Protein AF-0000000077001540 (afdb_homodimer)

InterPro domains:
  IPR000415 Nitroreductase-like [G3DSA:3.40.109.10] (1-225)
  IPR000415 Nitroreductase-like [SSF55469] (7-224)
  IPR029479 Nitroreductase [PF00881] (12-201)

Foldseek 3Di:
DPQPQDDLVNLVVVADAFQAFDLDDDDPVLVVVLLVQLCPFDAVVSPSFKDKDKDADPLLVVQLVVQLVCLLVPNWFDFPDDPDDPDDDPPRNVLVVVLVVQLCVLVVHDPPNVNVVSNSLSSVRSLSVFRMKMWMKGFPPDDPRVVVRVVRSVVSSQSVLVSVQKHKHKFQPVSRVQVVVCVSVVPDPRMHTGTMMGMHHHDPPRSSRPTDRDDDDCVVPDDDD/DPQPQDDLVNLVVLADAFQAFDLDDDDPVLVVVLLVQLLPFDAVVSPSFKDKDKDADPLLVVQLVVQLVCLLVPNWFDFPDDPDDPDDDPPRNVLVVVLVVQLCVLVVHDPPNVNVVSNSLSSVRSQSVFRMKMWMKGFPPDDPRVVVRVVRSVVSSQSVLVSVQKHKHKFQPVSRVQVVVCVSVVPDPRMHTGTMMGMHHHDPPRSSRPTDRDDDDCVVPDDDD

Nearest PDB structures (foldseek):
  3gr3-assembly1_B  TM=9.990E-01  e=1.974E-40  Bartonella henselae str. Houston-1
  7dp0-assembly1_B  TM=9.674E-01  e=1.343E-24  Sphingopyxis sp.
  7dp2-assembly1_A  TM=9.571E-01  e=5.962E-24  Sphingopyxis sp.
  7dp1-assembly1_A  TM=9.576E-01  e=1.513E-23  Sphingopyxis sp.
  7dp2-assembly1_B  TM=9.488E-01  e=3.393E-23  Sphingopyxis sp.

Radius of gyration: 21.7 Å; Cα contacts (8 Å, |Δi|>4): 842; chains: 2; bounding box: 42×62×53 Å

Structure (mmCIF, N/CA/C/O backbone):
data_AF-0000000077001540-model_v1
#
loop_
_entity.id
_entity.type
_entity.pdbx_description
1 polymer Nitroreductase
#
loop_
_atom_site.group_PDB
_atom_site.id
_atom_site.type_symbol
_atom_site.label_atom_id
_atom_site.label_alt_id
_atom_site.label_comp_id
_atom_site.label_asym_id
_atom_site.label_entity_id
_atom_site.label_seq_id
_atom_site.pdbx_PDB_ins_code
_atom_site.Cartn_x
_atom_site.Cartn_y
_atom_site.Cartn_z
_atom_site.occupancy
_atom_site.B_iso_or_equiv
_atom_site.auth_seq_id
_atom_site.auth_comp_id
_atom_site.auth_asym_id
_atom_site.auth_atom_id
_atom_site.pdbx_PDB_model_num
ATOM 1 N N . MET A 1 1 ? 8.125 0.641 28.094 1 27.8 1 MET A N 1
ATOM 2 C CA . MET A 1 1 ? 7.562 0.571 26.75 1 27.8 1 MET A CA 1
ATOM 3 C C . MET A 1 1 ? 6.133 0.044 26.781 1 27.8 1 MET A C 1
ATOM 5 O O . MET A 1 1 ? 5.879 -1.034 27.328 1 27.8 1 MET A O 1
ATOM 9 N N . ALA A 1 2 ? 5.18 0.712 27.016 1 34.38 2 ALA A N 1
ATOM 10 C CA . ALA A 1 2 ? 3.812 0.271 27.297 1 34.38 2 ALA A CA 1
ATOM 11 C C . ALA A 1 2 ? 3.459 -0.958 26.453 1 34.38 2 ALA A C 1
ATOM 13 O O . ALA A 1 2 ? 3.518 -0.92 25.234 1 34.38 2 ALA A O 1
ATOM 14 N N . ASN A 1 3 ? 3.613 -2.193 26.719 1 41.38 3 ASN A N 1
ATOM 15 C CA . ASN A 1 3 ? 3.785 -3.559 26.234 1 41.38 3 ASN A CA 1
ATOM 16 C C . ASN A 1 3 ? 2.596 -4.008 25.391 1 41.38 3 ASN A C 1
ATOM 18 O O . ASN A 1 3 ? 2.273 -5.195 25.344 1 41.38 3 ASN A O 1
ATOM 22 N N . SER A 1 4 ? 1.389 -3.346 25.484 1 49.06 4 SER A N 1
ATOM 23 C CA . SER A 1 4 ? 0.193 -3.973 24.922 1 49.06 4 SER A CA 1
ATOM 24 C C . SER A 1 4 ? 0.307 -4.133 23.422 1 49.06 4 SER A C 1
ATOM 26 O O . SER A 1 4 ? 0.374 -3.145 22.688 1 49.06 4 SER A O 1
ATOM 28 N N . THR A 1 5 ? 1.162 -5.105 22.969 1 58.88 5 THR A N 1
ATOM 29 C CA . THR A 1 5 ? 1.409 -5.426 21.562 1 58.88 5 THR A CA 1
ATOM 30 C C . THR A 1 5 ? 0.097 -5.531 20.797 1 58.88 5 THR A C 1
ATOM 32 O O . THR A 1 5 ? -0.762 -6.352 21.125 1 58.88 5 THR A O 1
ATOM 35 N N . PHE A 1 6 ? -0.334 -4.395 20.156 1 72.06 6 PHE A N 1
ATOM 36 C CA . PHE A 1 6 ? -1.51 -4.449 19.281 1 72.06 6 PHE A CA 1
ATOM 37 C C . PHE A 1 6 ? -1.454 -5.668 18.375 1 72.06 6 PHE A C 1
ATOM 39 O O . PHE A 1 6 ? -0.43 -5.926 17.734 1 72.06 6 PHE A O 1
ATOM 46 N N . ASP A 1 7 ? -2.502 -6.391 18.594 1 86 7 ASP A N 1
ATOM 47 C CA . ASP A 1 7 ? -2.574 -7.395 17.547 1 86 7 ASP A CA 1
ATOM 48 C C . ASP A 1 7 ? -2.881 -6.75 16.188 1 86 7 ASP A C 1
ATOM 50 O O . ASP A 1 7 ? -3.131 -5.547 16.109 1 86 7 ASP A O 1
ATOM 54 N N . ILE A 1 8 ? -2.684 -7.391 15.141 1 91.81 8 ILE A N 1
ATOM 55 C CA . ILE A 1 8 ? -2.809 -6.871 13.781 1 91.81 8 ILE A CA 1
ATOM 56 C C . ILE A 1 8 ? -4.207 -6.297 13.578 1 91.81 8 ILE A C 1
ATOM 58 O O . ILE A 1 8 ? -4.371 -5.262 12.93 1 91.81 8 ILE A O 1
ATOM 62 N N . PHE A 1 9 ? -5.234 -6.828 14.164 1 92.75 9 PHE A N 1
ATOM 63 C CA . PHE A 1 9 ? -6.605 -6.371 13.977 1 92.75 9 PHE A CA 1
ATOM 64 C C . PHE A 1 9 ? -6.828 -5.035 14.68 1 92.75 9 PHE A C 1
ATOM 66 O O . PHE A 1 9 ? -7.449 -4.129 14.117 1 92.75 9 PHE A O 1
ATOM 73 N N . GLN A 1 10 ? -6.266 -4.949 15.836 1 92.81 10 GLN A N 1
ATOM 74 C CA . GLN A 1 10 ? -6.363 -3.689 16.562 1 92.81 10 GLN A CA 1
ATOM 75 C C . GLN A 1 10 ? -5.625 -2.57 15.828 1 92.81 10 GLN A C 1
ATOM 77 O O . GLN A 1 10 ? -6.094 -1.432 15.789 1 92.81 10 GLN A O 1
ATOM 82 N N . SER A 1 11 ? -4.441 -2.926 15.32 1 94.25 11 SER A N 1
ATOM 83 C CA . SER A 1 11 ? -3.684 -1.936 14.562 1 94.25 11 SER A CA 1
ATOM 84 C C . SER A 1 11 ? -4.48 -1.427 13.367 1 94.25 11 SER A C 1
ATOM 86 O O . SER A 1 11 ? -4.535 -0.221 13.117 1 94.25 11 SER A O 1
ATOM 88 N N . ILE A 1 12 ? -5.168 -2.338 12.711 1 95.69 12 ILE A N 1
ATOM 89 C CA . ILE A 1 12 ? -5.934 -1.993 11.516 1 95.69 12 ILE A CA 1
ATOM 90 C C . ILE A 1 12 ? -7.168 -1.189 11.906 1 95.69 12 ILE A C 1
ATOM 92 O O . ILE A 1 12 ? -7.449 -0.142 11.32 1 95.69 12 ILE A O 1
ATOM 96 N N . LEU A 1 13 ? -7.859 -1.582 12.938 1 95.25 13 LEU A N 1
ATOM 97 C CA . LEU A 1 13 ? -9.117 -0.958 13.328 1 95.25 13 LEU A CA 1
ATOM 98 C C . LEU A 1 13 ? -8.875 0.406 13.961 1 95.25 13 LEU A C 1
ATOM 100 O O . LEU A 1 13 ? -9.734 1.29 13.898 1 95.25 13 LEU A O 1
ATOM 104 N N . SER A 1 14 ? -7.676 0.565 14.523 1 95.25 14 SER A N 1
ATOM 105 C CA . SER A 1 14 ? -7.395 1.816 15.219 1 95.25 14 SER A CA 1
ATOM 106 C C . SER A 1 14 ? -6.668 2.801 14.312 1 95.25 14 SER A C 1
ATOM 108 O O . SER A 1 14 ? -6.516 3.975 14.656 1 95.25 14 SER A O 1
ATOM 110 N N . ARG A 1 15 ? -6.211 2.328 13.18 1 97.19 15 ARG A N 1
ATOM 111 C CA . ARG A 1 15 ? -5.527 3.223 12.25 1 97.19 15 ARG A CA 1
ATOM 112 C C . ARG A 1 15 ? -6.52 4.141 11.547 1 97.19 15 ARG A C 1
ATOM 114 O O . ARG A 1 15 ? -7.449 3.672 10.891 1 97.19 15 ARG A O 1
ATOM 121 N N . LYS A 1 16 ? -6.363 5.375 11.641 1 97.12 16 LYS A N 1
ATOM 122 C CA . LYS A 1 16 ? -7.09 6.414 10.922 1 97.12 16 LYS A CA 1
ATOM 123 C C . LYS A 1 16 ? -6.195 7.613 10.633 1 97.12 16 LYS A C 1
ATOM 125 O O . LYS A 1 16 ? -5.109 7.738 11.211 1 97.12 16 LYS A O 1
ATOM 130 N N . SER A 1 17 ? -6.625 8.43 9.734 1 98.5 17 SER A N 1
ATOM 131 C CA . SER A 1 17 ? -5.871 9.648 9.477 1 98.5 17 SER A CA 1
ATOM 132 C C . SER A 1 17 ? -6 10.641 10.625 1 98.5 17 SER A C 1
ATOM 134 O O . SER A 1 17 ? -7.078 11.188 10.867 1 98.5 17 SER A O 1
ATOM 136 N N . ILE A 1 18 ? -4.887 10.844 11.305 1 98.81 18 ILE A N 1
ATOM 137 C CA . ILE A 1 18 ? -4.867 11.727 12.469 1 98.81 18 ILE A CA 1
ATOM 138 C C . ILE A 1 18 ? -4.406 13.117 12.047 1 98.81 18 ILE A C 1
ATOM 140 O O . ILE A 1 18 ? -3.352 13.266 11.43 1 98.81 18 ILE A O 1
ATOM 144 N N . ARG A 1 19 ? -5.121 14.109 12.445 1 98.81 19 ARG A N 1
ATOM 145 C CA . ARG A 1 19 ? -4.852 15.445 11.922 1 98.81 19 ARG A CA 1
ATOM 146 C C . ARG A 1 19 ? -4.641 16.453 13.047 1 98.81 19 ARG A C 1
ATOM 148 O O . ARG A 1 19 ? -4.895 17.641 12.883 1 98.81 19 ARG A O 1
ATOM 155 N N . ALA A 1 20 ? -4.32 16.016 14.172 1 98.88 20 ALA A N 1
ATOM 156 C CA . ALA A 1 20 ? -3.863 16.766 15.328 1 98.88 20 ALA A CA 1
ATOM 157 C C . ALA A 1 20 ? -2.994 15.914 16.25 1 98.88 20 ALA A C 1
ATOM 159 O O . ALA A 1 20 ? -3.426 14.859 16.703 1 98.88 20 ALA A O 1
ATOM 160 N N . PHE A 1 21 ? -1.818 16.406 16.516 1 98.88 21 PHE A N 1
ATOM 161 C CA . PHE A 1 21 ? -0.855 15.641 17.297 1 98.88 21 PHE A CA 1
ATOM 162 C C . PHE A 1 21 ? -0.445 16.422 18.547 1 98.88 21 PHE A C 1
ATOM 164 O O . PHE A 1 21 ? -0.548 17.641 18.578 1 98.88 21 PHE A O 1
ATOM 171 N N . THR A 1 22 ? -0.018 15.672 19.578 1 98.62 22 THR A N 1
ATOM 172 C CA . THR A 1 22 ? 0.625 16.297 20.734 1 98.62 22 THR A CA 1
ATOM 173 C C . THR A 1 22 ? 2.064 16.688 20.406 1 98.62 22 THR A C 1
ATOM 175 O O . THR A 1 22 ? 2.594 16.297 19.359 1 98.62 22 THR A O 1
ATOM 178 N N . ASN A 1 23 ? 2.686 17.391 21.297 1 96.44 23 ASN A N 1
ATOM 179 C CA . ASN A 1 23 ? 4.074 17.797 21.094 1 96.44 23 ASN A CA 1
ATOM 180 C C . ASN A 1 23 ? 5.043 16.75 21.656 1 96.44 23 ASN A C 1
ATOM 182 O O . ASN A 1 23 ? 6.25 16.984 21.688 1 96.44 23 ASN A O 1
ATOM 186 N N . GLN A 1 24 ? 4.531 15.586 22.094 1 98.19 24 GLN A N 1
ATOM 187 C CA . GLN A 1 24 ? 5.398 14.539 22.609 1 98.19 24 GLN A CA 1
ATOM 188 C C . GLN A 1 24 ? 6.402 14.078 21.562 1 98.19 24 GLN A C 1
ATOM 190 O O . GLN A 1 24 ? 6.016 13.719 20.438 1 98.19 24 GLN A O 1
ATOM 195 N N . PRO A 1 25 ? 7.68 14.18 21.906 1 98.25 25 PRO A N 1
ATOM 196 C CA . PRO A 1 25 ? 8.68 13.781 20.906 1 98.25 25 PRO A CA 1
ATOM 197 C C . PRO A 1 25 ? 8.656 12.281 20.609 1 98.25 25 PRO A C 1
ATOM 199 O O . PRO A 1 25 ? 8.164 11.5 21.422 1 98.25 25 PRO A O 1
ATOM 202 N N . VAL A 1 26 ? 9.125 11.945 19.484 1 98.69 26 VAL A N 1
ATOM 203 C CA . VAL A 1 26 ? 9.352 10.555 19.094 1 98.69 26 VAL A CA 1
ATOM 204 C C . VAL A 1 26 ? 10.844 10.281 19 1 98.69 26 VAL A C 1
ATOM 206 O O . VAL A 1 26 ? 11.562 10.984 18.281 1 98.69 26 VAL A O 1
ATOM 209 N N . GLU A 1 27 ? 11.289 9.305 19.625 1 98.31 27 GLU A N 1
ATOM 210 C CA . GLU A 1 27 ? 12.711 8.953 19.594 1 98.31 27 GLU A CA 1
ATOM 211 C C . GLU A 1 27 ? 13.148 8.516 18.203 1 98.31 27 GLU A C 1
ATOM 213 O O . GLU A 1 27 ? 12.422 7.797 17.516 1 98.31 27 GLU A O 1
ATOM 218 N N . GLN A 1 28 ? 14.336 8.992 17.875 1 98.31 28 GLN A N 1
ATOM 219 C CA . GLN A 1 28 ? 14.867 8.625 16.562 1 98.31 28 GLN A CA 1
ATOM 220 C C . GLN A 1 28 ? 14.953 7.113 16.406 1 98.31 28 GLN A C 1
ATOM 222 O O . GLN A 1 28 ? 14.695 6.578 15.328 1 98.31 28 GLN A O 1
ATOM 227 N N . GLU A 1 29 ? 15.32 6.449 17.484 1 98.56 29 GLU A N 1
ATOM 228 C CA . GLU A 1 29 ? 15.438 4.992 17.438 1 98.56 29 GLU A CA 1
ATOM 229 C C . GLU A 1 29 ? 14.102 4.336 17.125 1 98.56 29 GLU A C 1
ATOM 231 O O . GLU A 1 29 ? 14.047 3.312 16.438 1 98.56 29 GLU A O 1
ATOM 236 N N . THR A 1 30 ? 13.039 4.879 17.672 1 98.5 30 THR A N 1
ATOM 237 C CA . THR A 1 30 ? 11.703 4.367 17.375 1 98.5 30 THR A CA 1
ATOM 238 C C . THR A 1 30 ? 11.367 4.547 15.906 1 98.5 30 THR A C 1
ATOM 240 O O . THR A 1 30 ? 10.836 3.635 15.266 1 98.5 30 THR A O 1
ATOM 243 N N . ILE A 1 31 ? 11.734 5.688 15.336 1 98.81 31 ILE A N 1
ATOM 244 C CA . ILE A 1 31 ? 11.508 5.953 13.922 1 98.81 31 ILE A CA 1
ATOM 245 C C . ILE A 1 31 ? 12.273 4.945 13.07 1 98.81 31 ILE A C 1
ATOM 247 O O . ILE A 1 31 ? 11.727 4.379 12.117 1 98.81 31 ILE A O 1
ATOM 251 N N . LYS A 1 32 ? 13.492 4.691 13.453 1 98.81 32 LYS A N 1
ATOM 252 C CA . LYS A 1 32 ? 14.32 3.729 12.727 1 98.81 32 LYS A CA 1
ATOM 253 C C . LYS A 1 32 ? 13.703 2.334 12.773 1 98.81 32 LYS A C 1
ATOM 255 O O . LYS A 1 32 ? 13.672 1.635 11.758 1 98.81 32 LYS A O 1
ATOM 260 N N . LYS A 1 33 ? 13.211 1.937 13.938 1 98.44 33 LYS A N 1
ATOM 261 C CA . LYS A 1 33 ? 12.594 0.625 14.086 1 98.44 33 LYS A CA 1
ATOM 262 C C . LYS A 1 33 ? 11.352 0.502 13.203 1 98.44 33 LYS A C 1
ATOM 264 O O . LYS A 1 33 ? 11.148 -0.523 12.547 1 98.44 33 LYS A O 1
ATOM 269 N N . ILE A 1 34 ? 10.57 1.542 13.156 1 98.56 34 ILE A N 1
ATOM 270 C CA . ILE A 1 34 ? 9.359 1.555 12.344 1 98.56 34 ILE A CA 1
ATOM 271 C C . ILE A 1 34 ? 9.727 1.379 10.867 1 98.56 34 ILE A C 1
ATOM 273 O O . ILE A 1 34 ? 9.156 0.537 10.18 1 98.56 34 ILE A O 1
ATOM 277 N N . LEU A 1 35 ? 10.719 2.129 10.398 1 98.88 35 LEU A N 1
ATOM 278 C CA . LEU A 1 35 ? 11.078 2.117 8.992 1 98.88 35 LEU A CA 1
ATOM 279 C C . LEU A 1 35 ? 11.773 0.81 8.617 1 98.88 35 LEU A C 1
ATOM 281 O O . LEU A 1 35 ? 11.609 0.312 7.5 1 98.88 35 LEU A O 1
ATOM 285 N N . LYS A 1 36 ? 12.531 0.258 9.555 1 98.56 36 LYS A N 1
ATOM 286 C CA . LYS A 1 36 ? 13.156 -1.043 9.328 1 98.56 36 LYS A CA 1
ATOM 287 C C . LYS A 1 36 ? 12.102 -2.133 9.156 1 98.56 36 LYS A C 1
ATOM 289 O O . LYS A 1 36 ? 12.188 -2.953 8.242 1 98.56 36 LYS A O 1
ATOM 294 N N . LEU A 1 37 ? 11.125 -2.15 10 1 97.94 37 LEU A N 1
ATOM 295 C CA . LEU A 1 37 ? 10.031 -3.115 9.898 1 97.94 37 LEU A CA 1
ATOM 296 C C . LEU A 1 37 ? 9.227 -2.887 8.633 1 97.94 37 LEU A C 1
ATOM 298 O O . LEU A 1 37 ? 8.836 -3.844 7.957 1 97.94 37 LEU A O 1
ATOM 302 N N . ALA A 1 38 ? 9.016 -1.617 8.266 1 98.62 38 ALA A N 1
ATOM 303 C CA . ALA A 1 38 ? 8.219 -1.286 7.086 1 98.62 38 ALA A CA 1
ATOM 304 C C . ALA A 1 38 ? 8.906 -1.766 5.812 1 98.62 38 ALA A C 1
ATOM 306 O O . ALA A 1 38 ? 8.242 -2.115 4.836 1 98.62 38 ALA A O 1
ATOM 307 N N . ALA A 1 39 ? 10.219 -1.857 5.832 1 98.5 39 ALA A N 1
ATOM 308 C CA . ALA A 1 39 ? 10.992 -2.277 4.668 1 98.5 39 ALA A CA 1
ATOM 309 C C . ALA A 1 39 ? 10.727 -3.742 4.336 1 98.5 39 ALA A C 1
ATOM 311 O O . ALA A 1 39 ? 11.102 -4.215 3.258 1 98.5 39 ALA A O 1
ATOM 312 N N . ARG A 1 40 ? 10.039 -4.441 5.215 1 98.19 40 ARG A N 1
ATOM 313 C CA . ARG A 1 40 ? 9.656 -5.824 4.945 1 98.19 40 ARG A CA 1
ATOM 314 C C . ARG A 1 40 ? 8.461 -5.891 4 1 98.19 40 ARG A C 1
ATOM 316 O O . ARG A 1 40 ? 8.062 -6.973 3.568 1 98.19 40 ARG A O 1
ATOM 323 N N . ALA A 1 41 ? 7.875 -4.715 3.641 1 98.56 41 ALA A N 1
ATOM 324 C CA . ALA A 1 41 ? 6.789 -4.684 2.664 1 98.56 41 ALA A CA 1
ATOM 325 C C . ALA A 1 41 ? 7.223 -5.309 1.343 1 98.56 41 ALA A C 1
ATOM 327 O O . ALA A 1 41 ? 8.383 -5.188 0.938 1 98.56 41 ALA A O 1
ATOM 328 N N . PRO A 1 42 ? 6.297 -6.016 0.668 1 98.44 42 PRO A N 1
ATOM 329 C CA . PRO A 1 42 ? 6.645 -6.578 -0.638 1 98.44 42 PRO A CA 1
ATOM 330 C C . PRO A 1 42 ? 6.855 -5.508 -1.705 1 98.44 42 PRO A C 1
ATOM 332 O O . PRO A 1 42 ? 6.371 -4.383 -1.559 1 98.44 42 PRO A O 1
ATOM 335 N N . SER A 1 43 ? 7.613 -5.832 -2.693 1 98.69 43 SER A N 1
ATOM 336 C CA . SER A 1 43 ? 7.793 -5.062 -3.92 1 98.69 43 SER A CA 1
ATOM 337 C C . SER A 1 43 ? 8.109 -5.969 -5.102 1 98.69 43 SER A C 1
ATOM 339 O O . SER A 1 43 ? 8.727 -7.023 -4.934 1 98.69 43 SER A O 1
ATOM 341 N N . GLY A 1 44 ? 7.562 -5.578 -6.25 1 98.31 44 GLY A N 1
ATOM 342 C CA . GLY A 1 44 ? 7.855 -6.359 -7.441 1 98.31 44 GLY A CA 1
ATOM 343 C C . GLY A 1 44 ? 9.344 -6.578 -7.66 1 98.31 44 GLY A C 1
ATOM 344 O O . GLY A 1 44 ? 10.125 -5.629 -7.621 1 98.31 44 GLY A O 1
ATOM 345 N N . ALA A 1 45 ? 9.734 -7.871 -7.844 1 97.69 45 ALA A N 1
ATOM 346 C CA . ALA A 1 45 ? 11.125 -8.234 -8.102 1 97.69 45 ALA A CA 1
ATOM 347 C C . ALA A 1 45 ? 12.031 -7.762 -6.969 1 97.69 45 ALA A C 1
ATOM 349 O O . ALA A 1 45 ? 13.227 -7.547 -7.176 1 97.69 45 ALA A O 1
ATOM 350 N N . ASN A 1 46 ? 11.422 -7.488 -5.809 1 98.25 46 ASN A N 1
ATOM 351 C CA . ASN A 1 46 ? 12.156 -7.004 -4.645 1 98.25 46 ASN A CA 1
ATOM 352 C C . ASN A 1 46 ? 12.859 -5.68 -4.938 1 98.25 46 ASN A C 1
ATOM 354 O O . ASN A 1 46 ? 13.945 -5.418 -4.41 1 98.25 46 ASN A O 1
ATOM 358 N N . LEU A 1 47 ? 12.219 -4.832 -5.691 1 98.31 47 LEU A N 1
ATOM 359 C CA . LEU A 1 47 ? 12.773 -3.549 -6.113 1 98.31 47 LEU A CA 1
ATOM 360 C C . LEU A 1 47 ? 13.055 -2.656 -4.91 1 98.31 47 LEU A C 1
ATOM 362 O O . LEU A 1 47 ? 14.055 -1.934 -4.891 1 98.31 47 LEU A O 1
ATOM 366 N N . GLN A 1 48 ? 12.156 -2.639 -3.943 1 98.69 48 GLN A N 1
ATOM 367 C CA . GLN A 1 48 ? 12.25 -1.735 -2.801 1 98.69 48 GLN A CA 1
ATOM 368 C C . GLN A 1 48 ? 12.5 -0.3 -3.254 1 98.69 48 GLN A C 1
ATOM 370 O O . GLN A 1 48 ? 13.5 0.312 -2.875 1 98.69 48 GLN A O 1
ATOM 375 N N . PRO A 1 49 ? 11.508 0.239 -4.023 1 98.81 49 PRO A N 1
ATOM 376 C CA . PRO A 1 49 ? 11.734 1.499 -4.73 1 98.81 49 PRO A CA 1
ATOM 377 C C . PRO A 1 49 ? 11.664 2.715 -3.812 1 98.81 49 PRO A C 1
ATOM 379 O O . PRO A 1 49 ? 11.953 3.836 -4.238 1 98.81 49 PRO A O 1
ATOM 382 N N . TRP A 1 50 ? 11.352 2.586 -2.609 1 98.81 50 TRP A N 1
ATOM 383 C CA . TRP A 1 50 ? 11.008 3.676 -1.704 1 98.81 50 TRP A CA 1
ATOM 384 C C . TRP A 1 50 ? 12.258 4.312 -1.109 1 98.81 50 TRP A C 1
ATOM 386 O O . TRP A 1 50 ? 13.234 3.613 -0.803 1 98.81 50 TRP A O 1
ATOM 396 N N . GLN A 1 51 ? 12.227 5.602 -0.961 1 98.69 51 GLN A N 1
ATOM 397 C CA . GLN A 1 51 ? 13.148 6.406 -0.171 1 98.69 51 GLN A CA 1
ATOM 398 C C . GLN A 1 51 ? 12.398 7.344 0.768 1 98.69 51 GLN A C 1
ATOM 400 O O . GLN A 1 51 ? 11.359 7.898 0.399 1 98.69 51 GLN A O 1
ATOM 405 N N . VAL A 1 52 ? 13 7.551 1.949 1 98.94 52 VAL A N 1
ATOM 406 C CA . VAL A 1 52 ? 12.305 8.352 2.957 1 98.94 52 VAL A CA 1
ATOM 407 C C . VAL A 1 52 ? 13.234 9.453 3.461 1 98.94 52 VAL A C 1
ATOM 409 O O . VAL A 1 52 ? 14.391 9.203 3.789 1 98.94 52 VAL A O 1
ATOM 412 N N . ILE A 1 53 ? 12.734 10.602 3.451 1 98.94 53 ILE A N 1
ATOM 413 C CA . ILE A 1 53 ? 13.367 11.703 4.172 1 98.94 53 ILE A CA 1
ATOM 414 C C . ILE A 1 53 ? 12.594 11.984 5.461 1 98.94 53 ILE A C 1
ATOM 416 O O . ILE A 1 53 ? 11.406 12.312 5.422 1 98.94 53 ILE A O 1
ATOM 420 N N . VAL A 1 54 ? 13.273 11.82 6.582 1 98.94 54 VAL A N 1
ATOM 421 C CA . VAL A 1 54 ? 12.688 12.102 7.891 1 98.94 54 VAL A CA 1
ATOM 422 C C . VAL A 1 54 ? 13.062 13.516 8.336 1 98.94 54 VAL A C 1
ATOM 424 O O . VAL A 1 54 ? 14.242 13.828 8.484 1 98.94 54 VAL A O 1
ATOM 427 N N . ILE A 1 55 ? 12.039 14.32 8.516 1 98.69 55 ILE A N 1
ATOM 428 C CA . ILE A 1 55 ? 12.336 15.68 8.945 1 98.69 55 ILE A CA 1
ATOM 429 C C . ILE A 1 55 ? 11.797 15.906 10.359 1 98.69 55 ILE A C 1
ATOM 431 O O . ILE A 1 55 ? 10.648 15.555 10.656 1 98.69 55 ILE A O 1
ATOM 435 N N . THR A 1 56 ? 12.625 16.484 11.258 1 98.31 56 THR A N 1
ATOM 436 C CA . THR A 1 56 ? 12.281 16.797 12.641 1 98.31 56 THR A CA 1
ATOM 437 C C . THR A 1 56 ? 12.859 18.141 13.055 1 98.31 56 THR A C 1
ATOM 439 O O . THR A 1 56 ? 13.602 18.766 12.297 1 98.31 56 THR A O 1
ATOM 442 N N . GLY A 1 57 ? 12.445 18.672 14.148 1 97.19 57 GLY A N 1
ATOM 443 C CA . GLY A 1 57 ? 13.039 19.859 14.75 1 97.19 57 GLY A CA 1
ATOM 444 C C . GLY A 1 57 ? 12.992 21.078 13.844 1 97.19 57 GLY A C 1
ATOM 445 O O . GLY A 1 57 ? 11.93 21.438 13.336 1 97.19 57 GLY A O 1
ATOM 446 N N . ASP A 1 58 ? 14.164 21.656 13.625 1 97.62 58 ASP A N 1
ATOM 447 C CA . ASP A 1 58 ? 14.258 22.938 12.922 1 97.62 58 ASP A CA 1
ATOM 448 C C . ASP A 1 58 ? 13.844 22.781 11.461 1 97.62 58 ASP A C 1
ATOM 450 O O . ASP A 1 58 ? 13.172 23.656 10.914 1 97.62 58 ASP A O 1
ATOM 454 N N . MET A 1 59 ? 14.297 21.703 10.867 1 97.94 59 MET A N 1
ATOM 455 C CA . MET A 1 59 ? 13.961 21.516 9.453 1 97.94 59 MET A CA 1
ATOM 456 C C . MET A 1 59 ? 12.469 21.312 9.266 1 97.94 59 MET A C 1
ATOM 458 O O . MET A 1 59 ? 11.883 21.797 8.305 1 97.94 59 MET A O 1
ATOM 462 N N . LEU A 1 60 ? 11.875 20.562 10.156 1 98.38 60 LEU A N 1
ATOM 463 C CA . LEU A 1 60 ? 10.422 20.391 10.125 1 98.38 60 LEU A CA 1
ATOM 464 C C . LEU A 1 60 ? 9.711 21.734 10.195 1 98.38 60 LEU A C 1
ATOM 466 O O . LEU A 1 60 ? 8.797 21.984 9.406 1 98.38 60 LEU A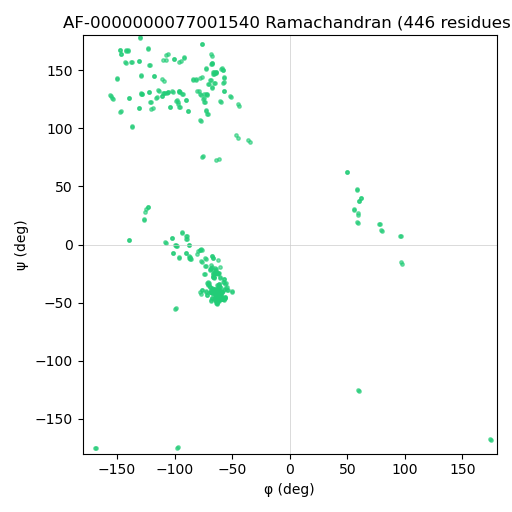 O 1
ATOM 470 N N . LYS A 1 61 ? 10.117 22.594 11.07 1 97.75 61 LYS A N 1
ATOM 471 C CA . LYS A 1 61 ? 9.547 23.922 11.234 1 97.75 61 LYS A CA 1
ATOM 472 C C . LYS A 1 61 ? 9.758 24.766 9.977 1 97.75 61 LYS A C 1
ATOM 474 O O . LYS A 1 61 ? 8.828 25.422 9.508 1 97.75 61 LYS A O 1
ATOM 479 N N . LYS A 1 62 ? 10.93 24.688 9.461 1 98.12 62 LYS A N 1
ATOM 480 C CA . LYS A 1 62 ? 11.281 25.484 8.289 1 98.12 62 LYS A CA 1
ATOM 481 C C . LYS A 1 62 ? 10.422 25.094 7.086 1 98.12 62 LYS A C 1
ATOM 483 O O . LYS A 1 62 ? 9.859 25.953 6.406 1 98.12 62 LYS A O 1
ATOM 488 N N . VAL A 1 63 ? 10.352 23.797 6.805 1 98.19 63 VAL A N 1
ATOM 489 C CA . VAL A 1 63 ? 9.547 23.297 5.699 1 98.19 63 VAL A CA 1
ATOM 490 C C . VAL A 1 63 ? 8.086 23.703 5.895 1 98.19 63 VAL A C 1
ATOM 492 O O . VAL A 1 63 ? 7.453 24.219 4.977 1 98.19 63 VAL A O 1
ATOM 495 N N . GLY A 1 64 ? 7.594 23.5 7.086 1 98.19 64 GLY A N 1
ATOM 496 C CA . GLY A 1 64 ? 6.211 23.828 7.391 1 98.19 64 GLY A CA 1
ATOM 497 C C . GLY A 1 64 ? 5.898 25.297 7.203 1 98.19 64 GLY A C 1
ATOM 498 O O . GLY A 1 64 ? 4.875 25.656 6.609 1 98.19 64 GLY A O 1
ATOM 499 N N . GLU A 1 65 ? 6.742 26.141 7.684 1 97.69 65 GLU A N 1
ATOM 500 C CA . GLU A 1 65 ? 6.551 27.578 7.582 1 97.69 65 GLU A CA 1
ATOM 501 C C . GLU A 1 65 ? 6.574 28.031 6.125 1 97.69 65 GLU A C 1
ATOM 503 O O . GLU A 1 65 ? 5.723 28.828 5.703 1 97.69 65 GLU A O 1
ATOM 508 N N . GLU A 1 66 ? 7.492 27.547 5.402 1 97.5 66 GLU A N 1
ATOM 509 C CA . GLU A 1 66 ? 7.621 27.938 4 1 97.5 66 GLU A CA 1
ATOM 510 C C . GLU A 1 66 ? 6.395 27.531 3.193 1 97.5 66 GLU A C 1
ATOM 512 O O . GLU A 1 66 ? 5.836 28.344 2.449 1 97.5 66 GLU A O 1
ATOM 517 N N . LEU A 1 67 ? 6.027 26.344 3.299 1 98 67 LEU A N 1
ATOM 518 C CA . LEU A 1 67 ? 4.91 25.828 2.504 1 98 67 LEU A CA 1
ATOM 519 C C . LEU A 1 67 ? 3.596 26.469 2.953 1 98 67 LEU A C 1
ATOM 521 O O . LEU A 1 67 ? 2.736 26.781 2.125 1 98 67 LEU A O 1
ATOM 525 N N . SER A 1 68 ? 3.436 26.625 4.281 1 97.19 68 SER A N 1
ATOM 526 C CA . SER A 1 68 ? 2.238 27.281 4.785 1 97.19 68 SER A CA 1
ATOM 527 C C . SER A 1 68 ? 2.127 28.703 4.246 1 97.19 68 SER A C 1
ATOM 529 O O . SER A 1 68 ? 1.036 29.156 3.895 1 97.19 68 SER A O 1
ATOM 531 N N . ARG A 1 69 ? 3.213 29.359 4.199 1 96.69 69 ARG A N 1
ATOM 532 C CA . ARG A 1 69 ? 3.229 30.719 3.66 1 96.69 69 ARG A CA 1
ATOM 533 C C . ARG A 1 69 ? 2.775 30.734 2.205 1 96.69 69 ARG A C 1
ATOM 535 O O . ARG A 1 69 ? 1.999 31.609 1.8 1 96.69 69 ARG A O 1
ATOM 542 N N . LEU A 1 70 ? 3.258 29.812 1.387 1 96.31 70 LEU A N 1
ATOM 543 C CA . LEU A 1 70 ? 2.881 29.734 -0.02 1 96.31 70 LEU A CA 1
ATOM 544 C C . LEU A 1 70 ? 1.377 29.531 -0.17 1 96.31 70 LEU A C 1
ATOM 546 O O . LEU A 1 70 ? 0.725 30.25 -0.935 1 96.31 70 LEU A O 1
ATOM 550 N N . VAL A 1 71 ? 0.846 28.641 0.647 1 95.31 71 VAL A N 1
ATOM 551 C CA . VAL A 1 71 ? -0.573 28.312 0.566 1 95.31 71 VAL A CA 1
ATOM 552 C C . VAL A 1 71 ? -1.409 29.516 0.999 1 95.31 71 VAL A C 1
ATOM 554 O O . VAL A 1 71 ? -2.369 29.875 0.319 1 95.31 71 VAL A O 1
ATOM 557 N N . LEU A 1 72 ? -1.031 30.109 2.055 1 95.75 72 LEU A N 1
ATOM 558 C CA . LEU A 1 72 ? -1.815 31.188 2.639 1 95.75 72 LEU A CA 1
ATOM 559 C C . LEU A 1 72 ? -1.694 32.469 1.803 1 95.75 72 LEU A C 1
ATOM 561 O O . LEU A 1 72 ? -2.555 33.344 1.874 1 95.75 72 LEU A O 1
ATOM 565 N N . SER A 1 73 ? -0.682 32.531 0.979 1 95.75 73 SER A N 1
ATOM 566 C CA . SER A 1 73 ? -0.507 33.688 0.102 1 95.75 73 SER A CA 1
ATOM 567 C C . SER A 1 73 ? -1.213 33.469 -1.233 1 95.75 73 SER A C 1
ATOM 569 O O . SER A 1 73 ? -1.182 34.344 -2.102 1 95.75 73 SER A O 1
ATOM 571 N N . GLY A 1 74 ? -1.713 32.312 -1.447 1 92.81 74 GLY A N 1
ATOM 572 C CA . GLY A 1 74 ? -2.51 32.062 -2.637 1 92.81 74 GLY A CA 1
ATOM 573 C C . GLY A 1 74 ? -1.713 31.438 -3.771 1 92.81 74 GLY A C 1
ATOM 574 O O . GLY A 1 74 ? -2.207 31.328 -4.895 1 92.81 74 GLY A O 1
ATOM 575 N N . VAL A 1 75 ? -0.502 31.078 -3.475 1 92.69 75 VAL A N 1
ATOM 576 C CA . VAL A 1 75 ? 0.298 30.406 -4.492 1 92.69 75 VAL A CA 1
ATOM 577 C C . VAL A 1 75 ? -0.212 28.984 -4.695 1 92.69 75 VAL A C 1
ATOM 579 O O . VAL A 1 75 ? -0.151 28.156 -3.779 1 92.69 75 VAL A O 1
ATOM 582 N N . LYS A 1 76 ? -0.705 28.719 -5.824 1 90.44 76 LYS A N 1
ATOM 583 C CA . LYS A 1 76 ? -1.269 27.406 -6.105 1 90.44 76 LYS A CA 1
ATOM 584 C C . LYS A 1 76 ? -0.168 26.375 -6.363 1 90.44 76 LYS A C 1
ATOM 586 O O . LYS A 1 76 ? 0.762 26.641 -7.133 1 90.44 76 LYS A O 1
ATOM 591 N N . GLY A 1 77 ? -0.225 25.281 -5.691 1 91.62 77 GLY A N 1
ATOM 592 C CA . GLY A 1 77 ? 0.679 24.172 -5.957 1 91.62 77 GLY A CA 1
ATOM 593 C C . GLY A 1 77 ? 0.361 23.438 -7.246 1 91.62 77 GLY A C 1
ATOM 594 O O . GLY A 1 77 ? -0.763 23.516 -7.75 1 91.62 77 GLY A O 1
ATOM 595 N N . GLU A 1 78 ? 1.378 22.859 -7.855 1 91.31 78 GLU A N 1
ATOM 596 C CA . GLU A 1 78 ? 1.21 22.062 -9.062 1 91.31 78 GLU A CA 1
ATOM 597 C C . GLU A 1 78 ? 1.928 20.719 -8.93 1 91.31 78 GLU A C 1
ATOM 599 O O . GLU A 1 78 ? 3.158 20.672 -8.859 1 91.31 78 GLU A O 1
ATOM 604 N N . ARG A 1 79 ? 1.111 19.688 -8.992 1 90.94 79 ARG A N 1
ATOM 605 C CA . ARG A 1 79 ? 1.738 18.375 -8.891 1 90.94 79 ARG A CA 1
ATOM 606 C C . ARG A 1 79 ? 2.086 17.828 -10.273 1 90.94 79 ARG A C 1
ATOM 608 O O . ARG A 1 79 ? 1.514 18.25 -11.273 1 90.94 79 ARG A O 1
ATOM 615 N N . GLU A 1 80 ? 2.98 16.859 -10.359 1 90.69 80 GLU A N 1
ATOM 616 C CA . GLU A 1 80 ? 3.496 16.297 -11.602 1 90.69 80 GLU A CA 1
ATOM 617 C C . GLU A 1 80 ? 2.607 15.172 -12.109 1 90.69 80 GLU A C 1
ATOM 619 O O . GLU A 1 80 ? 2.811 14.656 -13.211 1 90.69 80 GLU A O 1
ATOM 624 N N . TYR A 1 81 ? 1.695 14.766 -11.281 1 91.81 81 TYR A N 1
ATOM 625 C CA . TYR A 1 81 ? 0.796 13.664 -11.633 1 91.81 81 TYR A CA 1
ATOM 626 C C . TYR A 1 81 ? -0.606 13.922 -11.094 1 91.81 81 TYR A C 1
ATOM 628 O O . TYR A 1 81 ? -0.789 14.719 -10.172 1 91.81 81 TYR A O 1
ATOM 636 N N . HIS A 1 82 ? -1.546 13.289 -11.719 1 92.31 82 HIS A N 1
ATOM 637 C CA . HIS A 1 82 ? -2.91 13.367 -11.203 1 92.31 82 HIS A CA 1
ATOM 638 C C . HIS A 1 82 ? -3.176 12.266 -10.18 1 92.31 82 HIS A C 1
ATOM 640 O O . HIS A 1 82 ? -3.207 11.086 -10.516 1 92.31 82 HIS A O 1
ATOM 646 N N . TYR A 1 83 ? -3.4 12.727 -8.961 1 94.81 83 TYR A N 1
ATOM 647 C CA . TYR A 1 83 ? -3.701 11.766 -7.906 1 94.81 83 TYR A CA 1
ATOM 648 C C . TYR A 1 83 ? -5.141 11.273 -8.016 1 94.81 83 TYR A C 1
ATOM 650 O O . TYR A 1 83 ? -5.395 10.07 -7.945 1 94.81 83 TYR A O 1
ATOM 658 N N . TYR A 1 84 ? -6.027 12.125 -8.273 1 96.75 84 TYR A N 1
ATOM 659 C CA . TYR A 1 84 ? -7.465 11.867 -8.25 1 96.75 84 TYR A CA 1
ATOM 660 C C . TYR A 1 84 ? -8.031 11.789 -9.664 1 96.75 84 TYR A C 1
ATOM 662 O O . TYR A 1 84 ? -7.418 12.281 -10.609 1 96.75 84 TYR A O 1
ATOM 670 N N . PRO A 1 85 ? -9.242 11.219 -9.711 1 97.06 85 PRO A N 1
ATOM 671 C CA . PRO A 1 85 ? -9.906 11.242 -11.016 1 97.06 85 PRO A CA 1
ATOM 672 C C . PRO A 1 85 ? -10.094 12.648 -11.562 1 97.06 85 PRO A C 1
ATOM 674 O O . PRO A 1 85 ? -10.375 13.578 -10.805 1 97.06 85 PRO A O 1
ATOM 677 N N . ARG A 1 86 ? -9.859 12.766 -12.852 1 96.62 86 ARG A N 1
ATOM 678 C CA . ARG A 1 86 ? -10 14.07 -13.492 1 96.62 86 ARG A CA 1
ATOM 679 C C . ARG A 1 86 ? -11.461 14.492 -13.57 1 96.62 86 ARG A C 1
ATOM 681 O O . ARG A 1 86 ? -11.773 15.68 -13.531 1 96.62 86 ARG A O 1
ATOM 688 N N . GLN A 1 87 ? -12.289 13.508 -13.727 1 97.19 87 GLN A N 1
ATOM 689 C CA . GLN A 1 87 ? -13.727 13.703 -13.672 1 97.19 87 GLN A CA 1
ATOM 690 C C . GLN A 1 87 ? -14.352 12.891 -12.539 1 97.19 87 GLN A C 1
ATOM 692 O O . GLN A 1 87 ? -14.352 11.656 -12.586 1 97.19 87 GLN A O 1
ATOM 697 N N . TRP A 1 88 ? -14.93 13.625 -11.617 1 97.81 88 TRP A N 1
ATOM 698 C CA . TRP A 1 88 ? -15.531 12.977 -10.461 1 97.81 88 TRP A CA 1
ATOM 699 C C . TRP A 1 88 ? -16.922 12.422 -10.812 1 97.81 88 TRP A C 1
ATOM 701 O O . TRP A 1 88 ? -17.703 13.094 -11.469 1 97.81 88 TRP A O 1
ATOM 711 N N . ARG A 1 89 ? -17.156 11.195 -10.453 1 98.12 89 ARG A N 1
ATOM 712 C CA . ARG A 1 89 ? -18.453 10.539 -10.625 1 98.12 89 ARG A CA 1
ATOM 713 C C . ARG A 1 89 ? -18.766 9.633 -9.438 1 98.12 89 ARG A C 1
ATOM 715 O O . ARG A 1 89 ? -17.906 9.391 -8.594 1 98.12 89 ARG A O 1
ATOM 722 N N . GLU A 1 90 ? -20.031 9.242 -9.422 1 97.81 90 GLU A N 1
ATOM 723 C CA . GLU A 1 90 ? -20.438 8.305 -8.375 1 97.81 90 GLU A CA 1
ATOM 724 C C . GLU A 1 90 ? -19.75 6.949 -8.562 1 97.81 90 GLU A C 1
ATOM 726 O O . GLU A 1 90 ? -19.484 6.531 -9.688 1 97.81 90 GLU A O 1
ATOM 731 N N . PRO A 1 91 ? -19.484 6.266 -7.512 1 97.75 91 PRO A N 1
ATOM 732 C CA . PRO A 1 91 ? -19.75 6.551 -6.102 1 97.75 91 PRO A CA 1
ATOM 733 C C . PRO A 1 91 ? -18.641 7.371 -5.441 1 97.75 91 PRO A C 1
ATOM 735 O O . PRO A 1 91 ? -18.75 7.719 -4.266 1 97.75 91 PRO A O 1
ATOM 738 N N . TYR A 1 92 ? -17.594 7.711 -6.199 1 98.25 92 TYR A N 1
ATOM 739 C CA . TYR A 1 92 ? -16.391 8.336 -5.648 1 98.25 92 TYR A CA 1
ATOM 740 C C . TYR A 1 92 ? -16.672 9.766 -5.207 1 98.25 92 TYR A C 1
ATOM 742 O O . TYR A 1 92 ? -16.141 10.227 -4.191 1 98.25 92 TYR A O 1
ATOM 750 N N . LEU A 1 93 ? -17.547 10.398 -5.969 1 98.38 93 LEU A N 1
ATOM 751 C CA . LEU A 1 93 ? -17.938 11.766 -5.633 1 98.38 93 LEU A CA 1
ATOM 752 C C . LEU A 1 93 ? -18.609 11.82 -4.266 1 98.38 93 LEU A C 1
ATOM 754 O O . LEU A 1 93 ? -18.25 12.648 -3.426 1 98.38 93 LEU A O 1
ATOM 758 N N . SER A 1 94 ? -19.531 10.945 -4 1 98.19 94 SER A N 1
ATOM 759 C CA . SER A 1 94 ? -20.25 10.914 -2.732 1 98.19 94 SER A CA 1
ATOM 760 C C . SER A 1 94 ? -19.312 10.578 -1.574 1 98.19 94 SER A C 1
ATOM 762 O O . SER A 1 94 ? -19.438 11.141 -0.486 1 98.19 94 SER A O 1
ATOM 764 N N . ARG A 1 95 ? -18.422 9.656 -1.794 1 98.06 95 ARG A N 1
ATOM 765 C CA . ARG A 1 95 ? -17.469 9.281 -0.76 1 98.06 95 ARG A CA 1
ATOM 766 C C . ARG A 1 95 ? -16.578 10.461 -0.372 1 98.06 95 ARG A C 1
ATOM 768 O O . ARG A 1 95 ? -16.406 10.742 0.813 1 98.06 95 ARG A O 1
ATOM 775 N N . ARG A 1 96 ? -16.094 11.164 -1.373 1 97.94 96 ARG A N 1
ATOM 776 C CA . ARG A 1 96 ? -15.258 12.344 -1.165 1 97.94 96 ARG A CA 1
ATOM 777 C C . ARG A 1 96 ? -16.031 13.422 -0.409 1 97.94 96 ARG A C 1
ATOM 779 O O . ARG A 1 96 ? -15.516 13.984 0.563 1 97.94 96 ARG A O 1
ATOM 786 N N . ARG A 1 97 ? -17.234 13.688 -0.862 1 97.31 97 ARG A N 1
ATOM 787 C CA . ARG A 1 97 ? -18.047 14.719 -0.235 1 97.31 97 ARG A CA 1
ATOM 788 C C . ARG A 1 97 ? -18.344 14.375 1.221 1 97.31 97 ARG A C 1
ATOM 790 O O . ARG A 1 97 ? -18.266 15.242 2.096 1 97.31 97 ARG A O 1
ATOM 797 N N . LYS A 1 98 ? -18.656 13.117 1.479 1 97.81 98 LYS A N 1
ATOM 798 C CA . LYS A 1 98 ? -19.031 12.68 2.822 1 97.81 98 LYS A CA 1
ATOM 799 C C . LYS A 1 98 ? -17.875 12.875 3.799 1 97.81 98 LYS A C 1
ATOM 801 O O . LYS A 1 98 ? -18.062 13.43 4.883 1 97.81 98 LYS A O 1
ATOM 806 N N . VAL A 1 99 ? -16.719 12.453 3.457 1 97.25 99 VAL A N 1
ATOM 807 C CA . VAL A 1 99 ? -15.586 12.539 4.375 1 97.25 99 VAL A CA 1
ATOM 808 C C . VAL A 1 99 ? -15.188 14 4.562 1 97.25 99 VAL A C 1
ATOM 810 O O . VAL A 1 99 ? -14.797 14.406 5.66 1 97.25 99 VAL A O 1
ATOM 813 N N . GLY A 1 100 ? -15.195 14.789 3.471 1 96.56 100 GLY A N 1
ATOM 814 C CA . GLY A 1 100 ? -14.938 16.219 3.584 1 96.56 100 GLY A CA 1
ATOM 815 C C . GLY A 1 100 ? -15.906 16.922 4.512 1 96.56 100 GLY A C 1
ATOM 816 O O . GLY A 1 100 ? -15.492 17.688 5.383 1 96.56 100 GLY A O 1
ATOM 817 N N . LEU A 1 101 ? -17.188 16.625 4.336 1 96.5 101 LEU A N 1
ATOM 818 C CA . LEU A 1 101 ? -18.219 17.234 5.168 1 96.5 101 LEU A CA 1
ATOM 819 C C . LEU A 1 101 ? -18.031 16.844 6.633 1 96.5 101 LEU A C 1
ATOM 821 O O . LEU A 1 101 ? -18.172 17.672 7.527 1 96.5 101 LEU A O 1
ATOM 825 N N . ASP A 1 102 ? -17.734 15.57 6.867 1 97.31 102 ASP A N 1
ATOM 826 C CA . ASP A 1 102 ? -17.547 15.086 8.234 1 97.31 102 ASP A CA 1
ATOM 827 C C . ASP A 1 102 ? -16.359 15.773 8.898 1 97.31 102 ASP A C 1
ATOM 829 O O . ASP A 1 102 ? -16.438 16.156 10.07 1 97.31 102 ASP A O 1
ATOM 833 N N . LEU A 1 103 ? -15.289 15.93 8.156 1 97.5 103 LEU A N 1
ATOM 834 C CA . LEU A 1 103 ? -14.117 16.609 8.695 1 97.5 103 LEU A CA 1
ATOM 835 C C . LEU A 1 103 ? -14.43 18.062 9.023 1 97.5 103 LEU A C 1
ATOM 837 O O . LEU A 1 103 ? -14.164 18.516 10.141 1 97.5 103 LEU A O 1
ATOM 841 N N . TYR A 1 104 ? -15.047 18.797 8.125 1 97.38 104 TYR A N 1
ATOM 842 C CA . TYR A 1 104 ? -15.336 20.203 8.32 1 97.38 104 TYR A CA 1
ATOM 843 C C . TYR A 1 104 ? -16.375 20.406 9.422 1 97.38 104 TYR A C 1
ATOM 845 O O . TYR A 1 104 ? -16.281 21.359 10.195 1 97.38 104 TYR A O 1
ATOM 853 N N . LYS A 1 105 ? -17.312 19.5 9.43 1 97.38 105 LYS A N 1
ATOM 854 C CA . LYS A 1 105 ? -18.281 19.562 10.523 1 97.38 105 LYS A CA 1
ATOM 855 C C .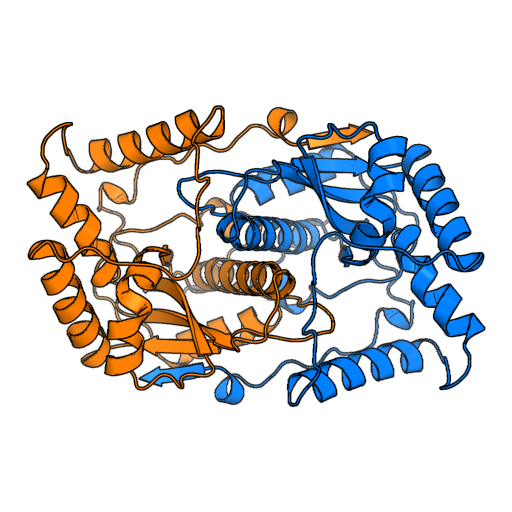 LYS A 1 105 ? -17.594 19.406 11.875 1 97.38 105 LYS A C 1
ATOM 857 O O . LYS A 1 105 ? -17.922 20.125 12.828 1 97.38 105 LYS A O 1
ATOM 862 N N . SER A 1 106 ? -16.688 18.5 11.945 1 97.62 106 SER A N 1
ATOM 863 C CA . SER A 1 106 ? -15.969 18.266 13.195 1 97.62 106 SER A CA 1
ATOM 864 C C . SER A 1 106 ? -15.203 19.516 13.633 1 97.62 106 SER A C 1
ATOM 866 O O . SER A 1 106 ? -15.016 19.75 14.828 1 97.62 106 SER A O 1
ATOM 868 N N . LEU A 1 107 ? -14.805 20.328 12.688 1 97.69 107 LEU A N 1
ATOM 869 C CA . LEU A 1 107 ? -14.008 21.516 12.953 1 97.69 107 LEU A CA 1
ATOM 870 C C . LEU A 1 107 ? -14.891 22.766 12.984 1 97.69 107 LEU A C 1
ATOM 872 O O . LEU A 1 107 ? -14.383 23.891 13.117 1 97.69 107 LEU A O 1
ATOM 876 N N . GLU A 1 108 ? -16.172 22.609 12.758 1 97.56 108 GLU A N 1
ATOM 877 C CA . GLU A 1 108 ? -17.156 23.688 12.742 1 97.56 108 GLU A CA 1
ATOM 878 C C . GLU A 1 108 ? -16.844 24.703 11.648 1 97.56 108 GLU A C 1
ATOM 880 O O . GLU A 1 108 ? -16.875 25.922 11.875 1 97.56 108 GLU A O 1
ATOM 885 N N . ILE A 1 109 ? -16.438 24.172 10.555 1 97.5 109 ILE A N 1
ATOM 886 C CA . ILE A 1 109 ? -16.234 24.984 9.359 1 97.5 109 ILE A CA 1
ATOM 887 C C . ILE A 1 109 ? -17.453 24.891 8.445 1 97.5 109 ILE A C 1
ATOM 889 O O . ILE A 1 109 ? -17.859 23.797 8.062 1 97.5 109 ILE A O 1
ATOM 893 N N . GLN A 1 110 ? -18.031 26 8.094 1 95.69 110 GLN A N 1
ATOM 894 C CA . GLN A 1 110 ? -19.234 26.031 7.262 1 95.69 110 GLN A CA 1
ATOM 895 C C . GLN A 1 110 ? -18.875 26.25 5.797 1 95.69 110 GLN A C 1
ATOM 897 O O . GLN A 1 110 ? -17.797 26.766 5.48 1 95.69 110 GLN A O 1
ATOM 902 N N . LYS A 1 111 ? -19.859 25.797 5.031 1 91.81 111 LYS A N 1
ATOM 903 C CA . LYS A 1 111 ? -19.688 26.062 3.605 1 91.81 111 LYS A CA 1
ATOM 904 C C . LYS A 1 111 ? -19.531 27.562 3.346 1 91.81 111 LYS A C 1
ATOM 906 O O . LYS A 1 111 ? -20.266 28.375 3.916 1 91.81 111 LYS A O 1
ATOM 911 N N . GLY A 1 112 ? -18.516 27.859 2.557 1 92.75 112 GLY A N 1
ATOM 912 C CA . GLY A 1 112 ? -18.312 29.25 2.193 1 92.75 112 GLY A CA 1
ATOM 913 C C . GLY A 1 112 ? -17.281 29.953 3.059 1 92.75 112 GLY A C 1
ATOM 914 O O . GLY A 1 112 ? -16.828 31.047 2.729 1 92.75 112 GLY A O 1
ATOM 915 N N . GLU A 1 113 ? -16.953 29.344 4.156 1 96.62 113 GLU A N 1
ATOM 916 C CA . GLU A 1 113 ? -15.898 29.922 4.992 1 96.62 113 GLU A CA 1
ATOM 917 C C . GLU A 1 113 ? -14.523 29.656 4.402 1 96.62 113 GLU A C 1
ATOM 919 O O . GLU A 1 113 ? -13.711 28.938 4.996 1 96.62 113 GLU A O 1
ATOM 924 N N . GLN A 1 114 ? -14.242 30.344 3.438 1 94.5 114 GLN A N 1
ATOM 925 C CA . GLN A 1 114 ? -13.086 30.094 2.586 1 94.5 114 GLN A CA 1
ATOM 926 C C . GLN A 1 114 ? -11.781 30.25 3.373 1 94.5 114 GLN A C 1
ATOM 928 O O . GLN A 1 114 ? -10.844 29.469 3.168 1 94.5 114 GLN A O 1
ATOM 933 N N . GLU A 1 115 ? -11.75 31.203 4.16 1 95.19 115 GLU A N 1
ATOM 934 C CA . GLU A 1 115 ? -10.539 31.438 4.938 1 95.19 115 GLU A CA 1
ATOM 935 C C . GLU A 1 115 ? -10.258 30.266 5.887 1 95.19 115 GLU A C 1
ATOM 937 O O . GLU A 1 115 ? -9.109 29.828 6.012 1 95.19 115 GLU A O 1
ATOM 942 N N . LYS A 1 116 ? -11.297 29.797 6.598 1 96.31 116 LYS A N 1
ATOM 943 C CA . LYS A 1 116 ? -11.148 28.672 7.504 1 96.31 116 LYS A CA 1
ATOM 944 C C . LYS A 1 116 ? -10.742 27.406 6.746 1 96.31 116 LYS A C 1
ATOM 946 O O . LYS A 1 116 ? -9.914 26.625 7.215 1 96.31 116 LYS A O 1
ATOM 951 N N . MET A 1 117 ? -11.32 27.25 5.59 1 95.5 117 MET A N 1
ATOM 952 C CA . MET A 1 117 ? -10.992 26.109 4.754 1 95.5 117 MET A CA 1
ATOM 953 C C . MET A 1 117 ? -9.531 26.156 4.305 1 95.5 117 MET A C 1
ATOM 955 O O . MET A 1 117 ? -8.836 25.141 4.324 1 95.5 117 MET A O 1
ATOM 959 N N . LEU A 1 118 ? -9.117 27.312 3.949 1 95.38 118 LEU A N 1
ATOM 960 C CA . LEU A 1 118 ? -7.734 27.5 3.525 1 95.38 118 LEU A CA 1
ATOM 961 C C . LEU A 1 118 ? -6.77 27.203 4.668 1 95.38 118 LEU A C 1
ATOM 963 O O . LEU A 1 118 ? -5.734 26.578 4.465 1 95.38 118 LEU A O 1
ATOM 967 N N . ARG A 1 119 ? -7.059 27.672 5.801 1 95.94 119 ARG A N 1
ATOM 968 C CA . ARG A 1 119 ? -6.215 27.453 6.973 1 95.94 119 ARG A CA 1
ATOM 969 C C . ARG A 1 119 ? -6.141 25.969 7.32 1 95.94 119 ARG A C 1
ATOM 971 O O . ARG A 1 119 ? -5.082 25.469 7.695 1 95.94 119 ARG A O 1
ATOM 978 N N . GLN A 1 120 ? -7.312 25.312 7.223 1 96 120 GLN A N 1
ATOM 979 C CA . GLN A 1 120 ? -7.324 23.875 7.461 1 96 120 GLN A CA 1
ATOM 980 C C . GLN A 1 120 ? -6.445 23.141 6.449 1 96 120 GLN A C 1
ATOM 982 O O . GLN A 1 120 ? -5.707 22.234 6.812 1 96 120 GLN A O 1
ATOM 987 N N . HIS A 1 121 ? -6.551 23.547 5.223 1 95.62 121 HIS A N 1
ATOM 988 C CA . HIS A 1 121 ? -5.703 22.969 4.188 1 95.62 121 HIS A CA 1
ATOM 989 C C . HIS A 1 121 ? -4.227 23.203 4.488 1 95.62 121 HIS A C 1
ATOM 991 O O . HIS A 1 121 ? -3.396 22.312 4.316 1 95.62 121 HIS A O 1
ATOM 997 N N . ALA A 1 122 ? -3.887 24.359 4.973 1 97.12 122 ALA A N 1
ATOM 998 C CA . ALA A 1 122 ? -2.508 24.734 5.266 1 97.12 122 ALA A CA 1
ATOM 999 C C . ALA A 1 122 ? -1.926 23.875 6.383 1 97.12 122 ALA A C 1
ATOM 1001 O O . ALA A 1 122 ? -0.708 23.703 6.469 1 97.12 122 ALA A O 1
ATOM 1002 N N . ARG A 1 123 ? -2.805 23.312 7.242 1 97.88 123 ARG A N 1
ATOM 1003 C CA . ARG A 1 123 ? -2.352 22.484 8.352 1 97.88 123 ARG A CA 1
ATOM 1004 C C . ARG A 1 123 ? -1.62 21.25 7.84 1 97.88 123 ARG A C 1
ATOM 1006 O O . ARG A 1 123 ? -0.799 20.672 8.555 1 97.88 123 ARG A O 1
ATOM 1013 N N . ASN A 1 124 ? -1.911 20.828 6.605 1 98.19 124 ASN A N 1
ATOM 1014 C CA . ASN A 1 124 ? -1.144 19.734 5.996 1 98.19 124 ASN A CA 1
ATOM 1015 C C . ASN A 1 124 ? 0.358 19.984 6.102 1 98.19 124 ASN A C 1
ATOM 1017 O O . ASN A 1 124 ? 1.118 19.094 6.465 1 98.19 124 ASN A O 1
ATOM 1021 N N . PHE A 1 125 ? 0.742 21.172 5.906 1 98.19 125 PHE A N 1
ATOM 1022 C CA . PHE A 1 125 ? 2.145 21.453 5.629 1 98.19 125 PHE A CA 1
ATOM 1023 C C . PHE A 1 125 ? 2.928 21.641 6.922 1 98.19 125 PHE A C 1
ATOM 1025 O O . PHE A 1 125 ? 4.16 21.641 6.914 1 98.19 125 PHE A O 1
ATOM 1032 N N . SER A 1 126 ? 2.199 21.766 8.031 1 97.62 126 SER A N 1
ATOM 1033 C CA . SER A 1 126 ? 2.814 21.656 9.352 1 97.62 126 SER A CA 1
ATOM 1034 C C . SER A 1 126 ? 2.723 20.234 9.875 1 97.62 126 SER A C 1
ATOM 1036 O O . SER A 1 126 ? 2.945 19.984 11.062 1 97.62 126 SER A O 1
ATOM 1038 N N . PHE A 1 127 ? 2.32 19.297 9.031 1 98.69 127 PHE A N 1
ATOM 1039 C CA . PHE A 1 127 ? 2.125 17.906 9.398 1 98.69 127 PHE A CA 1
ATOM 1040 C C . PHE A 1 127 ? 1.154 17.781 10.562 1 98.69 127 PHE A C 1
ATOM 1042 O O . PHE A 1 127 ? 1.34 16.938 11.445 1 98.69 127 PHE A O 1
ATOM 1049 N N . PHE A 1 128 ? 0.201 18.734 10.648 1 98.69 128 PHE A N 1
ATOM 1050 C CA . PHE A 1 128 ? -0.823 18.75 11.688 1 98.69 128 PHE A CA 1
ATOM 1051 C C . PHE A 1 128 ? -0.19 18.828 13.07 1 98.69 128 PHE A C 1
ATOM 1053 O O . PHE A 1 128 ? -0.7 18.219 14.023 1 98.69 128 PHE A O 1
ATOM 1060 N N . ASP A 1 129 ? 1.019 19.375 13.164 1 98.31 129 ASP A N 1
ATOM 1061 C CA . ASP A 1 129 ? 1.786 19.641 14.375 1 98.31 129 ASP A CA 1
ATOM 1062 C C . ASP A 1 129 ? 2.434 18.359 14.898 1 98.31 129 ASP A C 1
ATOM 1064 O O . ASP A 1 129 ? 2.777 18.266 16.078 1 98.31 129 ASP A O 1
ATOM 1068 N N . ALA A 1 130 ? 2.541 17.328 14.078 1 98.88 130 ALA A N 1
ATOM 1069 C CA . ALA A 1 130 ? 3.299 16.125 14.445 1 98.88 130 ALA A CA 1
ATOM 1070 C C . ALA A 1 130 ? 4.781 16.453 14.617 1 98.88 130 ALA A C 1
ATOM 1072 O O . ALA A 1 130 ? 5.328 17.297 13.891 1 98.88 130 ALA A O 1
ATOM 1073 N N . PRO A 1 131 ? 5.449 15.773 15.492 1 98.88 131 PRO A N 1
ATOM 1074 C CA . PRO A 1 131 ? 6.875 16.031 15.703 1 98.88 131 PRO A CA 1
ATOM 1075 C C . PRO A 1 131 ? 7.754 15.438 14.602 1 98.88 131 PRO A C 1
ATOM 1077 O O . PRO A 1 131 ? 8.945 15.758 14.523 1 98.88 131 PRO A O 1
ATOM 1080 N N . VAL A 1 132 ? 7.234 14.555 13.773 1 98.94 132 VAL A N 1
ATOM 1081 C CA . VAL A 1 132 ? 7.992 13.898 12.711 1 98.94 132 VAL A CA 1
ATOM 1082 C C . VAL A 1 132 ? 7.238 14.023 11.391 1 98.94 132 VAL A C 1
ATOM 1084 O O . VAL A 1 132 ? 6.027 13.797 11.328 1 98.94 132 VAL A O 1
ATOM 1087 N N . GLY A 1 133 ? 7.906 14.469 10.352 1 98.94 133 GLY A N 1
ATOM 1088 C CA . GLY A 1 133 ? 7.441 14.383 8.977 1 98.94 133 GLY A CA 1
ATOM 1089 C C . GLY A 1 133 ? 8.227 13.391 8.141 1 98.94 133 GLY A C 1
ATOM 1090 O O . GLY A 1 133 ? 9.453 13.328 8.227 1 98.94 133 GLY A O 1
ATOM 1091 N N . LEU A 1 134 ? 7.535 12.547 7.465 1 98.94 134 LEU A N 1
ATOM 1092 C CA . LEU A 1 134 ? 8.133 11.664 6.473 1 98.94 134 LEU A CA 1
ATOM 1093 C C . LEU A 1 134 ? 7.805 12.133 5.059 1 98.94 134 LEU A C 1
ATOM 1095 O O . LEU A 1 134 ? 6.656 12.469 4.766 1 98.94 134 LEU A O 1
ATOM 1099 N N . LEU A 1 135 ? 8.789 12.219 4.219 1 98.94 135 LEU A N 1
ATOM 1100 C CA . LEU A 1 135 ? 8.617 12.492 2.795 1 98.94 135 LEU A CA 1
ATOM 1101 C C . LEU A 1 135 ? 9.086 11.305 1.954 1 98.94 135 LEU A C 1
ATOM 1103 O O . LEU A 1 135 ? 10.211 10.828 2.117 1 98.94 135 LEU A O 1
ATOM 1107 N N . PHE A 1 136 ? 8.211 10.875 1.12 1 98.94 136 PHE A N 1
ATOM 1108 C CA . PHE A 1 136 ? 8.492 9.695 0.316 1 98.94 136 PHE A CA 1
ATOM 1109 C C . PHE A 1 136 ? 8.898 10.086 -1.099 1 98.94 136 PHE A C 1
ATOM 1111 O O . PHE A 1 136 ? 8.219 10.875 -1.75 1 98.94 136 PHE A O 1
ATOM 1118 N N . THR A 1 137 ? 9.984 9.516 -1.581 1 98.69 137 THR A N 1
ATOM 1119 C CA . THR A 1 137 ? 10.453 9.75 -2.943 1 98.69 137 THR A CA 1
ATOM 1120 C C . THR A 1 137 ? 10.75 8.422 -3.645 1 98.69 137 THR A C 1
ATOM 1122 O O . THR A 1 137 ? 10.883 7.387 -2.992 1 98.69 137 THR A O 1
ATOM 1125 N N . MET A 1 138 ? 10.75 8.414 -4.906 1 98.5 138 MET A N 1
ATOM 1126 C CA . MET A 1 138 ? 11.188 7.32 -5.77 1 98.5 138 MET A CA 1
ATOM 1127 C C . MET A 1 138 ? 12.016 7.852 -6.938 1 98.5 138 MET A C 1
ATOM 1129 O O . MET A 1 138 ? 11.883 9.016 -7.324 1 98.5 138 MET A O 1
ATOM 1133 N N . ASP A 1 139 ? 12.828 6.992 -7.496 1 98.38 139 ASP A N 1
ATOM 1134 C CA . ASP A 1 139 ? 13.555 7.363 -8.703 1 98.38 139 ASP A CA 1
ATOM 1135 C C . ASP A 1 139 ? 12.602 7.629 -9.867 1 98.38 139 ASP A C 1
ATOM 1137 O O . ASP A 1 139 ? 11.586 6.938 -10.008 1 98.38 139 ASP A O 1
ATOM 1141 N N . GLN A 1 140 ? 12.945 8.5 -10.734 1 96.44 140 GLN A N 1
ATOM 1142 C CA . GLN A 1 140 ? 12.086 8.969 -11.812 1 96.44 140 GLN A CA 1
ATOM 1143 C C . GLN A 1 140 ? 11.805 7.848 -12.812 1 96.44 140 GLN A C 1
ATOM 1145 O O . GLN A 1 140 ? 10.789 7.871 -13.508 1 96.44 140 GLN A O 1
ATOM 1150 N N . ASP A 1 141 ? 12.695 6.906 -12.875 1 97.31 141 ASP A N 1
ATOM 1151 C CA . ASP A 1 141 ? 12.547 5.867 -13.891 1 97.31 141 ASP A CA 1
ATOM 1152 C C . ASP A 1 141 ? 11.719 4.699 -13.359 1 97.31 141 ASP A C 1
ATOM 1154 O O . ASP A 1 141 ? 11.578 3.672 -14.023 1 97.31 141 ASP A O 1
ATOM 1158 N N . MET A 1 142 ? 11.195 4.852 -12.133 1 97.69 142 MET A N 1
ATOM 1159 C CA . MET A 1 142 ? 10.25 3.863 -11.633 1 97.69 142 MET A CA 1
ATOM 1160 C C . MET A 1 142 ? 8.922 3.961 -12.375 1 97.69 142 MET A C 1
ATOM 1162 O O . MET A 1 142 ? 8.461 5.059 -12.695 1 97.69 142 MET A O 1
ATOM 1166 N N . GLU A 1 143 ? 8.383 2.834 -12.688 1 97.38 143 GLU A N 1
ATOM 1167 C CA . GLU A 1 143 ? 7.109 2.764 -13.398 1 97.38 143 GLU A CA 1
ATOM 1168 C C . GLU A 1 143 ? 5.949 2.523 -12.438 1 97.38 143 GLU A C 1
ATOM 1170 O O . GLU A 1 143 ? 6.137 2.529 -11.219 1 97.38 143 GLU A O 1
ATOM 1175 N N . ILE A 1 144 ? 4.797 2.342 -12.953 1 97.38 144 ILE A N 1
ATOM 1176 C CA . ILE A 1 144 ? 3.551 2.461 -12.203 1 97.38 144 ILE A CA 1
ATOM 1177 C C . ILE A 1 144 ? 3.471 1.349 -11.156 1 97.38 144 ILE A C 1
ATOM 1179 O O . ILE A 1 144 ? 2.816 1.505 -10.125 1 97.38 144 ILE A O 1
ATOM 1183 N N . GLY A 1 145 ? 4.105 0.203 -11.375 1 98 145 GLY A N 1
ATOM 1184 C CA . GLY A 1 145 ? 4.148 -0.85 -10.375 1 98 145 GLY A CA 1
ATOM 1185 C C . GLY A 1 145 ? 4.746 -0.395 -9.055 1 98 145 GLY A C 1
ATOM 1186 O O . GLY A 1 145 ? 4.359 -0.883 -7.992 1 98 145 GLY A O 1
ATOM 1187 N N . SER A 1 146 ? 5.676 0.52 -9.125 1 98.56 146 SER A N 1
ATOM 1188 C CA . SER A 1 146 ? 6.348 1.021 -7.934 1 98.56 146 SER A CA 1
ATOM 1189 C C . SER A 1 146 ? 5.398 1.854 -7.074 1 98.56 146 SER A C 1
ATOM 1191 O O . SER A 1 146 ? 5.648 2.061 -5.887 1 98.56 146 SER A O 1
ATOM 1193 N N . TRP A 1 147 ? 4.332 2.371 -7.656 1 98.56 147 TRP A N 1
ATOM 1194 C CA . TRP A 1 147 ? 3.324 3.076 -6.871 1 98.56 147 TRP A CA 1
ATOM 1195 C C . TRP A 1 147 ? 2.557 2.109 -5.973 1 98.56 147 TRP A C 1
ATOM 1197 O O . TRP A 1 147 ? 2.256 2.426 -4.82 1 98.56 147 TRP A O 1
ATOM 1207 N N . LEU A 1 148 ? 2.279 0.874 -6.457 1 98.75 148 LEU A N 1
ATOM 1208 C CA . LEU A 1 148 ? 1.727 -0.177 -5.609 1 98.75 148 LEU A CA 1
ATOM 1209 C C . LEU A 1 148 ? 2.676 -0.506 -4.465 1 98.75 148 LEU A C 1
ATOM 1211 O O . LEU A 1 148 ? 2.258 -0.574 -3.305 1 98.75 148 LEU A O 1
ATOM 1215 N N . ASP A 1 149 ? 3.93 -0.659 -4.82 1 98.88 149 ASP A N 1
ATOM 1216 C CA . ASP A 1 149 ? 4.953 -1.037 -3.852 1 98.88 149 ASP A CA 1
ATOM 1217 C C . ASP A 1 149 ? 5.07 0.007 -2.744 1 98.88 149 ASP A C 1
ATOM 1219 O O . ASP A 1 149 ? 5.133 -0.339 -1.562 1 98.88 149 ASP A O 1
ATOM 1223 N N . LEU A 1 150 ? 5.09 1.264 -3.182 1 98.94 150 LEU A N 1
ATOM 1224 C CA . LEU A 1 150 ? 5.184 2.342 -2.203 1 98.94 150 LEU A CA 1
ATOM 1225 C C . LEU A 1 150 ? 3.959 2.365 -1.296 1 98.94 150 LEU A C 1
ATOM 1227 O O . LEU A 1 150 ? 4.078 2.605 -0.092 1 98.94 150 LEU A O 1
ATOM 1231 N N . GLY A 1 151 ? 2.793 2.15 -1.871 1 98.94 151 GLY A N 1
ATOM 1232 C CA . GLY A 1 151 ? 1.596 2.053 -1.051 1 98.94 151 GLY A CA 1
ATOM 1233 C C . GLY A 1 151 ? 1.694 0.987 0.024 1 98.94 151 GLY A C 1
ATOM 1234 O O . GLY A 1 151 ? 1.312 1.22 1.173 1 98.94 151 GLY A O 1
ATOM 1235 N N . MET A 1 152 ? 2.178 -0.162 -0.345 1 98.94 152 MET A N 1
ATOM 1236 C CA . MET A 1 152 ? 2.34 -1.252 0.613 1 98.94 152 MET A CA 1
ATOM 1237 C C . MET A 1 152 ? 3.32 -0.867 1.716 1 98.94 152 MET A C 1
ATOM 1239 O O . MET A 1 152 ? 3.088 -1.16 2.891 1 98.94 152 MET A O 1
ATOM 1243 N N . PHE A 1 153 ? 4.379 -0.188 1.346 1 98.94 153 PHE A N 1
ATOM 1244 C CA . PHE A 1 153 ? 5.387 0.302 2.279 1 98.94 153 PHE A CA 1
ATOM 1245 C C . PHE A 1 153 ? 4.781 1.313 3.246 1 98.94 153 PHE A C 1
ATOM 1247 O O . PHE A 1 153 ? 4.938 1.186 4.461 1 98.94 153 PHE A O 1
ATOM 1254 N N . MET A 1 154 ? 4.043 2.264 2.732 1 98.94 154 MET A N 1
ATOM 1255 C CA . MET A 1 154 ? 3.412 3.305 3.535 1 98.94 154 MET A CA 1
ATOM 1256 C C . MET A 1 154 ? 2.406 2.705 4.512 1 98.94 154 MET A C 1
ATOM 1258 O O . MET A 1 154 ? 2.361 3.092 5.68 1 98.94 154 MET A O 1
ATOM 1262 N N . GLN A 1 155 ? 1.603 1.779 4.016 1 98.94 155 GLN A N 1
ATOM 1263 C CA . GLN A 1 155 ? 0.634 1.127 4.891 1 98.94 155 GLN A CA 1
ATOM 1264 C C . GLN A 1 155 ? 1.332 0.362 6.012 1 98.94 155 GLN A C 1
ATOM 1266 O O . GLN A 1 155 ? 0.858 0.346 7.152 1 98.94 155 GLN A O 1
ATOM 1271 N N . THR A 1 156 ? 2.428 -0.27 5.707 1 98.81 156 THR A N 1
ATOM 1272 C CA . THR A 1 156 ? 3.191 -0.975 6.73 1 98.81 156 THR A CA 1
ATOM 1273 C C . THR A 1 156 ? 3.703 -0.003 7.789 1 98.81 156 THR A C 1
ATOM 1275 O O . THR A 1 156 ? 3.629 -0.285 8.984 1 98.81 156 THR A O 1
ATOM 1278 N N . ILE A 1 157 ? 4.176 1.161 7.371 1 98.88 157 ILE A N 1
ATOM 1279 C CA . ILE A 1 157 ? 4.605 2.184 8.32 1 98.88 157 ILE A CA 1
ATOM 1280 C C . ILE A 1 157 ? 3.457 2.527 9.266 1 98.88 157 ILE A C 1
ATOM 1282 O O . ILE A 1 157 ? 3.641 2.564 10.484 1 98.88 157 ILE A O 1
ATOM 1286 N N . MET A 1 158 ? 2.303 2.742 8.711 1 98.81 158 MET A N 1
ATOM 1287 C CA . MET A 1 158 ? 1.164 3.211 9.5 1 98.81 158 MET A CA 1
ATOM 1288 C C . MET A 1 158 ? 0.723 2.154 10.5 1 98.81 158 MET A C 1
ATOM 1290 O O . MET A 1 158 ? 0.401 2.475 11.648 1 98.81 158 MET A O 1
ATOM 1294 N N . LEU A 1 159 ? 0.767 0.92 10.102 1 97.94 159 LEU A N 1
ATOM 1295 C CA . LEU A 1 159 ? 0.331 -0.146 10.992 1 97.94 159 LEU A CA 1
ATOM 1296 C C . LEU A 1 159 ? 1.385 -0.426 12.062 1 97.94 159 LEU A C 1
ATOM 1298 O O . LEU A 1 159 ? 1.05 -0.673 13.219 1 97.94 159 LEU A O 1
ATOM 1302 N N . VAL A 1 160 ? 2.656 -0.393 11.695 1 97.12 160 VAL A N 1
ATOM 1303 C CA . VAL A 1 160 ? 3.736 -0.569 12.664 1 97.12 160 VAL A CA 1
ATOM 1304 C C . VAL A 1 160 ? 3.705 0.566 13.688 1 97.12 160 VAL A C 1
ATOM 1306 O O . VAL A 1 160 ? 3.934 0.343 14.875 1 97.12 160 VAL A O 1
ATOM 1309 N N . ALA A 1 161 ? 3.465 1.786 13.195 1 98.25 161 ALA A N 1
ATOM 1310 C CA . ALA A 1 161 ? 3.381 2.936 14.094 1 98.25 161 ALA A CA 1
ATOM 1311 C C . ALA A 1 161 ? 2.361 2.691 15.203 1 98.25 161 ALA A C 1
ATOM 1313 O O . ALA A 1 161 ? 2.611 3.012 16.359 1 98.25 161 ALA A O 1
ATOM 1314 N N . ARG A 1 162 ? 1.229 2.064 14.883 1 97.38 162 ARG A N 1
ATOM 1315 C CA . ARG A 1 162 ? 0.226 1.751 15.898 1 97.38 162 ARG A CA 1
ATOM 1316 C C . ARG A 1 162 ? 0.804 0.843 16.969 1 97.38 162 ARG A C 1
ATOM 1318 O O . ARG A 1 162 ? 0.5 1.007 18.156 1 97.38 162 ARG A O 1
ATOM 1325 N N . GLY A 1 163 ? 1.666 -0.065 16.5 1 94.38 163 GLY A N 1
ATOM 1326 C CA . GLY A 1 163 ? 2.301 -0.982 17.422 1 94.38 163 GLY A CA 1
ATOM 1327 C C . GLY A 1 163 ? 3.211 -0.287 18.422 1 94.38 163 GLY A C 1
ATOM 1328 O O . GLY A 1 163 ? 3.504 -0.832 19.484 1 94.38 163 GLY A O 1
ATOM 1329 N N . PHE A 1 164 ? 3.65 0.916 18.109 1 96 164 PHE A N 1
ATOM 1330 C CA . PHE A 1 164 ? 4.52 1.699 18.984 1 96 164 PHE A CA 1
ATOM 1331 C C . PHE A 1 164 ? 3.723 2.773 19.703 1 96 164 PHE A C 1
ATOM 1333 O O . PHE A 1 164 ? 4.301 3.631 20.375 1 96 164 PHE A O 1
ATOM 1340 N N . GLY A 1 165 ? 2.365 2.723 19.5 1 96.25 165 GLY A N 1
ATOM 1341 C CA . GLY A 1 165 ? 1.5 3.703 20.125 1 96.25 165 GLY A CA 1
ATOM 1342 C C . GLY A 1 165 ? 1.469 5.035 19.406 1 96.25 165 GLY A C 1
ATOM 1343 O O . GLY A 1 165 ? 1.021 6.039 19.953 1 96.25 165 GLY A O 1
ATOM 1344 N N . LEU A 1 166 ? 2.002 5.055 18.219 1 98.44 166 LEU A N 1
ATOM 1345 C CA . LEU A 1 166 ? 2.053 6.266 17.406 1 98.44 166 LEU A CA 1
ATOM 1346 C C . LEU A 1 166 ? 0.951 6.262 16.344 1 98.44 166 LEU A C 1
ATOM 1348 O O . LEU A 1 166 ? 0.362 5.219 16.062 1 98.44 166 LEU A O 1
ATOM 1352 N N . ASP A 1 167 ? 0.634 7.418 15.844 1 98.75 167 ASP A N 1
ATOM 1353 C CA . ASP A 1 167 ? -0.364 7.617 14.797 1 98.75 167 ASP A CA 1
ATOM 1354 C C . ASP A 1 167 ? 0.236 8.336 13.594 1 98.75 167 ASP A C 1
ATOM 1356 O O . ASP A 1 167 ? 1.372 8.812 13.656 1 98.75 167 ASP A O 1
ATOM 1360 N N . THR A 1 168 ? -0.533 8.344 12.508 1 98.94 168 THR A N 1
ATOM 1361 C CA . THR A 1 168 ? -0.015 8.898 11.266 1 98.94 168 THR A CA 1
ATOM 1362 C C . THR A 1 168 ? -1.136 9.539 10.453 1 98.94 168 THR A C 1
ATOM 1364 O O . THR A 1 168 ? -2.314 9.383 10.773 1 98.94 168 THR A O 1
ATOM 1367 N N . CYS A 1 169 ? -0.756 10.281 9.469 1 98.88 169 CYS A N 1
ATOM 1368 C CA . CYS A 1 169 ? -1.622 10.773 8.406 1 98.88 169 CYS A CA 1
ATOM 1369 C C . CYS A 1 169 ? -0.857 10.883 7.09 1 98.88 169 CYS A C 1
ATOM 1371 O O . CYS A 1 169 ? 0.094 11.664 6.984 1 98.88 169 CYS A O 1
ATOM 1373 N N . SER A 1 170 ? -1.247 10.062 6.105 1 98.81 170 SER A N 1
ATOM 1374 C CA . SER A 1 170 ? -0.673 10.219 4.773 1 98.81 170 SER A CA 1
ATOM 1375 C C . SER A 1 170 ? -1.146 11.508 4.117 1 98.81 170 SER A C 1
ATOM 1377 O O . SER A 1 170 ? -2.312 11.891 4.242 1 98.81 170 SER A O 1
ATOM 1379 N N . GLN A 1 171 ? -0.229 12.18 3.387 1 98.69 171 GLN A N 1
ATOM 1380 C CA . GLN A 1 171 ? -0.548 13.516 2.889 1 98.69 171 GLN A CA 1
ATOM 1381 C C . GLN A 1 171 ? -0.086 13.688 1.443 1 98.69 171 GLN A C 1
ATOM 1383 O O . GLN A 1 171 ? 1.085 13.977 1.191 1 98.69 171 GLN A O 1
ATOM 1388 N N . ALA A 1 172 ? -1.003 13.594 0.518 1 98 172 ALA A N 1
ATOM 1389 C CA . ALA A 1 172 ? -0.728 13.836 -0.896 1 98 172 ALA A CA 1
ATOM 1390 C C . ALA A 1 172 ? -0.411 15.312 -1.146 1 98 172 ALA A C 1
ATOM 1392 O O . ALA A 1 172 ? 0.216 15.656 -2.15 1 98 172 ALA A O 1
ATOM 1393 N N . ALA A 1 173 ? -0.787 16.203 -0.285 1 97.25 173 ALA A N 1
ATOM 1394 C CA . ALA A 1 173 ? -0.714 17.641 -0.441 1 97.25 173 ALA A CA 1
ATOM 1395 C C . ALA A 1 173 ? 0.717 18.094 -0.716 1 97.25 173 ALA A C 1
ATOM 1397 O O . ALA A 1 173 ? 0.94 19.062 -1.442 1 97.25 173 ALA A O 1
ATOM 1398 N N . PHE A 1 174 ? 1.687 17.375 -0.209 1 98.12 174 PHE A N 1
ATOM 1399 C CA . PHE A 1 174 ? 3.082 17.781 -0.331 1 98.12 174 PHE A CA 1
ATOM 1400 C C . PHE A 1 174 ? 3.533 17.734 -1.786 1 98.12 174 PHE A C 1
ATOM 1402 O O . PHE A 1 174 ? 4.418 18.484 -2.188 1 98.12 174 PHE A O 1
ATOM 1409 N N . ALA A 1 175 ? 2.92 16.875 -2.551 1 97.69 175 ALA A N 1
ATOM 1410 C CA . ALA A 1 175 ? 3.277 16.75 -3.963 1 97.69 175 ALA A CA 1
ATOM 1411 C C . ALA A 1 175 ? 3.006 18.047 -4.711 1 97.69 175 ALA A C 1
ATOM 1413 O O . ALA A 1 175 ? 3.639 18.328 -5.73 1 97.69 175 ALA A O 1
ATOM 1414 N N . ASP A 1 176 ? 2.08 18.844 -4.199 1 96.88 176 ASP A N 1
ATOM 1415 C CA . ASP A 1 176 ? 1.719 20.109 -4.844 1 96.88 176 ASP A CA 1
ATOM 1416 C C . ASP A 1 176 ? 2.887 21.094 -4.828 1 96.88 176 ASP A C 1
ATOM 1418 O O . ASP A 1 176 ? 2.969 21.984 -5.676 1 96.88 176 ASP A O 1
ATOM 1422 N N . TYR A 1 177 ? 3.77 20.953 -3.914 1 97.5 177 TYR A N 1
ATOM 1423 C CA . TYR A 1 177 ? 4.887 21.875 -3.754 1 97.5 177 TYR A CA 1
ATOM 1424 C C . TYR A 1 177 ? 6.219 21.141 -3.834 1 97.5 177 TYR A C 1
ATOM 1426 O O . TYR A 1 177 ? 7.168 21.484 -3.127 1 97.5 177 TYR A O 1
ATOM 1434 N N . HIS A 1 178 ? 6.238 20.078 -4.645 1 97.62 178 HIS A N 1
ATOM 1435 C CA . HIS A 1 178 ? 7.414 19.234 -4.77 1 97.62 178 HIS A CA 1
ATOM 1436 C C . HIS A 1 178 ? 8.648 20.047 -5.141 1 97.62 178 HIS A C 1
ATOM 1438 O O . HIS A 1 178 ? 9.742 19.781 -4.645 1 97.62 178 HIS A O 1
ATOM 1444 N N . GLN A 1 179 ? 8.531 21.078 -5.98 1 96.56 179 GLN A N 1
ATOM 1445 C CA . GLN A 1 179 ? 9.688 21.859 -6.402 1 96.56 179 GLN A CA 1
ATOM 1446 C C . GLN A 1 179 ? 10.32 22.578 -5.219 1 96.56 179 GLN A C 1
ATOM 1448 O O . GLN A 1 179 ? 11.539 22.547 -5.043 1 96.56 179 GLN A O 1
ATOM 1453 N N . GLN A 1 180 ? 9.469 23.219 -4.445 1 96.62 180 GLN A N 1
ATOM 1454 C CA . GLN A 1 180 ? 9.953 23.938 -3.27 1 96.62 180 GLN A CA 1
ATOM 1455 C C . GLN A 1 180 ? 10.602 22.984 -2.271 1 96.62 180 GLN A C 1
ATOM 1457 O O . GLN A 1 180 ? 11.672 23.281 -1.73 1 96.62 180 GLN A O 1
ATOM 1462 N N . ILE A 1 181 ? 9.984 21.844 -2.045 1 97.94 181 ILE A N 1
ATOM 1463 C CA . ILE A 1 181 ? 10.469 20.859 -1.082 1 97.94 181 ILE A CA 1
ATOM 1464 C C . ILE A 1 181 ? 11.805 20.297 -1.551 1 97.94 181 ILE A C 1
ATOM 1466 O O . ILE A 1 181 ? 12.758 20.219 -0.769 1 97.94 181 ILE A O 1
ATOM 1470 N N . CYS A 1 182 ? 11.867 19.938 -2.842 1 97.5 182 CYS A N 1
ATOM 1471 C CA . CYS A 1 182 ? 13.094 19.359 -3.383 1 97.5 182 CYS A CA 1
ATOM 1472 C C . CYS A 1 182 ? 14.25 20.359 -3.291 1 97.5 182 CYS A C 1
ATOM 1474 O O . CYS A 1 182 ? 15.383 19.953 -3.018 1 97.5 182 CYS A O 1
ATOM 1476 N N . THR A 1 183 ? 13.922 21.578 -3.49 1 96.88 183 THR A N 1
ATOM 1477 C CA . THR A 1 183 ? 14.945 22.609 -3.365 1 96.88 183 THR A CA 1
ATOM 1478 C C . THR A 1 183 ? 15.391 22.766 -1.914 1 96.88 183 THR A C 1
ATOM 1480 O O . THR A 1 183 ? 16.594 22.719 -1.617 1 96.88 183 THR A O 1
ATOM 1483 N N . LEU A 1 184 ? 14.477 22.859 -0.974 1 96.94 184 LEU A N 1
ATOM 1484 C CA . LEU A 1 184 ? 14.75 23.062 0.443 1 96.94 184 LEU A CA 1
ATOM 1485 C C . LEU A 1 184 ? 15.562 21.922 1.019 1 96.94 184 LEU A C 1
ATOM 1487 O O . LEU A 1 184 ? 16.422 22.125 1.881 1 96.94 184 LEU A O 1
ATOM 1491 N N . LEU A 1 185 ? 15.305 20.719 0.495 1 98.12 185 LEU A N 1
ATOM 1492 C CA . LEU A 1 185 ? 15.906 19.547 1.102 1 98.12 185 LEU A CA 1
ATOM 1493 C C . LEU A 1 185 ? 17 18.969 0.209 1 98.12 185 LEU A C 1
ATOM 1495 O O . LEU A 1 185 ? 17.531 17.891 0.483 1 98.12 185 LEU A O 1
ATOM 1499 N N . SER A 1 186 ? 17.312 19.562 -0.91 1 97.69 186 SER A N 1
ATOM 1500 C CA . SER A 1 186 ? 18.359 19.156 -1.846 1 97.69 186 SER A CA 1
ATOM 1501 C C . SER A 1 186 ? 18.109 17.734 -2.336 1 97.69 186 SER A C 1
ATOM 1503 O O . SER A 1 186 ? 19.016 16.891 -2.293 1 97.69 186 SER A O 1
ATOM 1505 N N . VAL A 1 187 ? 16.891 17.5 -2.705 1 97.75 187 VAL A N 1
ATOM 1506 C CA . VAL A 1 187 ? 16.547 16.203 -3.297 1 97.75 187 VAL A CA 1
ATOM 1507 C C . VAL A 1 187 ? 17.109 16.125 -4.719 1 97.75 187 VAL A C 1
ATOM 1509 O O . VAL A 1 187 ? 16.891 17.031 -5.527 1 97.75 187 VAL A O 1
ATOM 1512 N N . PRO A 1 188 ? 17.797 15.094 -5.027 1 96.31 188 PRO A N 1
ATOM 1513 C CA . PRO A 1 188 ? 18.344 14.969 -6.383 1 96.31 188 PRO A CA 1
ATOM 1514 C C . PRO A 1 188 ? 17.266 14.992 -7.461 1 96.31 188 PRO A C 1
ATOM 1516 O O . PRO A 1 188 ? 16.156 14.492 -7.238 1 96.31 188 PRO A O 1
ATOM 1519 N N . SER A 1 189 ? 17.625 15.453 -8.633 1 95.69 189 SER A N 1
ATOM 1520 C CA . SER A 1 189 ? 16.672 15.625 -9.734 1 95.69 189 SER A CA 1
ATOM 1521 C C . SER A 1 189 ? 16.172 14.281 -10.242 1 95.69 189 SER A C 1
ATOM 1523 O O . SER A 1 189 ? 15.109 14.203 -10.867 1 95.69 189 SER A O 1
ATOM 1525 N N . GLU A 1 190 ? 16.859 13.273 -9.93 1 96.25 190 GLU A N 1
ATOM 1526 C CA . GLU A 1 190 ? 16.5 11.93 -10.383 1 96.25 190 GLU A CA 1
ATOM 1527 C C . GLU A 1 190 ? 15.398 11.336 -9.508 1 96.25 190 GLU A C 1
ATOM 1529 O O . GLU A 1 190 ? 14.805 10.312 -9.859 1 96.25 190 GLU A O 1
ATOM 1534 N N . ARG A 1 191 ? 15.094 12.039 -8.43 1 97.12 191 ARG A N 1
ATOM 1535 C CA . ARG A 1 191 ? 14.07 11.555 -7.512 1 97.12 191 ARG A CA 1
ATOM 1536 C C . ARG A 1 191 ? 12.812 12.422 -7.59 1 97.12 191 ARG A C 1
ATOM 1538 O O . ARG A 1 191 ? 12.898 13.641 -7.746 1 97.12 191 ARG A O 1
ATOM 1545 N N . ARG A 1 192 ? 11.789 11.727 -7.523 1 96.75 192 ARG A N 1
ATOM 1546 C CA . ARG A 1 192 ? 10.484 12.383 -7.512 1 96.75 192 ARG A CA 1
ATOM 1547 C C . ARG A 1 192 ? 9.859 12.328 -6.121 1 96.75 192 ARG A C 1
ATOM 1549 O O . ARG A 1 192 ? 9.836 11.273 -5.484 1 96.75 192 ARG A O 1
ATOM 1556 N N . LEU A 1 193 ? 9.398 13.508 -5.641 1 98.19 193 LEU A N 1
ATOM 1557 C CA . LEU A 1 193 ? 8.617 13.531 -4.41 1 98.19 193 LEU A CA 1
ATOM 1558 C C . LEU A 1 193 ? 7.203 13.016 -4.656 1 98.19 193 LEU A C 1
ATOM 1560 O O . LEU A 1 193 ? 6.492 13.531 -5.523 1 98.19 193 LEU A O 1
ATOM 1564 N N . ILE A 1 194 ? 6.797 12.062 -3.918 1 98.38 194 ILE A N 1
ATOM 1565 C CA . ILE A 1 194 ? 5.512 11.406 -4.152 1 98.38 194 ILE A CA 1
ATOM 1566 C C . ILE A 1 194 ? 4.465 11.969 -3.193 1 98.38 194 ILE A C 1
ATOM 1568 O O . ILE A 1 194 ? 3.395 12.406 -3.621 1 98.38 194 ILE A O 1
ATOM 1572 N N . CYS A 1 195 ? 4.73 11.922 -1.891 1 98.5 195 CYS A N 1
ATOM 1573 C CA . CYS A 1 195 ? 3.814 12.398 -0.86 1 98.5 195 CYS A CA 1
ATOM 1574 C C . CYS A 1 195 ? 4.508 12.469 0.495 1 98.5 195 CYS A C 1
ATOM 1576 O O . CYS A 1 195 ? 5.734 12.367 0.576 1 98.5 195 CYS A O 1
ATOM 1578 N N . GLY A 1 196 ? 3.754 12.797 1.541 1 98.75 196 GLY A N 1
ATOM 1579 C CA . GLY A 1 196 ? 4.262 12.867 2.902 1 98.75 196 GLY A CA 1
ATOM 1580 C C . GLY A 1 196 ? 3.41 12.094 3.895 1 98.75 196 GLY A C 1
ATOM 1581 O O . GLY A 1 196 ? 2.396 11.5 3.521 1 98.75 196 GLY A O 1
ATOM 1582 N N . MET A 1 197 ? 3.889 12.125 5.113 1 98.94 197 MET A N 1
ATOM 1583 C CA . MET A 1 197 ? 3.182 11.477 6.215 1 98.94 197 MET A CA 1
ATOM 1584 C C . MET A 1 197 ? 3.555 12.117 7.551 1 98.94 197 MET A C 1
ATOM 1586 O O . MET A 1 197 ? 4.734 12.281 7.855 1 98.94 197 MET A O 1
ATOM 1590 N N . ALA A 1 198 ? 2.543 12.492 8.289 1 98.94 198 ALA A N 1
ATOM 1591 C CA . ALA A 1 198 ? 2.742 12.938 9.664 1 98.94 198 ALA A CA 1
ATOM 1592 C C . ALA A 1 198 ? 2.871 11.75 10.617 1 98.94 198 ALA A C 1
ATOM 1594 O O . ALA A 1 198 ? 2.189 10.734 10.445 1 98.94 198 ALA A O 1
ATOM 1595 N N . LEU A 1 199 ? 3.717 11.812 11.602 1 98.94 199 LEU A N 1
ATOM 1596 C CA . LEU A 1 199 ? 3.934 10.75 12.578 1 98.94 199 LEU A CA 1
ATOM 1597 C C . LEU A 1 199 ? 4.113 11.328 13.977 1 98.94 199 LEU A C 1
ATOM 1599 O O . LEU A 1 199 ? 4.914 12.25 14.18 1 98.94 199 LEU A O 1
ATOM 1603 N N . GLY A 1 200 ? 3.326 10.867 14.922 1 98.88 200 GLY A N 1
ATOM 1604 C CA . GLY A 1 200 ? 3.389 11.305 16.312 1 98.88 200 GLY A CA 1
ATOM 1605 C C . GLY A 1 200 ? 2.287 10.719 17.172 1 98.88 200 GLY A C 1
ATOM 1606 O O . GLY A 1 200 ? 1.653 9.734 16.797 1 98.88 200 GLY A O 1
ATOM 1607 N N . TYR A 1 201 ? 2.137 11.25 18.344 1 98.81 201 TYR A N 1
ATOM 1608 C CA . TYR A 1 201 ? 1.061 10.867 19.25 1 98.81 201 TYR A CA 1
ATOM 1609 C C . TYR A 1 201 ? -0.18 11.727 19.031 1 98.81 201 TYR A C 1
ATOM 1611 O O . TYR A 1 201 ? -0.111 12.953 19.078 1 98.81 201 TYR A O 1
ATOM 1619 N N . ARG A 1 202 ? -1.281 11.086 18.766 1 98.69 202 ARG A N 1
ATOM 1620 C CA . ARG A 1 202 ? -2.486 11.844 18.438 1 98.69 202 ARG A CA 1
ATOM 1621 C C . ARG A 1 202 ? -2.965 12.656 19.641 1 98.69 202 ARG A C 1
ATOM 1623 O O . ARG A 1 202 ? -2.795 12.234 20.781 1 98.69 202 ARG A O 1
ATOM 1630 N N . ASP A 1 203 ? -3.533 13.797 19.422 1 98.69 203 ASP A N 1
ATOM 1631 C CA . ASP A 1 203 ? -4.359 14.5 20.391 1 98.69 203 ASP A CA 1
ATOM 1632 C C . ASP A 1 203 ? -5.754 13.891 20.484 1 98.69 203 ASP A C 1
ATOM 1634 O O . ASP A 1 203 ? -6.59 14.109 19.594 1 98.69 203 ASP A O 1
ATOM 1638 N N . VAL A 1 204 ? -6.078 13.195 21.5 1 97.56 204 VAL A N 1
ATOM 1639 C CA . VAL A 1 204 ? -7.301 12.406 21.609 1 97.56 204 VAL A CA 1
ATOM 1640 C C . VAL A 1 204 ? -8.5 13.328 21.781 1 97.56 204 VAL A C 1
ATOM 1642 O O . VAL A 1 204 ? -9.648 12.914 21.594 1 97.56 204 VAL A O 1
ATOM 1645 N N . ASN A 1 205 ? -8.203 14.609 22.062 1 97.69 205 ASN A N 1
ATOM 1646 C CA . ASN A 1 205 ? -9.289 15.547 22.344 1 97.69 205 ASN A CA 1
ATOM 1647 C C . ASN A 1 205 ? -9.594 16.422 21.125 1 97.69 205 ASN A C 1
ATOM 1649 O O . ASN A 1 205 ? -10.57 17.172 21.125 1 97.69 205 ASN A O 1
ATOM 1653 N N . ALA A 1 206 ? -8.781 16.328 20.094 1 98.38 206 ALA A N 1
ATOM 1654 C CA . ALA A 1 206 ? -8.992 17.141 18.906 1 98.38 206 ALA A CA 1
ATOM 1655 C C . ALA A 1 206 ? -10.211 16.656 18.125 1 98.38 206 AL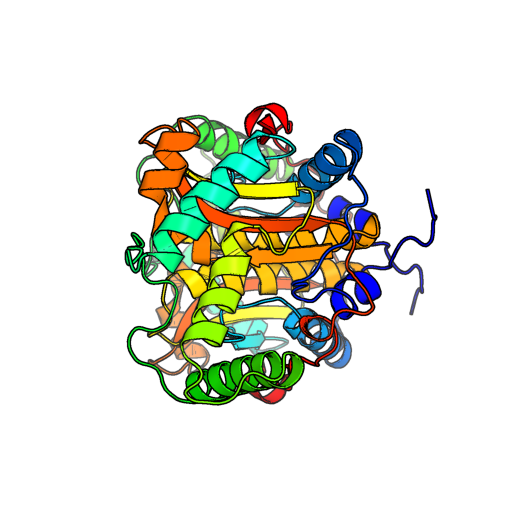A A C 1
ATOM 1657 O O . ALA A 1 206 ? -10.297 15.484 17.75 1 98.38 206 ALA A O 1
ATOM 1658 N N . PRO A 1 207 ? -11.109 17.562 17.797 1 98.06 207 PRO A N 1
ATOM 1659 C CA . PRO A 1 207 ? -12.344 17.141 17.125 1 98.06 207 PRO A CA 1
ATOM 1660 C C . PRO A 1 207 ? -12.086 16.5 15.758 1 98.06 207 PRO A C 1
ATOM 1662 O O . PRO A 1 207 ? -12.812 15.594 15.344 1 98.06 207 PRO A O 1
ATOM 1665 N N . GLU A 1 208 ? -11.094 16.969 15.039 1 97.69 208 GLU A N 1
ATOM 1666 C CA . GLU A 1 208 ? -10.789 16.469 13.703 1 97.69 208 GLU A CA 1
ATOM 1667 C C . GLU A 1 208 ? -10.297 15.023 13.758 1 97.69 208 GLU A C 1
ATOM 1669 O O . GLU A 1 208 ? -10.203 14.359 12.727 1 97.69 208 GLU A O 1
ATOM 1674 N N . ASN A 1 209 ? -9.984 14.516 14.992 1 98.12 209 ASN A N 1
ATOM 1675 C CA . ASN A 1 209 ? -9.562 13.125 15.148 1 98.12 209 ASN A CA 1
ATOM 1676 C C . ASN A 1 209 ? -10.719 12.227 15.578 1 98.12 209 ASN A C 1
ATOM 1678 O O . ASN A 1 209 ? -10.547 11.016 15.711 1 98.12 209 ASN A O 1
ATOM 1682 N N . ASN A 1 210 ? -11.875 12.781 15.766 1 95.56 210 ASN A N 1
ATOM 1683 C CA . ASN A 1 210 ? -12.914 12.023 16.453 1 95.56 210 ASN A CA 1
ATOM 1684 C C . ASN A 1 210 ? -14.195 11.93 15.625 1 95.56 210 ASN A C 1
ATOM 1686 O O . ASN A 1 210 ? -15.297 11.906 16.172 1 95.56 210 ASN A O 1
ATOM 1690 N N . PHE A 1 211 ? -14.078 11.93 14.352 1 93.38 211 PHE A N 1
ATOM 1691 C CA . PHE A 1 211 ? -15.195 11.602 13.477 1 93.38 211 PHE A CA 1
ATOM 1692 C C . PHE A 1 211 ? -14.969 10.258 12.789 1 93.38 211 PHE A C 1
ATOM 1694 O O . PHE A 1 211 ? -13.844 9.781 12.703 1 93.38 211 PHE A O 1
ATOM 1701 N N . GLU A 1 212 ? -15.977 9.68 12.352 1 89.69 212 GLU A N 1
ATOM 1702 C CA . GLU A 1 212 ? -15.891 8.352 11.75 1 89.69 212 GLU A CA 1
ATOM 1703 C C . GLU A 1 212 ? -15.805 8.445 10.227 1 89.69 212 GLU A C 1
ATOM 1705 O O . GLU A 1 212 ? -16.516 9.242 9.609 1 89.69 212 GLU A O 1
ATOM 1710 N N . THR A 1 213 ? -14.883 7.73 9.68 1 93.88 213 THR A N 1
ATOM 1711 C CA . THR A 1 213 ? -14.805 7.578 8.234 1 93.88 213 THR A CA 1
ATOM 1712 C C . THR A 1 213 ? -15.469 6.273 7.793 1 93.88 213 THR A C 1
ATOM 1714 O O . THR A 1 213 ? -15.047 5.188 8.195 1 93.88 213 THR A O 1
ATOM 1717 N N . GLU A 1 214 ? -16.422 6.367 6.988 1 95.19 214 GLU A N 1
ATOM 1718 C CA . GLU A 1 214 ? -17.219 5.207 6.582 1 95.19 214 GLU A CA 1
ATOM 1719 C C . GLU A 1 214 ? -16.453 4.348 5.578 1 95.19 214 GLU A C 1
ATOM 1721 O O . GLU A 1 214 ? -15.727 4.867 4.734 1 95.19 214 GLU A O 1
ATOM 1726 N N . ARG A 1 215 ? -16.641 3.043 5.684 1 97.69 215 ARG A N 1
ATOM 1727 C CA . ARG A 1 215 ? -16.109 2.084 4.719 1 97.69 215 ARG A CA 1
ATOM 1728 C C . ARG A 1 215 ? -17.25 1.32 4.031 1 97.69 215 ARG A C 1
ATOM 1730 O O . ARG A 1 215 ? -18.25 0.998 4.66 1 97.69 215 ARG A O 1
ATOM 1737 N N . GLU A 1 216 ? -16.984 1.056 2.793 1 97.5 216 GLU A N 1
ATOM 1738 C CA . GLU A 1 216 ? -17.969 0.349 1.979 1 97.5 216 GLU A CA 1
ATOM 1739 C C . GLU A 1 216 ? -18.156 -1.087 2.461 1 97.5 216 GLU A C 1
ATOM 1741 O O . GLU A 1 216 ? -17.188 -1.772 2.777 1 97.5 216 GLU A O 1
ATOM 1746 N N . PRO A 1 217 ? -19.438 -1.498 2.557 1 97.56 217 PRO A N 1
ATOM 1747 C CA . PRO A 1 217 ? -19.641 -2.932 2.783 1 97.56 217 PRO A CA 1
ATOM 1748 C C . PRO A 1 217 ? -19.016 -3.797 1.695 1 97.56 217 PRO A C 1
ATOM 1750 O O . PRO A 1 217 ? -18.953 -3.385 0.534 1 97.56 217 PRO A O 1
ATOM 1753 N N . ILE A 1 218 ? -18.609 -4.984 2.027 1 97.69 218 ILE A N 1
ATOM 1754 C CA . ILE A 1 218 ? -17.828 -5.809 1.123 1 97.69 218 ILE A CA 1
ATOM 1755 C C . ILE A 1 218 ? -18.641 -6.16 -0.112 1 97.69 218 ILE A C 1
ATOM 1757 O O . ILE A 1 218 ? -18.094 -6.348 -1.2 1 97.69 218 ILE A O 1
ATOM 1761 N N . GLU A 1 219 ? -19.969 -6.141 -0.008 1 97.81 219 GLU A N 1
ATOM 1762 C CA . GLU A 1 219 ? -20.844 -6.508 -1.122 1 97.81 219 GLU A CA 1
ATOM 1763 C C . GLU A 1 219 ? -20.703 -5.523 -2.279 1 97.81 219 GLU A C 1
ATOM 1765 O O . GLU A 1 219 ? -21.031 -5.848 -3.422 1 97.81 219 GLU A O 1
ATOM 1770 N N . ASN A 1 220 ? -20.234 -4.348 -1.943 1 98 220 ASN A N 1
ATOM 1771 C CA . ASN A 1 220 ? -20.156 -3.311 -2.965 1 98 220 ASN A CA 1
ATOM 1772 C C . ASN A 1 220 ? -18.844 -3.391 -3.736 1 98 220 ASN A C 1
ATOM 1774 O O . ASN A 1 220 ? -18.703 -2.779 -4.797 1 98 220 ASN A O 1
ATOM 1778 N N . PHE A 1 221 ? -17.828 -4.215 -3.209 1 98.56 221 PHE A N 1
ATOM 1779 C CA . PHE A 1 221 ? -16.562 -4.176 -3.922 1 98.56 221 PHE A CA 1
ATOM 1780 C C . PHE A 1 221 ? -15.953 -5.57 -4.039 1 98.56 221 PHE A C 1
ATOM 1782 O O . PHE A 1 221 ? -14.852 -5.734 -4.57 1 98.56 221 PHE A O 1
ATOM 1789 N N . VAL A 1 222 ? -16.688 -6.629 -3.559 1 98.81 222 VAL A N 1
ATOM 1790 C CA . VAL A 1 222 ? -16.203 -8 -3.65 1 98.81 222 VAL A CA 1
ATOM 1791 C C . VAL A 1 222 ? -17.203 -8.859 -4.418 1 98.81 222 VAL A C 1
ATOM 1793 O O . VAL A 1 222 ? -18.406 -8.805 -4.145 1 98.81 222 VAL A O 1
ATOM 1796 N N . ARG A 1 223 ? -16.688 -9.562 -5.328 1 98.56 223 ARG A N 1
ATOM 1797 C CA . ARG A 1 223 ? -17.469 -10.547 -6.066 1 98.56 223 ARG A CA 1
ATOM 1798 C C . ARG A 1 223 ? -16.875 -11.945 -5.906 1 98.56 223 ARG A C 1
ATOM 1800 O O . ARG A 1 223 ? -15.711 -12.164 -6.219 1 98.56 223 ARG A O 1
ATOM 1807 N N . PHE A 1 224 ? -17.703 -12.898 -5.402 1 98.38 224 PHE A N 1
ATOM 1808 C CA . PHE A 1 224 ? -17.281 -14.289 -5.297 1 98.38 224 PHE A CA 1
ATOM 1809 C C . PHE A 1 224 ? -17.703 -15.07 -6.531 1 98.38 224 PHE A C 1
ATOM 1811 O O . PHE A 1 224 ? -18.844 -14.945 -6.992 1 98.38 224 PHE A O 1
ATOM 1818 N N . VAL A 1 225 ? -16.734 -15.727 -7.031 1 97.56 225 VAL A N 1
ATOM 1819 C CA . VAL A 1 225 ? -17.031 -16.516 -8.219 1 97.56 225 VAL A CA 1
ATOM 1820 C C . VAL A 1 225 ? -16.578 -17.969 -8.008 1 97.56 225 VAL A C 1
ATOM 1822 O O . VAL A 1 225 ? -15.438 -18.203 -7.617 1 97.56 225 VAL A O 1
ATOM 1825 N N . MET B 1 1 ? -10.242 -21.734 17.031 1 27.64 1 MET B N 1
ATOM 1826 C CA . MET B 1 1 ? -9.508 -20.719 16.281 1 27.64 1 MET B CA 1
ATOM 1827 C C . MET B 1 1 ? -8.148 -20.453 16.922 1 27.64 1 MET B C 1
ATOM 1829 O O . MET B 1 1 ? -8.062 -20.125 18.109 1 27.64 1 MET B O 1
ATOM 1833 N N . ALA B 1 2 ? -7.207 -21.141 16.797 1 34.38 2 ALA B N 1
ATOM 1834 C CA . ALA B 1 2 ? -5.914 -21.078 17.484 1 34.38 2 ALA B CA 1
ATOM 1835 C C . ALA B 1 2 ? -5.516 -19.625 17.766 1 34.38 2 ALA B C 1
ATOM 1837 O O . ALA B 1 2 ? -5.426 -18.812 16.844 1 34.38 2 ALA B O 1
ATOM 1838 N N . ASN B 1 3 ? -5.797 -18.891 18.766 1 41.16 3 ASN B N 1
ATOM 1839 C CA . ASN B 1 3 ? -6 -17.562 19.312 1 41.16 3 ASN B CA 1
ATOM 1840 C C . ASN B 1 3 ? -4.73 -16.719 19.219 1 41.16 3 ASN B C 1
ATOM 1842 O O . ASN B 1 3 ? -4.477 -15.875 20.078 1 41.16 3 ASN B O 1
ATOM 1846 N N . SER B 1 4 ? -3.541 -17.328 18.922 1 48.78 4 SER B N 1
ATOM 1847 C CA . SER B 1 4 ? -2.318 -16.562 19.125 1 48.78 4 SER B CA 1
ATOM 1848 C C . SER B 1 4 ? -2.305 -15.312 18.25 1 48.78 4 SER B C 1
ATOM 1850 O O . SER B 1 4 ? -2.268 -15.406 17.016 1 48.78 4 SER B O 1
ATOM 1852 N N . THR B 1 5 ? -3.129 -14.289 18.625 1 58.38 5 THR B N 1
ATOM 1853 C CA . THR B 1 5 ? -3.268 -13.008 17.938 1 58.38 5 THR B CA 1
ATOM 1854 C C . THR B 1 5 ? -1.898 -12.438 17.578 1 58.38 5 THR B C 1
ATOM 1856 O O . THR B 1 5 ? -1.079 -12.18 18.469 1 58.38 5 THR B O 1
ATOM 1859 N N . PHE B 1 6 ? -1.399 -12.75 16.344 1 71.56 6 PHE B N 1
ATOM 1860 C CA . PHE B 1 6 ? -0.161 -12.133 15.883 1 71.56 6 PHE B CA 1
ATOM 1861 C C . PHE B 1 6 ? -0.16 -10.641 16.188 1 71.56 6 PHE B C 1
ATOM 1863 O O . PHE B 1 6 ? -1.12 -9.938 15.859 1 71.56 6 PHE B O 1
ATOM 1870 N N . ASP B 1 7 ? 0.828 -10.383 16.969 1 85.94 7 ASP B N 1
ATOM 1871 C CA . ASP B 1 7 ? 0.967 -8.93 17.047 1 85.94 7 ASP B CA 1
ATOM 1872 C C . ASP B 1 7 ? 1.419 -8.352 15.695 1 85.94 7 ASP B C 1
ATOM 1874 O O . ASP B 1 7 ? 1.714 -9.102 14.766 1 85.94 7 ASP B O 1
ATOM 1878 N N . ILE B 1 8 ? 1.282 -7.145 15.469 1 91.62 8 ILE B N 1
ATOM 1879 C CA . ILE B 1 8 ? 1.5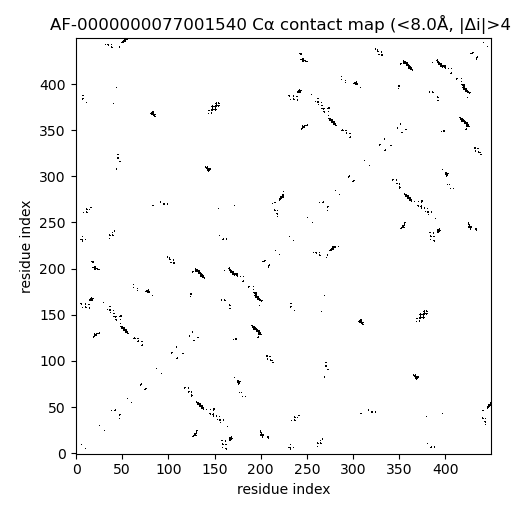47 -6.477 14.203 1 91.62 8 ILE B CA 1
ATOM 1880 C C . ILE B 1 8 ? 2.98 -6.754 13.758 1 91.62 8 ILE B C 1
ATOM 1882 O O . ILE B 1 8 ? 3.242 -6.957 12.57 1 91.62 8 ILE B O 1
ATOM 1886 N N . PHE B 1 9 ? 3.928 -6.891 14.633 1 92.56 9 PHE B N 1
ATOM 1887 C CA . PHE B 1 9 ? 5.328 -7.109 14.289 1 92.56 9 PHE B CA 1
ATOM 1888 C C . PHE B 1 9 ? 5.539 -8.523 13.766 1 92.56 9 PHE B C 1
ATOM 1890 O O . PHE B 1 9 ? 6.242 -8.727 12.773 1 92.56 9 PHE B O 1
ATOM 1897 N N . GLN B 1 10 ? 4.867 -9.422 14.406 1 92.75 10 GLN B N 1
ATOM 1898 C CA . GLN B 1 10 ? 4.945 -10.805 13.945 1 92.75 10 GLN B CA 1
ATOM 1899 C C . GLN B 1 10 ? 4.324 -10.961 12.555 1 92.75 10 GLN B C 1
ATOM 1901 O O . GLN B 1 10 ? 4.844 -11.703 11.719 1 92.75 10 GLN B O 1
ATOM 1906 N N . SER B 1 11 ? 3.184 -10.297 12.383 1 94.19 11 SER B N 1
ATOM 1907 C CA . SER B 1 11 ? 2.541 -10.344 11.07 1 94.19 11 SER B CA 1
ATOM 1908 C C . SER B 1 11 ? 3.467 -9.812 9.984 1 94.19 11 SER B C 1
ATOM 1910 O O . SER B 1 11 ? 3.594 -10.422 8.922 1 94.19 11 SER B O 1
ATOM 1912 N N . ILE B 1 12 ? 4.168 -8.75 10.297 1 95.69 12 ILE B N 1
ATOM 1913 C CA . ILE B 1 12 ? 5.051 -8.109 9.328 1 95.69 12 ILE B CA 1
ATOM 1914 C C . ILE B 1 12 ? 6.281 -8.984 9.094 1 95.69 12 ILE B C 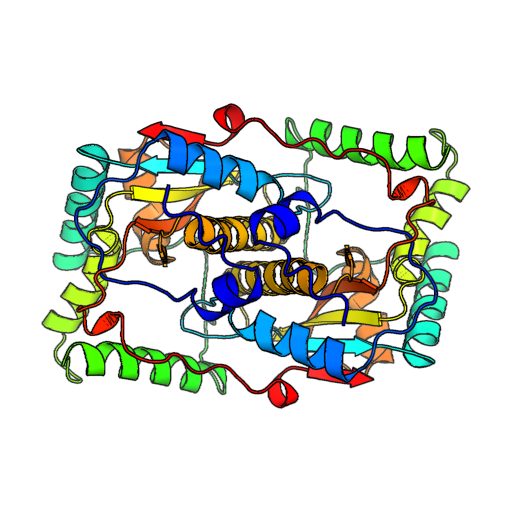1
ATOM 1916 O O . ILE B 1 12 ? 6.66 -9.25 7.949 1 95.69 12 ILE B O 1
ATOM 1920 N N . LEU B 1 13 ? 6.859 -9.531 10.125 1 95.19 13 LEU B N 1
ATOM 1921 C CA . LEU B 1 13 ? 8.102 -10.28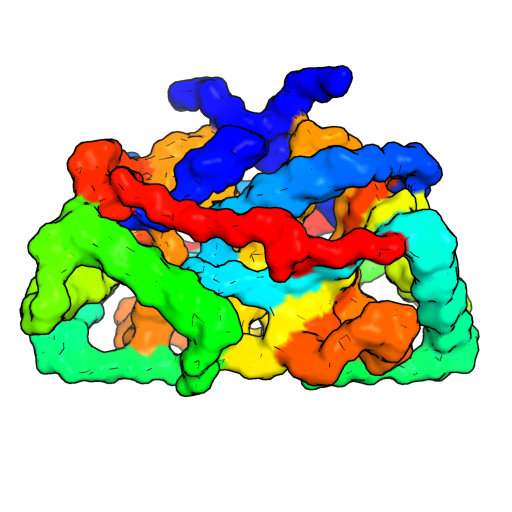1 10.023 1 95.19 13 LEU B CA 1
ATOM 1922 C C . LEU B 1 13 ? 7.863 -11.656 9.391 1 95.19 13 LEU B C 1
ATOM 1924 O O . LEU B 1 13 ? 8.758 -12.219 8.766 1 95.19 13 LEU B O 1
ATOM 1928 N N . SER B 1 14 ? 6.625 -12.133 9.531 1 95.25 14 SER B N 1
ATOM 1929 C CA . SER B 1 14 ? 6.336 -13.469 9.016 1 95.25 14 SER B CA 1
ATOM 1930 C C . SER B 1 14 ? 5.73 -13.398 7.621 1 95.25 14 SER B C 1
ATOM 1932 O O . SER B 1 14 ? 5.59 -14.43 6.949 1 95.25 14 SER B O 1
ATOM 1934 N N . ARG B 1 15 ? 5.359 -12.211 7.199 1 97.19 15 ARG B N 1
ATOM 1935 C CA . ARG B 1 15 ? 4.797 -12.07 5.859 1 97.19 15 ARG B CA 1
ATOM 1936 C C . ARG B 1 15 ? 5.883 -12.195 4.793 1 97.19 15 ARG B C 1
ATOM 1938 O O . ARG B 1 15 ? 6.852 -11.43 4.801 1 97.19 15 ARG B O 1
ATOM 1945 N N . LYS B 1 16 ? 5.77 -13.07 3.918 1 97.06 16 LYS B N 1
ATOM 1946 C CA . LYS B 1 16 ? 6.605 -13.242 2.732 1 97.06 16 LYS B CA 1
ATOM 1947 C C . LYS B 1 16 ? 5.789 -13.781 1.562 1 97.06 16 LYS B C 1
ATOM 1949 O O . LYS B 1 16 ? 4.656 -14.242 1.744 1 97.06 16 LYS B O 1
ATOM 1954 N N . SER B 1 17 ? 6.332 -13.664 0.405 1 98.5 17 SER B N 1
ATOM 1955 C CA . SER B 1 17 ? 5.656 -14.234 -0.753 1 98.5 17 SER B CA 1
ATOM 1956 C C . SER B 1 17 ? 5.723 -15.758 -0.731 1 98.5 17 SER B C 1
ATOM 1958 O O . SER B 1 17 ? 6.797 -16.344 -0.89 1 98.5 17 SER B O 1
ATOM 1960 N N . ILE B 1 18 ? 4.559 -16.359 -0.542 1 98.81 18 ILE B N 1
ATOM 1961 C CA . ILE B 1 18 ? 4.473 -17.812 -0.445 1 98.81 18 ILE B CA 1
ATOM 1962 C C . ILE B 1 18 ? 4.105 -18.391 -1.806 1 98.81 18 ILE B C 1
ATOM 1964 O O . ILE B 1 18 ? 3.117 -17.984 -2.42 1 98.81 18 ILE B O 1
ATOM 1968 N N . ARG B 1 19 ? 4.824 -19.375 -2.225 1 98.81 19 ARG B N 1
ATOM 1969 C CA . ARG B 1 19 ? 4.652 -19.859 -3.594 1 98.81 19 ARG B CA 1
ATOM 1970 C C . ARG B 1 19 ? 4.383 -21.359 -3.621 1 98.81 19 ARG B C 1
ATOM 1972 O O . ARG B 1 19 ? 4.703 -22.031 -4.602 1 98.81 19 ARG B O 1
ATOM 1979 N N . ALA B 1 20 ? 3.941 -21.891 -2.6 1 98.88 20 ALA B N 1
ATOM 1980 C CA . ALA B 1 20 ? 3.416 -23.25 -2.453 1 98.88 20 ALA B CA 1
ATOM 1981 C C . ALA B 1 20 ? 2.43 -23.328 -1.292 1 98.88 20 ALA B C 1
ATOM 1983 O O . ALA B 1 20 ? 2.77 -22.984 -0.156 1 98.88 20 ALA B O 1
ATOM 1984 N N . PHE B 1 21 ? 1.261 -23.812 -1.588 1 98.88 21 PHE B N 1
ATOM 1985 C CA . PHE B 1 21 ? 0.198 -23.875 -0.591 1 98.88 21 PHE B CA 1
ATOM 1986 C C . PHE B 1 21 ? -0.293 -25.297 -0.398 1 98.88 21 PHE B C 1
ATOM 1988 O O . PHE B 1 21 ? -0.145 -26.141 -1.289 1 98.88 21 PHE B O 1
ATOM 1995 N N . THR B 1 22 ? -0.84 -25.578 0.808 1 98.62 22 THR B N 1
ATOM 1996 C CA . THR B 1 22 ? -1.558 -26.828 1.023 1 98.62 22 THR B CA 1
ATOM 1997 C C . THR B 1 22 ? -2.945 -26.766 0.39 1 98.62 22 THR B C 1
ATOM 1999 O O . THR B 1 22 ? -3.393 -25.703 -0.043 1 98.62 22 THR B O 1
ATOM 2002 N N . ASN B 1 23 ? -3.625 -27.875 0.385 1 96.44 23 ASN B N 1
ATOM 2003 C CA . ASN B 1 23 ? -4.973 -27.938 -0.173 1 96.44 23 ASN B CA 1
ATOM 2004 C C . ASN B 1 23 ? -6.031 -27.625 0.881 1 96.44 23 ASN B C 1
ATOM 2006 O O . ASN B 1 23 ? -7.227 -27.75 0.624 1 96.44 23 ASN B O 1
ATOM 2010 N N . GLN B 1 24 ? -5.605 -27.203 2.084 1 98.19 24 GLN B N 1
ATOM 2011 C CA . GLN B 1 24 ? -6.562 -26.875 3.135 1 98.19 24 GLN B CA 1
ATOM 2012 C C . GLN B 1 24 ? -7.48 -25.734 2.699 1 98.19 24 GLN B C 1
ATOM 2014 O O . GLN B 1 24 ? -7.012 -24.672 2.279 1 98.19 24 GLN B O 1
ATOM 2019 N N . PRO B 1 25 ? -8.789 -26 2.732 1 98.25 25 PRO B N 1
ATOM 2020 C CA . PRO B 1 25 ? -9.703 -24.953 2.289 1 98.25 25 PRO B CA 1
ATOM 2021 C C . PRO B 1 25 ? -9.719 -23.75 3.227 1 98.25 25 PRO B C 1
ATOM 2023 O O . PRO B 1 25 ? -9.344 -23.859 4.395 1 98.25 25 PRO B O 1
ATOM 2026 N N . VAL B 1 26 ? -10.086 -22.656 2.703 1 98.69 26 VAL B N 1
ATOM 2027 C CA . VAL B 1 26 ? -10.328 -21.453 3.479 1 98.69 26 VAL B CA 1
ATOM 2028 C C . VAL B 1 26 ? -11.82 -21.125 3.484 1 98.69 26 VAL B C 1
ATOM 2030 O O . VAL B 1 26 ? -12.438 -21.016 2.426 1 98.69 26 VAL B O 1
ATOM 2033 N N . GLU B 1 27 ? -12.359 -20.938 4.59 1 98.31 27 GLU B N 1
ATOM 2034 C CA . GLU B 1 27 ? -13.781 -20.625 4.711 1 98.31 27 GLU 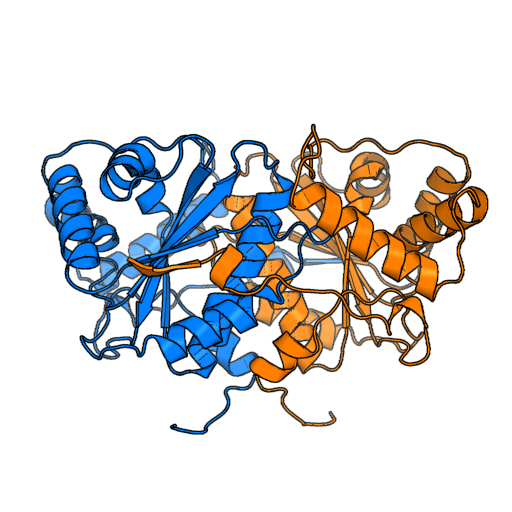B CA 1
ATOM 2035 C C . GLU B 1 27 ? -14.102 -19.281 4.082 1 98.31 27 GLU B C 1
ATOM 2037 O O . GLU B 1 27 ? -13.344 -18.312 4.238 1 98.31 27 GLU B O 1
ATOM 2042 N N . GLN B 1 28 ? -15.25 -19.297 3.4 1 98.31 28 GLN B N 1
ATOM 2043 C CA . GLN B 1 28 ? -15.68 -18.047 2.773 1 98.31 28 GLN B CA 1
ATOM 2044 C C . GLN B 1 28 ? -15.805 -16.922 3.803 1 98.31 28 GLN B C 1
ATOM 2046 O O . GLN B 1 28 ? -15.477 -15.773 3.52 1 98.31 28 GLN B O 1
ATOM 2051 N N . GLU B 1 29 ? -16.297 -17.266 4.965 1 98.56 29 GLU B N 1
ATOM 2052 C CA . GLU B 1 29 ? -16.469 -16.281 6.02 1 98.56 29 GLU B CA 1
ATOM 2053 C C . GLU B 1 29 ? -15.133 -15.664 6.43 1 98.56 29 GLU B C 1
ATOM 2055 O O . GLU B 1 29 ? -15.062 -14.477 6.754 1 98.56 29 GLU B O 1
ATOM 2060 N N . THR B 1 30 ? -14.102 -16.484 6.48 1 98.56 30 THR B N 1
ATOM 2061 C CA . THR B 1 30 ? -12.766 -15.977 6.797 1 98.56 30 THR B CA 1
ATOM 2062 C C . THR B 1 30 ? -12.289 -15 5.727 1 98.56 30 THR B C 1
ATOM 2064 O O . THR B 1 30 ? -11.75 -13.945 6.047 1 98.56 30 THR B O 1
ATOM 2067 N N . ILE B 1 31 ? -12.57 -15.305 4.457 1 98.81 31 ILE B N 1
ATOM 2068 C CA . ILE B 1 31 ? -12.203 -14.422 3.354 1 98.81 31 ILE B CA 1
ATOM 2069 C C . ILE B 1 31 ? -12.93 -13.094 3.486 1 98.81 31 ILE B C 1
ATOM 2071 O O . ILE B 1 31 ? -12.328 -12.023 3.34 1 98.81 31 ILE B O 1
ATOM 2075 N N . LYS B 1 32 ? -14.188 -13.164 3.82 1 98.81 32 LYS B N 1
ATOM 2076 C CA . LYS B 1 32 ? -14.984 -11.953 4 1 98.81 32 LYS B CA 1
ATOM 2077 C C . LYS B 1 32 ? -14.43 -11.094 5.129 1 98.81 32 LYS B C 1
ATOM 2079 O O . LYS B 1 32 ? -14.336 -9.867 4.996 1 98.81 32 LYS B O 1
ATOM 2084 N N . LYS B 1 33 ? -14.055 -11.719 6.234 1 98.5 33 LYS B N 1
ATOM 2085 C CA . LYS B 1 33 ? -13.5 -10.992 7.371 1 98.5 33 LYS B CA 1
ATOM 2086 C C . LYS B 1 33 ? -12.195 -10.305 6.996 1 98.5 33 LYS B C 1
ATOM 2088 O O . LYS B 1 33 ? -11.977 -9.141 7.355 1 98.5 33 LYS B O 1
ATOM 2093 N N . ILE B 1 34 ? -11.375 -10.984 6.254 1 98.56 34 ILE B N 1
ATOM 2094 C CA . ILE B 1 34 ? -10.102 -10.43 5.82 1 98.56 34 ILE B CA 1
ATOM 2095 C C . ILE B 1 34 ? -10.336 -9.195 4.957 1 98.56 34 ILE B C 1
ATOM 2097 O O . ILE B 1 34 ? -9.734 -8.141 5.188 1 98.56 34 ILE B O 1
ATOM 2101 N N . LEU B 1 35 ? -11.242 -9.297 4 1 98.88 35 LEU B N 1
ATOM 2102 C CA . LEU B 1 35 ? -11.484 -8.211 3.055 1 98.88 35 LEU B CA 1
ATOM 2103 C C . LEU B 1 35 ? -12.188 -7.039 3.73 1 98.88 35 LEU B C 1
ATOM 2105 O O . LEU B 1 35 ? -11.945 -5.879 3.389 1 98.88 35 LEU B O 1
ATOM 2109 N N . LYS B 1 36 ? -13.055 -7.348 4.691 1 98.62 36 LYS B N 1
ATOM 2110 C CA . LYS B 1 36 ? -13.703 -6.293 5.465 1 98.62 36 LYS B CA 1
ATOM 2111 C C . LYS B 1 36 ? -12.688 -5.492 6.27 1 98.62 36 LYS B C 1
ATOM 2113 O O . LYS B 1 36 ? -12.727 -4.258 6.277 1 98.62 36 LYS B O 1
ATOM 2118 N N . LEU B 1 37 ? -11.789 -6.156 6.922 1 98 37 LEU B N 1
ATOM 2119 C CA . LEU B 1 37 ? -10.734 -5.488 7.676 1 98 37 LEU B CA 1
ATOM 2120 C C . LEU B 1 37 ? -9.805 -4.719 6.746 1 98 37 LEU B C 1
ATOM 2122 O O . LEU B 1 37 ? -9.391 -3.6 7.059 1 98 37 LEU B O 1
ATOM 2126 N N . ALA B 1 38 ? -9.516 -5.293 5.57 1 98.62 38 ALA B N 1
ATOM 2127 C CA . ALA B 1 38 ? -8.609 -4.656 4.617 1 98.62 38 ALA B CA 1
ATOM 2128 C C . ALA B 1 38 ? -9.203 -3.355 4.086 1 98.62 38 ALA B C 1
ATOM 2130 O O . ALA B 1 38 ? -8.469 -2.416 3.77 1 98.62 38 ALA B O 1
ATOM 2131 N N . ALA B 1 39 ? -10.508 -3.256 4.047 1 98.5 39 ALA B N 1
ATOM 2132 C CA . ALA B 1 39 ? -11.188 -2.072 3.533 1 98.5 39 ALA B CA 1
ATOM 2133 C C . ALA B 1 39 ? -10.953 -0.868 4.441 1 98.5 39 ALA B C 1
ATOM 2135 O O . ALA B 1 39 ? -11.25 0.269 4.059 1 98.5 39 ALA B O 1
ATOM 2136 N N . ARG B 1 40 ? -10.375 -1.1 5.602 1 98.19 40 ARG B N 1
ATOM 2137 C CA . ARG B 1 40 ? -10.031 -0.001 6.5 1 98.19 40 ARG B CA 1
ATOM 2138 C C . ARG B 1 40 ? -8.758 0.704 6.043 1 98.19 40 ARG B C 1
ATOM 2140 O O . ARG B 1 40 ? -8.367 1.725 6.613 1 98.19 40 ARG B O 1
ATOM 2147 N N . ALA B 1 41 ? -8.094 0.175 4.98 1 98.56 41 ALA B N 1
ATOM 2148 C CA . ALA B 1 41 ? -6.918 0.843 4.418 1 98.56 41 ALA B CA 1
ATOM 2149 C C . ALA B 1 41 ? -7.254 2.27 3.992 1 98.56 41 ALA B C 1
ATOM 2151 O O . ALA B 1 41 ? -8.367 2.541 3.533 1 98.56 41 ALA B O 1
ATOM 2152 N N . PRO B 1 42 ? -6.305 3.207 4.172 1 98.5 42 PRO B N 1
ATOM 2153 C CA . PRO B 1 42 ? -6.559 4.574 3.707 1 98.5 42 PRO B CA 1
ATOM 2154 C C . PRO B 1 42 ? -6.625 4.68 2.186 1 98.5 42 PRO B C 1
ATOM 2156 O O . PRO B 1 42 ? -6.109 3.807 1.48 1 98.5 42 PRO B O 1
ATOM 2159 N N . SER B 1 43 ? -7.297 5.664 1.713 1 98.62 43 SER B N 1
ATOM 2160 C CA . SER B 1 43 ? -7.332 6.078 0.314 1 98.62 43 SER B CA 1
ATOM 2161 C C . SER B 1 43 ? -7.578 7.578 0.191 1 98.62 43 SER B C 1
ATOM 2163 O O . SER B 1 43 ? -8.25 8.18 1.036 1 98.62 43 SER B O 1
ATOM 2165 N N . GLY B 1 44 ? -6.91 8.172 -0.797 1 98.25 44 GLY B N 1
ATOM 2166 C CA . GLY B 1 44 ? -7.129 9.594 -1.021 1 98.25 44 GLY B CA 1
ATOM 2167 C C . GLY B 1 44 ? -8.594 9.961 -1.136 1 98.25 44 GLY B C 1
ATOM 2168 O O . GLY B 1 44 ? -9.344 9.336 -1.895 1 98.25 44 GLY B O 1
ATOM 2169 N N . ALA B 1 45 ? -9.016 10.953 -0.309 1 97.62 45 ALA B N 1
ATOM 2170 C CA . ALA B 1 45 ? -10.391 11.445 -0.334 1 97.62 45 ALA B CA 1
ATOM 2171 C C . ALA B 1 45 ? -11.383 10.32 -0.032 1 97.62 45 ALA B C 1
ATOM 2173 O O . ALA B 1 45 ? -12.547 10.391 -0.436 1 97.62 45 ALA B O 1
ATOM 2174 N N . ASN B 1 46 ? -10.867 9.242 0.57 1 98.19 46 ASN B N 1
ATOM 2175 C CA . ASN B 1 46 ? -11.688 8.078 0.899 1 98.19 46 ASN B CA 1
ATOM 2176 C C . ASN B 1 46 ? -12.312 7.457 -0.349 1 98.19 46 ASN B C 1
ATOM 2178 O O . ASN B 1 46 ? -13.43 6.941 -0.3 1 98.19 46 ASN B O 1
ATOM 2182 N N . LEU B 1 47 ? -11.562 7.441 -1.424 1 98.31 47 LEU B N 1
ATOM 2183 C CA . LEU B 1 47 ? -12.023 6.938 -2.711 1 98.31 47 LEU B CA 1
ATOM 2184 C C . LEU B 1 47 ? -12.383 5.457 -2.619 1 98.31 47 LEU B C 1
ATOM 2186 O O . LEU B 1 47 ? -13.344 5.008 -3.238 1 98.31 47 LEU B O 1
ATOM 2190 N N . GLN B 1 48 ? -11.57 4.684 -1.921 1 98.69 48 GLN B N 1
ATOM 2191 C CA . GLN B 1 48 ? -11.727 3.234 -1.861 1 98.69 48 GLN B CA 1
ATOM 2192 C C . GLN B 1 48 ? -11.875 2.639 -3.258 1 98.69 48 GLN B C 1
ATOM 2194 O O . GLN B 1 48 ? -12.883 1.99 -3.561 1 98.69 48 GLN B O 1
ATOM 2199 N N . PRO B 1 49 ? -10.789 2.82 -4.074 1 98.75 49 PRO B N 1
ATOM 2200 C CA . PRO B 1 49 ? -10.906 2.531 -5.504 1 98.75 49 PRO B CA 1
ATOM 2201 C C . PRO B 1 49 ? -10.867 1.035 -5.809 1 98.75 49 PRO B C 1
ATOM 2203 O O . PRO B 1 49 ? -11.07 0.63 -6.957 1 98.75 49 PRO B O 1
ATOM 2206 N N . TRP B 1 50 ? -10.68 0.204 -4.902 1 98.81 50 TRP B N 1
ATOM 2207 C CA . TRP B 1 50 ? -10.375 -1.208 -5.098 1 98.81 50 TRP B CA 1
ATOM 2208 C C . TRP B 1 50 ? -11.648 -2.02 -5.301 1 98.81 50 TRP B C 1
ATOM 2210 O O . TRP B 1 50 ? -12.672 -1.75 -4.668 1 98.81 50 TRP B O 1
ATOM 2220 N N . GLN B 1 51 ? -11.57 -2.98 -6.176 1 98.69 51 GLN B N 1
ATOM 2221 C CA . GLN B 1 51 ? -12.523 -4.066 -6.348 1 98.69 51 GLN B CA 1
ATOM 2222 C C . GLN B 1 51 ? -11.828 -5.422 -6.367 1 98.69 51 GLN B C 1
ATOM 2224 O O . GLN B 1 51 ? -10.734 -5.555 -6.926 1 98.69 51 GLN B O 1
ATOM 2229 N N . VAL B 1 52 ? -12.523 -6.434 -5.812 1 98.94 52 VAL B N 1
ATOM 2230 C CA . VAL B 1 52 ? -11.898 -7.746 -5.688 1 98.94 52 VAL B CA 1
ATOM 2231 C C . VAL B 1 52 ? -12.82 -8.812 -6.273 1 98.94 52 VAL B C 1
ATOM 2233 O O . VAL B 1 52 ? -14.016 -8.844 -5.98 1 98.94 52 VAL B O 1
ATOM 2236 N N . ILE B 1 53 ? -12.266 -9.578 -7.094 1 98.94 53 ILE B N 1
ATOM 2237 C CA . ILE B 1 53 ? -12.914 -10.82 -7.508 1 98.94 53 ILE B CA 1
ATOM 2238 C C . ILE B 1 53 ? -12.258 -12.008 -6.805 1 98.94 53 ILE B C 1
ATOM 2240 O O . ILE B 1 53 ? -11.055 -12.242 -6.965 1 98.94 53 ILE B O 1
ATOM 2244 N N . VAL B 1 54 ? -13.039 -12.719 -6.02 1 98.94 54 VAL B N 1
ATOM 2245 C CA . VAL B 1 54 ? -12.57 -13.906 -5.312 1 98.94 54 VAL B CA 1
ATOM 2246 C C . VAL B 1 54 ? -12.922 -15.156 -6.117 1 98.94 54 VAL B C 1
ATOM 2248 O O . VAL B 1 54 ? -14.102 -15.43 -6.363 1 98.94 54 VAL B O 1
ATOM 2251 N N . ILE B 1 55 ? -11.883 -15.867 -6.508 1 98.69 55 ILE B N 1
ATOM 2252 C CA . ILE B 1 55 ? -12.164 -17.078 -7.273 1 98.69 55 ILE B CA 1
ATOM 2253 C C . ILE B 1 55 ? -11.742 -18.312 -6.473 1 98.69 55 ILE B C 1
ATOM 2255 O O . ILE B 1 55 ? -10.648 -18.344 -5.91 1 98.69 55 ILE B O 1
ATOM 2259 N N . THR B 1 56 ? -12.617 -19.328 -6.395 1 98.25 56 THR B N 1
ATOM 2260 C CA . THR B 1 56 ? -12.391 -20.594 -5.688 1 98.25 56 THR B CA 1
ATOM 2261 C C . THR B 1 56 ? -12.953 -21.766 -6.484 1 98.25 56 THR B C 1
ATOM 2263 O O . THR B 1 56 ? -13.609 -21.578 -7.512 1 98.25 56 THR B O 1
ATOM 2266 N N . GLY B 1 57 ? -12.602 -22.953 -6.137 1 97.19 57 GLY B N 1
ATOM 2267 C CA . GLY B 1 57 ? -13.203 -24.172 -6.691 1 97.19 57 GLY B CA 1
ATOM 2268 C C . GLY B 1 57 ? -13.023 -24.281 -8.195 1 97.19 57 GLY B C 1
ATOM 2269 O O . GLY B 1 57 ? -11.906 -24.172 -8.703 1 97.19 57 GLY B O 1
ATOM 2270 N N . ASP B 1 58 ? -14.148 -24.453 -8.875 1 97.56 58 ASP B N 1
ATOM 2271 C CA . ASP B 1 58 ? -14.125 -24.766 -10.297 1 97.56 58 ASP B CA 1
ATOM 2272 C C . ASP B 1 58 ? -13.586 -23.578 -11.109 1 97.56 58 ASP B C 1
ATOM 2274 O O . ASP B 1 58 ? -12.828 -23.766 -12.062 1 97.56 58 ASP B O 1
ATOM 2278 N N . MET B 1 59 ? -14.031 -22.406 -10.727 1 97.94 59 MET B N 1
ATOM 2279 C CA . MET B 1 59 ? -13.586 -21.234 -11.477 1 97.94 59 MET B CA 1
ATOM 2280 C C . MET B 1 59 ? -12.086 -21.016 -11.305 1 97.94 59 MET B C 1
ATOM 2282 O O . MET B 1 59 ? -11.391 -20.641 -12.258 1 97.94 59 MET B O 1
ATOM 2286 N N . LEU B 1 60 ? -11.609 -21.219 -10.109 1 98.38 60 LEU B N 1
ATOM 2287 C CA . LEU B 1 60 ? -10.172 -21.141 -9.859 1 98.38 60 LEU B CA 1
ATOM 2288 C C . LEU B 1 60 ? -9.414 -22.109 -10.766 1 98.38 60 LEU B C 1
ATOM 2290 O O . LEU B 1 60 ? -8.414 -21.734 -11.391 1 98.38 60 LEU B O 1
ATOM 2294 N N . LYS B 1 61 ? -9.859 -23.312 -10.883 1 97.75 61 LYS B N 1
ATOM 2295 C CA . LYS B 1 61 ? -9.25 -24.328 -11.727 1 97.75 61 LYS B CA 1
ATOM 2296 C C . LYS B 1 61 ? -9.312 -23.938 -13.195 1 97.75 61 LYS B C 1
ATOM 2298 O O . LYS B 1 61 ? -8.32 -24.047 -13.922 1 97.75 61 LYS B O 1
ATOM 2303 N N . LYS B 1 62 ? -10.43 -23.453 -13.586 1 98.12 62 LYS B N 1
ATOM 2304 C CA . LYS B 1 62 ? -10.641 -23.078 -14.977 1 98.12 62 LYS B CA 1
ATOM 2305 C C . LYS B 1 62 ? -9.703 -21.953 -15.391 1 98.12 62 LYS B C 1
ATOM 2307 O O . LYS B 1 62 ? -9.039 -22.031 -16.422 1 98.12 62 LYS B O 1
ATOM 2312 N N . VAL B 1 63 ? -9.664 -20.891 -14.594 1 98.19 63 VAL B N 1
ATOM 2313 C CA . VAL B 1 63 ? -8.781 -19.75 -14.867 1 98.19 63 VAL B CA 1
ATOM 2314 C C . VAL B 1 63 ? -7.328 -20.234 -14.914 1 98.19 63 VAL B C 1
ATOM 2316 O O . VAL B 1 63 ? -6.59 -19.906 -15.844 1 98.19 63 VAL B O 1
ATOM 2319 N N . GLY B 1 64 ? -6.953 -21.016 -13.938 1 98.19 64 GLY B N 1
ATOM 2320 C CA . GLY B 1 64 ? -5.59 -21.516 -13.859 1 98.19 64 GLY B CA 1
ATOM 2321 C C . GLY B 1 64 ? -5.199 -22.359 -15.062 1 98.19 64 GLY B C 1
ATOM 2322 O O . GLY B 1 64 ? -4.113 -22.172 -15.617 1 98.19 64 GLY B O 1
ATOM 2323 N N . GLU B 1 65 ? -6.051 -23.234 -15.453 1 97.69 65 GLU B N 1
ATOM 2324 C CA . GLU B 1 65 ? -5.789 -24.109 -16.594 1 97.69 65 GLU B CA 1
ATOM 2325 C C . GLU B 1 65 ? -5.656 -23.312 -17.891 1 97.69 65 GLU B C 1
ATOM 2327 O O . GLU B 1 65 ? -4.742 -23.547 -18.672 1 97.69 65 GLU B O 1
ATOM 2332 N N . GLU B 1 66 ? -6.527 -22.406 -18.062 1 97.5 66 GLU B N 1
ATOM 2333 C CA . GLU B 1 66 ? -6.512 -21.609 -19.297 1 97.5 66 GLU B CA 1
ATOM 2334 C C . GLU B 1 66 ? -5.234 -20.781 -19.391 1 97.5 66 GLU B C 1
ATOM 2336 O O . GLU B 1 66 ? -4.574 -20.781 -20.438 1 97.5 66 GLU B O 1
ATOM 2341 N N . LEU B 1 67 ? -4.93 -20.094 -18.406 1 97.94 67 LEU B N 1
ATOM 2342 C CA . LEU B 1 67 ? -3.768 -19.219 -18.453 1 97.94 67 LEU B CA 1
ATOM 2343 C C . LEU B 1 67 ? -2.475 -20.016 -18.5 1 97.94 67 LEU B C 1
ATOM 2345 O O . LEU B 1 67 ? -1.529 -19.641 -19.203 1 97.94 67 LEU B O 1
ATOM 2349 N N . SER B 1 68 ? -2.426 -21.125 -17.734 1 97.12 68 SER B N 1
ATOM 2350 C CA . SER B 1 68 ? -1.252 -22 -17.797 1 97.12 68 SER B CA 1
ATOM 2351 C C . SER B 1 68 ? -1.034 -22.531 -19.203 1 97.12 68 SER B C 1
ATOM 2353 O O . SER B 1 68 ? 0.103 -22.609 -19.672 1 97.12 68 SER B O 1
ATOM 2355 N N . ARG B 1 69 ? -2.078 -22.875 -19.828 1 96.69 69 ARG B N 1
ATOM 2356 C CA . ARG B 1 69 ? -1.987 -23.359 -21.203 1 96.69 69 ARG B CA 1
ATOM 2357 C C . ARG B 1 69 ? -1.402 -22.297 -22.125 1 96.69 69 ARG B C 1
ATOM 2359 O O . ARG B 1 69 ? -0.563 -22.594 -22.969 1 96.69 69 ARG B O 1
ATOM 2366 N N . LEU B 1 70 ? -1.851 -21.062 -22 1 96.31 70 LEU B N 1
ATOM 2367 C CA . LEU B 1 70 ? -1.351 -19.969 -22.828 1 96.31 70 LEU B CA 1
ATOM 2368 C C . LEU B 1 70 ? 0.152 -19.781 -22.641 1 96.31 70 LEU B C 1
ATOM 2370 O O . LEU B 1 70 ? 0.899 -19.703 -23.609 1 96.31 70 LEU B O 1
ATOM 2374 N N . VAL B 1 71 ? 0.568 -19.828 -21.375 1 95.25 71 VAL B N 1
ATOM 2375 C CA . VAL B 1 71 ? 1.975 -19.609 -21.062 1 95.25 71 VAL B CA 1
ATOM 2376 C C . VAL B 1 71 ? 2.814 -20.766 -21.609 1 95.25 71 VAL B C 1
ATOM 2378 O O . VAL B 1 71 ? 3.844 -20.531 -22.25 1 95.25 71 VAL B O 1
ATOM 2381 N N . LEU B 1 72 ? 2.375 -21.938 -21.391 1 95.75 72 LEU B N 1
ATOM 2382 C CA . LEU B 1 72 ? 3.146 -23.125 -21.75 1 95.75 72 LEU B CA 1
ATOM 2383 C C . LEU B 1 72 ? 3.152 -23.328 -23.266 1 95.75 72 LEU B C 1
ATOM 2385 O O . LEU B 1 72 ? 4.039 -23.984 -23.797 1 95.75 72 LEU B O 1
ATOM 2389 N N . SER B 1 73 ? 2.219 -22.703 -23.953 1 95.75 73 SER B N 1
ATOM 2390 C CA . SER B 1 73 ? 2.17 -22.797 -25.406 1 95.75 73 SER B CA 1
ATOM 2391 C C . SER B 1 73 ? 2.99 -21.688 -26.062 1 95.75 73 SER B C 1
ATOM 2393 O O . SER B 1 73 ? 3.074 -21.609 -27.281 1 95.75 73 SER B O 1
ATOM 2395 N N . GLY B 1 74 ? 3.469 -20.781 -25.281 1 92.88 74 GLY B N 1
ATOM 2396 C CA . GLY B 1 74 ? 4.363 -19.75 -25.797 1 92.88 74 GLY B CA 1
ATOM 2397 C C . GLY B 1 74 ? 3.648 -18.469 -26.141 1 92.88 74 GLY B C 1
ATOM 2398 O O . GLY B 1 74 ? 4.242 -17.562 -26.75 1 92.88 74 GLY B O 1
ATOM 2399 N N . VAL B 1 75 ? 2.402 -18.406 -25.797 1 92.94 75 VAL B N 1
ATOM 2400 C CA . VAL B 1 75 ? 1.672 -17.156 -26.031 1 92.94 75 VAL B CA 1
ATOM 2401 C C . VAL B 1 75 ? 2.137 -16.094 -25.031 1 92.94 75 VAL B C 1
ATOM 2403 O O . VAL B 1 75 ? 1.955 -16.25 -23.828 1 92.94 75 VAL B O 1
ATOM 2406 N N . LYS B 1 76 ? 2.715 -15.094 -25.547 1 90.62 76 LYS B N 1
ATOM 2407 C CA . LYS B 1 76 ? 3.244 -14.039 -24.672 1 90.62 76 LYS B CA 1
ATOM 2408 C C . LYS B 1 76 ? 2.127 -13.133 -24.172 1 90.62 76 LYS B C 1
ATOM 2410 O O . LYS B 1 76 ? 1.28 -12.688 -24.953 1 90.62 76 LYS B O 1
ATOM 2415 N N . GLY B 1 77 ? 2.08 -12.914 -22.906 1 91.81 77 GLY B N 1
ATOM 2416 C CA . GLY B 1 77 ? 1.158 -11.953 -22.328 1 91.81 77 GLY B CA 1
ATOM 2417 C C . GLY B 1 77 ? 1.556 -10.516 -22.594 1 91.81 77 GLY B C 1
ATOM 2418 O O . GLY B 1 77 ? 2.721 -10.227 -22.875 1 91.81 77 GLY B O 1
ATOM 2419 N N . GLU B 1 78 ? 0.572 -9.633 -22.641 1 91.38 78 GLU B N 1
ATOM 2420 C CA . GLU B 1 78 ? 0.807 -8.203 -22.812 1 91.38 78 GLU B CA 1
ATOM 2421 C C . GLU B 1 78 ? 0.03 -7.387 -21.781 1 91.38 78 GLU B C 1
ATOM 2423 O O . GLU B 1 78 ? -1.202 -7.363 -21.797 1 91.38 78 GLU B O 1
ATOM 2428 N N . ARG B 1 79 ? 0.804 -6.695 -20.984 1 91.06 79 ARG B N 1
ATOM 2429 C CA . ARG B 1 79 ? 0.125 -5.875 -19.984 1 91.06 79 ARG B CA 1
ATOM 2430 C C . ARG B 1 79 ? -0.128 -4.469 -20.5 1 91.06 79 ARG B C 1
ATOM 2432 O O . ARG B 1 79 ? 0.543 -4.016 -21.438 1 91.06 79 ARG B O 1
ATOM 2439 N N . GLU B 1 80 ? -1.047 -3.73 -19.922 1 90.69 80 GLU B N 1
ATOM 2440 C CA . GLU B 1 80 ? -1.474 -2.406 -20.359 1 90.69 80 GLU B CA 1
ATOM 2441 C C . GLU B 1 80 ? -0.593 -1.314 -19.75 1 90.69 80 GLU B C 1
ATOM 2443 O O . GLU B 1 80 ? -0.719 -0.141 -20.109 1 90.69 80 GLU B O 1
ATOM 2448 N N . TYR B 1 81 ? 0.219 -1.698 -18.828 1 91.88 81 TYR B N 1
ATOM 2449 C CA . TYR B 1 81 ? 1.093 -0.751 -18.141 1 91.88 81 TYR B CA 1
ATOM 2450 C C . TYR B 1 81 ? 2.455 -1.374 -17.859 1 91.88 81 TYR B C 1
ATOM 2452 O O . TYR B 1 81 ? 2.594 -2.6 -17.844 1 91.88 81 TYR B O 1
ATOM 2460 N N . HIS B 1 82 ? 3.424 -0.529 -17.703 1 92.69 82 HIS B N 1
ATOM 2461 C CA . HIS B 1 82 ? 4.738 -1.014 -17.297 1 92.69 82 HIS B CA 1
ATOM 2462 C C . HIS B 1 82 ? 4.863 -1.084 -15.781 1 92.69 82 HIS B C 1
ATOM 2464 O O . HIS B 1 82 ? 4.863 -0.052 -15.109 1 92.69 82 HIS B O 1
ATOM 2470 N N . TYR B 1 83 ? 5.004 -2.311 -15.32 1 95.12 83 TYR B N 1
ATOM 2471 C CA . TYR B 1 83 ? 5.168 -2.48 -13.883 1 95.12 83 TYR B CA 1
ATOM 2472 C C . TYR B 1 83 ? 6.59 -2.143 -13.445 1 95.12 83 TYR B C 1
ATOM 2474 O O . TYR B 1 83 ? 6.789 -1.428 -12.461 1 95.12 83 TYR B O 1
ATOM 2482 N N . TYR B 1 84 ? 7.535 -2.537 -14.203 1 96.88 84 TYR B N 1
ATOM 2483 C CA . TYR B 1 84 ? 8.953 -2.447 -13.859 1 96.88 84 TYR B CA 1
ATOM 2484 C C . TYR B 1 84 ? 9.641 -1.359 -14.672 1 96.88 84 TYR B C 1
ATOM 2486 O O . TYR B 1 84 ? 9.141 -0.946 -15.719 1 96.88 84 TYR B O 1
ATOM 2494 N N . PRO B 1 85 ? 10.82 -0.99 -14.156 1 97.12 85 PRO B N 1
ATOM 2495 C CA . PRO B 1 85 ? 11.602 -0.05 -14.961 1 97.12 85 PRO B CA 1
ATOM 2496 C C . PRO B 1 85 ? 11.898 -0.578 -16.359 1 97.12 85 PRO B C 1
ATOM 2498 O O . PRO B 1 85 ? 12.148 -1.772 -16.547 1 97.12 85 PRO B O 1
ATOM 2501 N N . ARG B 1 86 ? 11.805 0.324 -17.312 1 96.62 86 ARG B N 1
ATOM 2502 C CA . ARG B 1 86 ? 12.055 -0.056 -18.703 1 96.62 86 ARG B CA 1
ATOM 2503 C C . ARG B 1 86 ? 13.531 -0.332 -18.938 1 96.62 86 ARG B C 1
ATOM 2505 O O . ARG B 1 86 ? 13.891 -1.15 -19.797 1 96.62 86 ARG B O 1
ATOM 2512 N N . GLN B 1 87 ? 14.32 0.385 -18.219 1 97.31 87 GLN B N 1
ATOM 2513 C CA . GLN B 1 87 ? 15.766 0.149 -18.203 1 97.31 87 GLN B CA 1
ATOM 2514 C C . GLN B 1 87 ? 16.25 -0.185 -16.797 1 97.31 87 GLN B C 1
ATOM 2516 O O . GLN B 1 87 ? 16.203 0.662 -15.898 1 97.31 87 GLN B O 1
ATOM 2521 N N . TRP B 1 88 ? 16.75 -1.391 -16.688 1 97.88 88 TRP B N 1
ATOM 2522 C CA . TRP B 1 88 ? 17.219 -1.852 -15.383 1 97.88 88 TRP B CA 1
ATOM 2523 C C . TRP B 1 88 ? 18.594 -1.288 -15.07 1 97.88 88 TRP B C 1
ATOM 2525 O O . TRP B 1 88 ? 19.484 -1.274 -15.938 1 97.88 88 TRP B O 1
ATOM 2535 N N . ARG B 1 89 ? 18.766 -0.749 -13.891 1 98.12 89 ARG B N 1
ATOM 2536 C CA . ARG B 1 89 ? 20.031 -0.244 -13.398 1 98.12 89 ARG B CA 1
ATOM 2537 C C . ARG B 1 89 ? 20.203 -0.549 -11.906 1 98.12 89 ARG B C 1
ATOM 2539 O O . ARG B 1 89 ? 19.266 -0.991 -11.25 1 98.12 89 ARG B O 1
ATOM 2546 N N . GLU B 1 90 ? 21.438 -0.358 -11.484 1 97.88 90 GLU B N 1
ATOM 2547 C CA . GLU B 1 90 ? 21.703 -0.535 -10.062 1 97.88 90 GLU B CA 1
ATOM 2548 C C . GLU B 1 90 ? 20.984 0.528 -9.234 1 97.88 90 GLU B C 1
ATOM 2550 O O . GLU B 1 90 ? 20.812 1.662 -9.68 1 97.88 90 GLU B O 1
ATOM 2555 N N . PRO B 1 91 ? 20.594 0.209 -8.055 1 97.81 91 PRO B N 1
ATOM 2556 C CA . PRO B 1 91 ? 20.75 -1.05 -7.32 1 97.81 91 PRO B CA 1
ATOM 2557 C C . PRO B 1 91 ? 19.625 -2.039 -7.609 1 97.81 91 PRO B C 1
ATOM 2559 O O . PRO B 1 91 ? 19.641 -3.16 -7.094 1 97.81 91 PRO B O 1
ATOM 2562 N N . TYR B 1 92 ? 18.656 -1.66 -8.453 1 98.25 92 TYR B N 1
ATOM 2563 C CA . TYR B 1 92 ? 17.438 -2.436 -8.664 1 98.25 92 TYR B CA 1
ATOM 2564 C C . TYR B 1 92 ? 17.75 -3.721 -9.43 1 98.25 92 TYR B C 1
ATOM 2566 O O . TYR B 1 92 ? 17.141 -4.766 -9.164 1 98.25 92 TYR B O 1
ATOM 2574 N N . LEU B 1 93 ? 18.703 -3.602 -10.336 1 98.38 93 LEU B N 1
ATOM 2575 C CA . LEU B 1 93 ? 19.109 -4.77 -11.109 1 98.38 93 LEU B CA 1
ATOM 2576 C C . LEU B 1 93 ? 19.656 -5.863 -10.195 1 98.38 93 LEU B C 1
ATOM 2578 O O . LEU B 1 93 ? 19.266 -7.023 -10.305 1 98.38 93 LEU B O 1
ATOM 2582 N N . SER B 1 94 ? 20.516 -5.523 -9.281 1 98.19 94 SER B N 1
ATOM 2583 C CA . SER B 1 94 ? 21.125 -6.488 -8.367 1 98.19 94 SER B CA 1
ATOM 2584 C C . SER B 1 94 ? 20.078 -7.098 -7.438 1 98.19 94 SER B C 1
ATOM 2586 O O . SER B 1 94 ? 20.125 -8.297 -7.141 1 98.19 94 SER B O 1
ATOM 2588 N N . ARG B 1 95 ? 19.156 -6.285 -6.965 1 98.12 95 ARG B N 1
ATOM 2589 C CA . ARG B 1 95 ? 18.094 -6.777 -6.094 1 98.12 95 ARG B CA 1
ATOM 2590 C C . ARG B 1 95 ? 17.234 -7.812 -6.812 1 98.12 95 ARG B C 1
ATOM 2592 O O . ARG B 1 95 ? 16.969 -8.883 -6.266 1 98.12 95 ARG B O 1
ATOM 2599 N N . ARG B 1 96 ? 16.875 -7.504 -8.039 1 98 96 ARG B N 1
ATOM 2600 C CA . ARG B 1 96 ? 16.078 -8.406 -8.867 1 98 96 ARG B CA 1
ATOM 2601 C C . ARG B 1 96 ? 16.812 -9.719 -9.109 1 98 96 ARG B C 1
ATOM 2603 O O . ARG B 1 96 ? 16.25 -10.797 -8.945 1 98 96 ARG B O 1
ATOM 2610 N N . ARG B 1 97 ? 18.062 -9.602 -9.5 1 97.31 97 ARG B N 1
ATOM 2611 C CA . ARG B 1 97 ? 18.859 -10.781 -9.797 1 97.31 97 ARG B CA 1
ATOM 2612 C C . ARG B 1 97 ? 19.016 -11.664 -8.562 1 97.31 97 ARG B C 1
ATOM 2614 O O . ARG B 1 97 ? 18.891 -12.891 -8.641 1 97.31 97 ARG B O 1
ATOM 2621 N N . LYS B 1 98 ? 19.266 -11.039 -7.41 1 97.88 98 LYS B N 1
ATOM 2622 C CA . LYS B 1 98 ? 19.484 -11.781 -6.172 1 97.88 98 LYS B CA 1
ATOM 2623 C C . LYS B 1 98 ? 18.25 -12.594 -5.781 1 97.88 98 LYS B C 1
ATOM 2625 O O . LYS B 1 98 ? 18.359 -13.781 -5.48 1 97.88 98 LYS B O 1
ATOM 2630 N N . VAL B 1 99 ? 17.109 -12.008 -5.793 1 97.25 99 VAL B N 1
ATOM 2631 C CA . VAL B 1 99 ? 15.906 -12.711 -5.363 1 97.25 99 VAL B CA 1
ATOM 2632 C C . VAL B 1 99 ? 15.547 -13.797 -6.379 1 97.25 99 VAL B C 1
ATOM 2634 O O . VAL B 1 99 ? 15.078 -14.867 -6.004 1 97.25 99 VAL B O 1
ATOM 2637 N N . GLY B 1 100 ? 15.688 -13.477 -7.68 1 96.56 100 GLY B N 1
ATOM 2638 C CA . GLY B 1 100 ? 15.477 -14.492 -8.703 1 96.56 100 GLY B CA 1
ATOM 2639 C C . GLY B 1 100 ? 16.391 -15.695 -8.539 1 96.56 100 GLY B C 1
ATOM 2640 O O . GLY B 1 100 ? 15.922 -16.844 -8.594 1 96.56 100 GLY B O 1
ATOM 2641 N N . LEU B 1 101 ? 17.656 -15.43 -8.32 1 96.56 101 LEU B N 1
ATOM 2642 C CA . LEU B 1 101 ? 18.625 -16.5 -8.133 1 96.56 101 LEU B CA 1
ATOM 2643 C C . LEU B 1 101 ? 18.297 -17.328 -6.895 1 96.56 101 LEU B C 1
ATOM 2645 O O . LEU B 1 101 ? 18.375 -18.562 -6.926 1 96.56 101 LEU B O 1
ATOM 2649 N N . ASP B 1 102 ? 17.938 -16.656 -5.812 1 97.31 102 ASP B N 1
ATOM 2650 C CA . ASP B 1 102 ? 17.594 -17.359 -4.574 1 97.31 102 ASP B CA 1
ATOM 2651 C C . ASP B 1 102 ? 16.375 -18.266 -4.77 1 97.31 102 ASP B C 1
ATOM 2653 O O . ASP B 1 102 ? 16.359 -19.391 -4.281 1 97.31 102 ASP B O 1
ATOM 2657 N N . LEU B 1 103 ? 15.391 -17.766 -5.469 1 97.56 103 LEU B N 1
ATOM 2658 C CA . LEU B 1 103 ? 14.203 -18.578 -5.738 1 97.56 103 LEU B CA 1
ATOM 2659 C C . LEU B 1 103 ? 14.547 -19.797 -6.586 1 97.56 103 LEU B C 1
ATOM 2661 O O . LEU B 1 103 ? 14.203 -20.922 -6.227 1 97.56 103 LEU B O 1
ATOM 2665 N N . TYR B 1 104 ? 15.266 -19.609 -7.656 1 97.38 104 TYR B N 1
ATOM 2666 C CA . TYR B 1 104 ? 15.602 -20.703 -8.57 1 97.38 104 TYR B CA 1
ATOM 2667 C C . TYR B 1 104 ? 16.531 -21.703 -7.902 1 97.38 104 TYR B C 1
ATOM 2669 O O . TYR B 1 104 ? 16.422 -22.906 -8.117 1 97.38 104 TYR B O 1
ATOM 2677 N N . LYS B 1 105 ? 17.438 -21.156 -7.145 1 97.38 105 LYS B N 1
ATOM 2678 C CA . LYS B 1 105 ? 18.297 -22.062 -6.383 1 97.38 105 LYS B CA 1
ATOM 2679 C C . LYS B 1 105 ? 17.484 -22.938 -5.445 1 97.38 105 LYS B C 1
ATOM 2681 O O . LYS B 1 105 ? 17.75 -24.141 -5.332 1 97.38 105 LYS B O 1
ATOM 2686 N N . SER B 1 106 ? 16.547 -22.359 -4.793 1 97.69 106 SER B N 1
ATOM 2687 C CA . SER B 1 106 ? 15.711 -23.125 -3.867 1 97.69 106 SER B CA 1
ATOM 2688 C C . SER B 1 106 ? 14.961 -24.234 -4.582 1 97.69 106 SER B C 1
ATOM 2690 O O . SER B 1 106 ? 14.672 -25.281 -3.988 1 97.69 106 SER B O 1
ATOM 2692 N N . LEU B 1 107 ? 14.68 -24.047 -5.859 1 97.75 107 LEU B N 1
ATOM 2693 C CA . LEU B 1 107 ? 13.914 -25 -6.652 1 97.75 107 LEU B CA 1
ATOM 2694 C C . LEU B 1 107 ? 14.836 -25.875 -7.492 1 97.75 107 LEU B C 1
ATOM 2696 O O . LEU B 1 107 ? 14.367 -26.672 -8.297 1 97.75 107 LEU B O 1
ATOM 2700 N N . GLU B 1 108 ? 16.125 -25.656 -7.406 1 97.62 108 GLU B N 1
ATOM 2701 C CA . GLU B 1 108 ? 17.141 -26.391 -8.148 1 97.62 108 GLU B CA 1
ATOM 2702 C C . GLU B 1 108 ? 16.969 -26.219 -9.648 1 97.62 108 GLU B C 1
ATOM 2704 O O . GLU B 1 108 ? 17.031 -27.188 -10.406 1 97.62 108 GLU B O 1
ATOM 2709 N N . ILE B 1 109 ? 16.656 -25.031 -9.992 1 97.56 109 ILE B N 1
ATOM 2710 C CA . ILE B 1 109 ? 16.594 -24.656 -11.398 1 97.56 109 ILE B CA 1
ATOM 2711 C C . ILE B 1 109 ? 17.891 -23.938 -11.812 1 97.56 109 ILE B C 1
ATOM 2713 O O . ILE B 1 109 ? 18.266 -22.938 -11.203 1 97.56 109 ILE B O 1
ATOM 2717 N N . GLN B 1 110 ? 18.562 -24.438 -12.805 1 95.75 110 GLN B N 1
ATOM 2718 C CA . GLN B 1 110 ? 19.828 -23.875 -13.258 1 95.75 110 GLN B CA 1
ATOM 2719 C C . GLN B 1 110 ? 19.609 -22.891 -14.414 1 95.75 110 GLN B C 1
ATOM 2721 O O . GLN B 1 110 ? 18.594 -22.953 -15.102 1 95.75 110 GLN B O 1
ATOM 2726 N N . LYS B 1 111 ? 20.641 -22.062 -14.477 1 91.88 111 LYS B N 1
ATOM 2727 C CA . LYS B 1 111 ? 20.609 -21.172 -15.633 1 91.88 111 LYS B CA 1
ATOM 2728 C C . LYS B 1 111 ? 20.547 -21.953 -16.938 1 91.88 111 LYS B C 1
ATOM 2730 O O . LYS B 1 111 ? 21.25 -22.938 -17.109 1 91.88 111 LYS B O 1
ATOM 2735 N N . GLY B 1 112 ? 19.609 -21.5 -17.781 1 92.81 112 GLY B N 1
ATOM 2736 C CA . GLY B 1 112 ? 19.516 -22.141 -19.078 1 92.81 112 GLY B CA 1
ATOM 2737 C C . GLY B 1 112 ? 18.438 -23.203 -19.141 1 92.81 112 GLY B C 1
ATOM 2738 O O . GLY B 1 112 ? 18.078 -23.656 -20.234 1 92.81 112 GLY B O 1
ATOM 2739 N N . GLU B 1 113 ? 17.984 -23.641 -18.016 1 96.69 113 GLU B N 1
ATOM 2740 C CA . GLU B 1 113 ? 16.891 -24.609 -18 1 96.69 113 GLU B CA 1
ATOM 2741 C C . GLU B 1 113 ? 15.562 -23.922 -18.312 1 96.69 113 GLU B C 1
ATOM 2743 O O . GLU B 1 113 ? 14.68 -23.875 -17.453 1 96.69 113 GLU B O 1
ATOM 2748 N N . GLN B 1 114 ? 15.398 -23.656 -19.484 1 94.5 114 GLN B N 1
ATOM 2749 C CA . GLN B 1 114 ? 14.312 -22.812 -19.953 1 94.5 114 GLN B CA 1
ATOM 2750 C C . GLN B 1 114 ? 12.953 -23.438 -19.672 1 94.5 114 GLN B C 1
ATOM 2752 O O . GLN B 1 114 ? 12 -22.75 -19.312 1 94.5 114 GLN B O 1
ATOM 2757 N N . GLU B 1 115 ? 12.891 -24.656 -19.875 1 95.25 115 GLU B N 1
ATOM 2758 C CA . GLU B 1 115 ? 11.625 -25.344 -19.656 1 95.25 115 GLU B CA 1
ATOM 2759 C C . GLU B 1 115 ? 11.211 -25.297 -18.188 1 95.25 115 GLU B C 1
ATOM 2761 O O . GLU B 1 115 ? 10.047 -25.047 -17.875 1 95.25 115 GLU B O 1
ATOM 2766 N N . LYS B 1 116 ? 12.164 -25.562 -17.266 1 96.38 116 LYS B N 1
ATOM 2767 C CA . LYS B 1 116 ? 11.883 -25.484 -15.844 1 96.38 116 LYS B CA 1
ATOM 2768 C C . LYS B 1 116 ? 11.492 -24.078 -15.422 1 96.38 116 LYS B C 1
ATOM 2770 O O . LYS B 1 116 ? 10.594 -23.891 -14.609 1 96.38 116 LYS B O 1
ATOM 2775 N N . MET B 1 117 ? 12.164 -23.125 -16.016 1 95.56 117 MET B N 1
ATOM 2776 C CA . MET B 1 117 ? 11.859 -21.734 -15.719 1 95.56 117 MET B CA 1
ATOM 2777 C C . MET B 1 117 ? 10.453 -21.375 -16.188 1 95.56 117 MET B C 1
ATOM 2779 O O . MET B 1 117 ? 9.711 -20.688 -15.469 1 95.56 117 MET B O 1
ATOM 2783 N N . LEU B 1 118 ? 10.125 -21.844 -17.328 1 95.31 118 LEU B N 1
ATOM 2784 C CA . LEU B 1 118 ? 8.797 -21.594 -17.875 1 95.31 118 LEU B CA 1
ATOM 2785 C C . LEU B 1 118 ? 7.723 -22.234 -17 1 95.31 118 LEU B C 1
ATOM 2787 O O . LEU B 1 118 ? 6.68 -21.609 -16.75 1 95.31 118 LEU B O 1
ATOM 2791 N N . ARG B 1 119 ? 7.922 -23.391 -16.578 1 96 119 ARG B N 1
ATOM 2792 C CA . ARG B 1 119 ? 6.969 -24.094 -15.727 1 96 119 ARG B CA 1
ATOM 2793 C C . ARG B 1 119 ? 6.797 -23.391 -14.391 1 96 119 ARG B C 1
ATOM 2795 O O . ARG B 1 119 ? 5.688 -23.297 -13.867 1 96 119 ARG B O 1
ATOM 2802 N N . GLN B 1 120 ? 7.945 -22.938 -13.852 1 96.06 120 GLN B N 1
ATOM 2803 C CA . GLN B 1 120 ? 7.871 -22.172 -12.617 1 96.06 120 GLN B CA 1
ATOM 2804 C C . GLN B 1 120 ? 7.059 -20.891 -12.805 1 96.06 120 GLN B C 1
ATOM 2806 O O . GLN B 1 120 ? 6.25 -20.531 -11.953 1 96.06 120 GLN B O 1
ATOM 2811 N N . HIS B 1 121 ? 7.293 -20.219 -13.891 1 95.56 121 HIS B N 1
ATOM 2812 C CA . HIS B 1 121 ? 6.52 -19.031 -14.211 1 95.56 121 HIS B CA 1
ATOM 2813 C C . HIS B 1 121 ? 5.035 -19.359 -14.336 1 95.56 121 HIS B C 1
ATOM 2815 O O . HIS B 1 121 ? 4.184 -18.609 -13.852 1 95.56 121 HIS B O 1
ATOM 2821 N N . ALA B 1 122 ? 4.699 -20.469 -14.922 1 97.12 122 ALA B N 1
ATOM 2822 C CA . ALA B 1 122 ? 3.32 -20.891 -15.141 1 97.12 122 ALA B CA 1
ATOM 2823 C C . ALA B 1 122 ? 2.602 -21.141 -13.82 1 97.12 122 ALA B C 1
ATOM 2825 O O . ALA B 1 122 ? 1.376 -21.031 -13.742 1 97.12 122 ALA B O 1
ATOM 2826 N N . ARG B 1 123 ? 3.367 -21.453 -12.766 1 97.81 123 ARG B N 1
ATOM 2827 C CA . ARG B 1 123 ? 2.781 -21.719 -11.453 1 97.81 123 ARG B CA 1
ATOM 2828 C C . ARG B 1 123 ? 2.055 -20.484 -10.914 1 97.81 123 ARG B C 1
ATOM 2830 O O . ARG B 1 123 ? 1.151 -20.609 -10.086 1 97.81 123 ARG B O 1
ATOM 2837 N N . ASN B 1 124 ? 2.443 -19.297 -11.367 1 98.19 124 ASN B N 1
ATOM 2838 C CA . ASN B 1 124 ? 1.694 -18.094 -11.016 1 98.19 124 ASN B CA 1
ATOM 2839 C C . ASN B 1 124 ? 0.2 -18.266 -11.273 1 98.19 124 ASN B C 1
ATOM 2841 O O . ASN B 1 124 ? -0.626 -17.906 -10.438 1 98.19 124 ASN B O 1
ATOM 2845 N N . PHE B 1 125 ? -0.115 -18.875 -12.336 1 98.19 125 PHE B N 1
ATOM 2846 C CA . PHE B 1 125 ? -1.475 -18.797 -12.859 1 98.19 125 PHE B CA 1
ATOM 2847 C C . PHE B 1 125 ? -2.365 -19.859 -12.227 1 98.19 125 PHE B C 1
ATOM 2849 O O . PHE B 1 125 ? -3.59 -19.797 -12.336 1 98.19 125 PHE B O 1
ATOM 2856 N N . SER B 1 126 ? -1.739 -20.812 -11.523 1 97.62 126 SER B N 1
ATOM 2857 C CA . SER B 1 126 ? -2.479 -21.688 -10.633 1 97.62 126 SER B CA 1
ATOM 2858 C C . SER B 1 126 ? -2.494 -21.156 -9.211 1 97.62 126 SER B C 1
ATOM 2860 O O . SER B 1 126 ? -2.834 -21.875 -8.273 1 97.62 126 SER B O 1
ATOM 2862 N N . PHE B 1 127 ? -2.057 -19.922 -9.031 1 98.69 127 PHE B N 1
ATOM 2863 C CA . PHE B 1 127 ? -1.953 -19.297 -7.723 1 98.69 127 PHE B CA 1
ATOM 2864 C C . PHE B 1 127 ? -1.099 -20.125 -6.777 1 98.69 127 PHE B C 1
ATOM 2866 O O . PHE B 1 127 ? -1.399 -20.234 -5.586 1 98.69 127 PHE B O 1
ATOM 2873 N N . PHE B 1 128 ? -0.118 -20.875 -7.355 1 98.69 128 PHE B N 1
ATOM 2874 C CA . PHE B 1 128 ? 0.807 -21.719 -6.602 1 98.69 128 PHE B CA 1
ATOM 2875 C C . PHE B 1 128 ? 0.053 -22.766 -5.801 1 98.69 128 PHE B C 1
ATOM 2877 O O . PHE B 1 128 ? 0.451 -23.109 -4.688 1 98.69 128 PHE B O 1
ATOM 2884 N N . ASP B 1 129 ? -1.133 -23.156 -6.27 1 98.31 129 ASP B N 1
ATOM 2885 C CA . ASP B 1 129 ? -1.998 -24.203 -5.738 1 98.31 129 ASP B CA 1
ATOM 2886 C C . ASP B 1 129 ? -2.74 -23.719 -4.496 1 98.31 129 ASP B C 1
ATOM 2888 O O . ASP B 1 129 ? -3.193 -24.531 -3.684 1 98.31 129 ASP B O 1
ATOM 2892 N N . ALA B 1 130 ? -2.811 -22.422 -4.273 1 98.88 130 ALA B N 1
ATOM 2893 C CA . ALA B 1 130 ? -3.645 -21.875 -3.205 1 98.88 130 ALA B CA 1
ATOM 2894 C C . ALA B 1 130 ? -5.121 -22.141 -3.467 1 98.88 130 ALA B C 1
ATOM 2896 O O . ALA B 1 130 ? -5.566 -22.141 -4.617 1 98.88 130 ALA B O 1
ATOM 2897 N N . PRO B 1 131 ? -5.891 -22.328 -2.434 1 98.88 131 PRO B N 1
ATOM 2898 C CA . PRO B 1 131 ? -7.32 -22.594 -2.613 1 98.88 131 PRO B CA 1
ATOM 2899 C C . PRO B 1 131 ? -8.117 -21.344 -2.975 1 98.88 131 PRO B C 1
ATOM 2901 O O . PRO B 1 131 ? -9.281 -21.453 -3.369 1 98.88 131 PRO B O 1
ATOM 2904 N N . VAL B 1 132 ? -7.57 -20.156 -2.812 1 98.94 132 VAL B N 1
ATOM 2905 C CA . VAL B 1 132 ? -8.25 -18.906 -3.086 1 98.94 132 VAL B CA 1
ATOM 2906 C C . VAL B 1 132 ? -7.379 -18.016 -3.977 1 98.94 132 VAL B C 1
ATOM 2908 O O . VAL B 1 132 ? -6.18 -17.875 -3.732 1 98.94 132 VAL B O 1
ATOM 2911 N N . GLY B 1 133 ? -7.934 -17.5 -5.039 1 98.94 133 GLY B N 1
ATOM 2912 C CA . GLY B 1 133 ? -7.348 -16.438 -5.832 1 98.94 133 GLY B CA 1
ATOM 2913 C C . GLY B 1 133 ? -8.094 -15.117 -5.703 1 98.94 133 GLY B C 1
ATOM 2914 O O . GLY B 1 133 ? -9.328 -15.094 -5.711 1 98.94 133 GLY B O 1
ATOM 2915 N N . LEU B 1 134 ? -7.383 -14.094 -5.449 1 98.94 134 LEU B N 1
ATOM 2916 C CA . LEU B 1 134 ? -7.926 -12.742 -5.488 1 98.94 134 LEU B CA 1
ATOM 2917 C C . LEU B 1 134 ? -7.449 -12 -6.73 1 98.94 134 LEU B C 1
ATOM 2919 O O . LEU B 1 134 ? -6.262 -12.047 -7.07 1 98.94 134 LEU B O 1
ATOM 2923 N N . LEU B 1 135 ? -8.352 -11.391 -7.445 1 98.94 135 LEU B N 1
ATOM 2924 C CA . LEU B 1 135 ? -8.031 -10.508 -8.562 1 98.94 135 LEU B CA 1
ATOM 2925 C C . LEU B 1 135 ? -8.469 -9.078 -8.266 1 98.94 135 LEU B C 1
ATOM 2927 O O . LEU B 1 135 ? -9.625 -8.836 -7.898 1 98.94 135 LEU B O 1
ATOM 2931 N N . PHE B 1 136 ? -7.551 -8.195 -8.414 1 98.94 136 PHE B N 1
ATOM 2932 C CA . PHE B 1 136 ? -7.812 -6.805 -8.078 1 98.94 136 PHE B CA 1
ATOM 2933 C C . PHE B 1 136 ? -8.07 -5.98 -9.336 1 98.94 136 PHE B C 1
ATOM 2935 O O . PHE B 1 136 ? -7.301 -6.047 -10.297 1 98.94 136 PHE B O 1
ATOM 2942 N N . THR B 1 137 ? -9.125 -5.195 -9.32 1 98.69 137 THR B N 1
ATOM 2943 C CA . THR B 1 137 ? -9.461 -4.301 -10.422 1 98.69 137 THR B CA 1
ATOM 2944 C C . THR B 1 137 ? -9.742 -2.893 -9.914 1 98.69 137 THR B C 1
ATOM 2946 O O . THR B 1 137 ? -9.984 -2.693 -8.727 1 98.69 137 THR B O 1
ATOM 2949 N N . MET B 1 138 ? -9.633 -1.937 -10.734 1 98.5 138 MET B N 1
ATOM 2950 C CA . MET B 1 138 ? -10.039 -0.55 -10.523 1 98.5 138 MET B CA 1
ATOM 2951 C C . MET B 1 138 ? -10.727 0.013 -11.758 1 98.5 138 MET B C 1
ATOM 2953 O O . MET B 1 138 ? -10.508 -0.468 -12.875 1 98.5 138 MET B O 1
ATOM 2957 N N . ASP B 1 139 ? -11.516 1.022 -11.547 1 98.38 139 ASP B N 1
ATOM 2958 C CA . ASP B 1 139 ? -12.117 1.713 -12.68 1 98.38 139 ASP B CA 1
ATOM 2959 C C . ASP B 1 139 ? -11.047 2.373 -13.555 1 98.38 139 ASP B C 1
ATOM 2961 O O . ASP B 1 139 ? -10.055 2.895 -13.039 1 98.38 139 ASP B O 1
ATOM 2965 N N . GLN B 1 140 ? -11.281 2.469 -14.812 1 96.38 140 GLN B N 1
ATOM 2966 C CA . GLN B 1 140 ? -10.305 2.941 -15.789 1 96.38 140 GLN B CA 1
ATOM 2967 C C . GLN B 1 140 ? -9.984 4.418 -15.57 1 96.38 140 GLN B C 1
ATOM 2969 O O . GLN B 1 140 ? -8.906 4.887 -15.953 1 96.38 140 GLN B O 1
ATOM 2974 N N . ASP B 1 141 ? -10.898 5.121 -14.977 1 97.19 141 ASP B N 1
ATOM 2975 C CA . ASP B 1 141 ? -10.703 6.562 -14.844 1 97.19 141 ASP B CA 1
ATOM 2976 C C . ASP B 1 141 ? -9.977 6.895 -13.539 1 97.19 141 ASP B C 1
ATOM 2978 O O . ASP B 1 141 ? -9.828 8.07 -13.195 1 97.19 141 ASP B O 1
ATOM 2982 N N . MET B 1 142 ? -9.57 5.852 -12.82 1 97.62 142 MET B N 1
ATOM 2983 C CA . MET B 1 142 ? -8.711 6.09 -11.664 1 97.62 142 MET B CA 1
ATOM 2984 C C . MET B 1 142 ? -7.32 6.531 -12.102 1 97.62 142 MET B C 1
ATOM 2986 O O . MET B 1 142 ? -6.785 6.027 -13.086 1 97.62 142 MET B O 1
ATOM 2990 N N . GLU B 1 143 ? -6.809 7.5 -11.406 1 97.31 143 GLU B N 1
ATOM 2991 C CA . GLU B 1 143 ? -5.48 8.031 -11.703 1 97.31 143 GLU B CA 1
ATOM 2992 C C . GLU B 1 143 ? -4.422 7.414 -10.789 1 97.31 143 GLU B C 1
ATOM 2994 O O . GLU B 1 143 ? -4.719 6.5 -10.023 1 97.31 143 GLU B O 1
ATOM 2999 N N . ILE B 1 144 ? -3.236 7.871 -10.875 1 97.38 144 ILE B N 1
ATOM 3000 C CA . ILE B 1 144 ? -2.061 7.176 -10.359 1 97.38 144 ILE B CA 1
ATOM 3001 C C . ILE B 1 144 ? -2.121 7.113 -8.836 1 97.38 144 ILE B C 1
ATOM 3003 O O . ILE B 1 144 ? -1.55 6.211 -8.227 1 97.38 144 ILE B O 1
ATOM 3007 N N . GLY B 1 145 ? -2.789 8.062 -8.172 1 98 145 GLY B N 1
ATOM 3008 C CA . GLY B 1 145 ? -2.963 8 -6.73 1 98 145 GLY B CA 1
ATOM 3009 C C . GLY B 1 145 ? -3.652 6.73 -6.27 1 98 145 GLY B C 1
ATOM 3010 O O . GLY B 1 145 ? -3.381 6.234 -5.172 1 98 145 GLY B O 1
ATOM 3011 N N . SER B 1 146 ? -4.531 6.223 -7.086 1 98.56 146 SER B N 1
ATOM 3012 C CA . SER B 1 146 ? -5.281 5.02 -6.746 1 98.56 146 SER B CA 1
ATOM 3013 C C . SER B 1 146 ? -4.379 3.791 -6.727 1 98.56 146 SER B C 1
ATOM 3015 O O . SER B 1 146 ? -4.723 2.77 -6.129 1 98.56 146 SER B O 1
ATOM 3017 N N . TRP B 1 147 ? -3.248 3.844 -7.395 1 98.56 147 TRP B N 1
ATOM 3018 C CA . TRP B 1 147 ? -2.285 2.748 -7.32 1 98.56 147 TRP B CA 1
ATOM 3019 C C . TRP B 1 147 ? -1.645 2.68 -5.941 1 98.56 147 TRP B C 1
ATOM 3021 O O . TRP B 1 147 ? -1.435 1.592 -5.398 1 98.56 147 TRP B O 1
ATOM 3031 N N . LEU B 1 148 ? -1.376 3.852 -5.301 1 98.75 148 LEU B N 1
ATOM 3032 C CA . LEU B 1 148 ? -0.946 3.883 -3.908 1 98.75 148 LEU B CA 1
ATOM 3033 C C . LEU B 1 148 ? -2.008 3.277 -2.998 1 98.75 148 LEU B C 1
ATOM 3035 O O . LEU B 1 148 ? -1.7 2.434 -2.152 1 98.75 148 LEU B O 1
ATOM 3039 N N . ASP B 1 149 ? -3.232 3.701 -3.236 1 98.88 149 ASP B N 1
ATOM 3040 C CA . ASP B 1 149 ? -4.352 3.262 -2.41 1 98.88 149 ASP B CA 1
ATOM 3041 C C . ASP B 1 149 ? -4.531 1.746 -2.484 1 98.88 149 ASP B C 1
ATOM 3043 O O . ASP B 1 149 ? -4.715 1.087 -1.46 1 98.88 149 ASP B O 1
ATOM 3047 N N . LEU B 1 150 ? -4.453 1.246 -3.709 1 98.94 150 LEU B N 1
ATOM 3048 C CA . LEU B 1 150 ? -4.594 -0.195 -3.889 1 98.94 150 LEU B CA 1
ATOM 3049 C C . LEU B 1 150 ? -3.455 -0.942 -3.201 1 98.94 150 LEU B C 1
ATOM 3051 O O . LEU B 1 150 ? -3.672 -2 -2.605 1 98.94 150 LEU B O 1
ATOM 3055 N N . GLY B 1 151 ? -2.25 -0.413 -3.314 1 98.94 151 GLY B N 1
ATOM 3056 C CA . GLY B 1 151 ? -1.137 -1.014 -2.596 1 98.94 151 GLY B CA 1
ATOM 3057 C C . GLY B 1 151 ? -1.377 -1.117 -1.103 1 98.94 151 GLY B C 1
ATOM 3058 O O . GLY B 1 151 ? -1.093 -2.15 -0.492 1 98.94 151 GLY B O 1
ATOM 3059 N N . MET B 1 152 ? -1.872 -0.059 -0.522 1 98.94 152 MET B N 1
ATOM 3060 C CA . MET B 1 152 ? -2.164 -0.055 0.908 1 98.94 152 MET B CA 1
ATOM 3061 C C . MET B 1 152 ? -3.225 -1.098 1.249 1 98.94 152 MET B C 1
ATOM 3063 O O . MET B 1 152 ? -3.111 -1.795 2.26 1 98.94 152 MET B O 1
ATOM 3067 N N . PHE B 1 153 ? -4.215 -1.227 0.394 1 98.94 153 PHE B N 1
ATOM 3068 C CA . PHE B 1 153 ? -5.281 -2.209 0.545 1 98.94 153 PHE B CA 1
ATOM 3069 C C . PHE B 1 153 ? -4.727 -3.627 0.473 1 98.94 153 PHE B C 1
ATOM 3071 O O . PHE B 1 153 ? -4.996 -4.449 1.35 1 98.94 153 PHE B O 1
ATOM 3078 N N . MET B 1 154 ? -3.91 -3.902 -0.508 1 98.94 154 MET B N 1
ATOM 3079 C CA . MET B 1 154 ? -3.314 -5.219 -0.707 1 98.94 154 MET B CA 1
ATOM 3080 C C . MET B 1 154 ? -2.426 -5.598 0.474 1 98.94 154 MET B C 1
ATOM 3082 O O . MET B 1 154 ? -2.473 -6.734 0.953 1 98.94 154 MET B O 1
ATOM 3086 N N . GLN B 1 155 ? -1.612 -4.652 0.919 1 98.94 155 GLN B N 1
ATOM 3087 C CA . GLN B 1 155 ? -0.756 -4.922 2.068 1 98.94 155 GLN B CA 1
ATOM 3088 C C . GLN B 1 155 ? -1.586 -5.227 3.312 1 98.94 155 GLN B C 1
ATOM 3090 O O . GLN B 1 155 ? -1.221 -6.094 4.113 1 98.94 155 GLN B O 1
ATOM 3095 N N . THR B 1 156 ? -2.668 -4.527 3.486 1 98.81 156 THR B N 1
ATOM 3096 C CA . THR B 1 156 ? -3.553 -4.797 4.613 1 98.81 156 THR B CA 1
ATOM 3097 C C . THR B 1 156 ? -4.121 -6.211 4.527 1 98.81 156 THR B C 1
ATOM 3099 O O . THR B 1 156 ? -4.168 -6.93 5.531 1 98.81 156 THR B O 1
ATOM 3102 N N . ILE B 1 157 ? -4.504 -6.652 3.342 1 98.88 157 ILE B N 1
ATOM 3103 C CA . ILE B 1 157 ? -4.977 -8.016 3.154 1 98.88 157 ILE B CA 1
ATOM 3104 C C . ILE B 1 157 ? -3.908 -9.008 3.617 1 98.88 157 ILE B C 1
ATOM 3106 O O . ILE B 1 157 ? -4.199 -9.938 4.371 1 98.88 157 ILE B O 1
ATOM 3110 N N . MET B 1 158 ? -2.699 -8.781 3.203 1 98.81 158 MET B N 1
ATOM 3111 C CA . MET B 1 158 ? -1.62 -9.727 3.469 1 98.81 158 MET B CA 1
ATOM 3112 C C . MET B 1 158 ? -1.316 -9.805 4.961 1 98.81 158 MET B C 1
ATOM 3114 O O . MET B 1 158 ? -1.09 -10.891 5.5 1 98.81 158 MET B O 1
ATOM 3118 N N . LEU B 1 159 ? -1.367 -8.688 5.617 1 97.94 159 LEU B N 1
ATOM 3119 C CA . LEU B 1 159 ? -1.061 -8.68 7.043 1 97.94 159 LEU B CA 1
ATOM 3120 C C . LEU B 1 159 ? -2.219 -9.25 7.852 1 97.94 159 LEU B C 1
ATOM 3122 O O . LEU B 1 159 ? -2.002 -9.977 8.828 1 97.94 159 LEU B O 1
ATOM 3126 N N . VAL B 1 160 ? -3.449 -8.945 7.477 1 97.19 160 VAL B N 1
ATOM 3127 C CA . VAL B 1 160 ? -4.617 -9.508 8.141 1 97.19 160 VAL B CA 1
ATOM 3128 C C . VAL B 1 160 ? -4.637 -11.023 7.957 1 97.19 160 VAL B C 1
ATOM 3130 O O . VAL B 1 160 ? -4.977 -11.766 8.883 1 97.19 160 VAL B O 1
ATOM 3133 N N . ALA B 1 161 ? -4.305 -11.469 6.746 1 98.25 161 ALA B N 1
ATOM 3134 C CA . ALA B 1 161 ? -4.254 -12.906 6.477 1 98.25 161 ALA B CA 1
ATOM 3135 C C . ALA B 1 161 ? -3.35 -13.617 7.473 1 98.25 161 ALA B C 1
ATOM 3137 O O . ALA B 1 161 ? -3.691 -14.695 7.973 1 98.25 161 ALA B O 1
ATOM 3138 N N . ARG B 1 162 ? -2.219 -13.016 7.844 1 97.38 162 ARG B N 1
ATOM 3139 C CA . ARG B 1 162 ? -1.325 -13.609 8.828 1 97.38 162 ARG B CA 1
ATOM 3140 C C . ARG B 1 162 ? -2.033 -13.797 10.172 1 97.38 162 ARG B C 1
ATOM 3142 O O . ARG B 1 162 ? -1.829 -14.805 10.852 1 97.38 162 ARG B O 1
ATOM 3149 N N . GLY B 1 163 ? -2.887 -12.805 10.453 1 94.44 163 GLY B N 1
ATOM 3150 C CA . GLY B 1 163 ? -3.639 -12.875 11.695 1 94.44 163 GLY B CA 1
ATOM 3151 C C . GLY B 1 163 ? -4.605 -14.047 11.742 1 94.44 163 GLY B C 1
ATOM 3152 O O . GLY B 1 163 ? -5.008 -14.484 12.828 1 94.44 163 GLY B O 1
ATOM 3153 N N . PHE B 1 164 ? -4.961 -14.586 10.594 1 96.12 164 PHE B N 1
ATOM 3154 C CA . PHE B 1 164 ? -5.871 -15.719 10.5 1 96.12 164 PHE B CA 1
ATOM 3155 C C . PHE B 1 164 ? -5.102 -17 10.242 1 96.12 164 PHE B C 1
ATOM 3157 O O . PHE B 1 164 ? -5.703 -18.047 9.984 1 96.12 164 PHE B O 1
ATOM 3164 N N . GLY B 1 165 ? -3.732 -16.875 10.266 1 96.31 165 GLY B N 1
ATOM 3165 C CA . GLY B 1 165 ? -2.889 -18.031 10.016 1 96.31 165 GLY B CA 1
ATOM 3166 C C . GLY B 1 165 ? -2.738 -18.359 8.539 1 96.31 165 GLY B C 1
ATOM 3167 O O . GLY B 1 165 ? -2.307 -19.453 8.188 1 96.31 165 GLY B O 1
ATOM 3168 N N . LEU B 1 166 ? -3.162 -17.453 7.703 1 98.5 166 LEU B N 1
ATOM 3169 C CA . LEU B 1 166 ? -3.09 -17.641 6.258 1 98.5 166 LEU B CA 1
ATOM 3170 C C . LEU B 1 166 ? -1.898 -16.891 5.672 1 98.5 166 LEU B C 1
ATOM 3172 O O . LEU B 1 166 ? -1.333 -16.016 6.324 1 98.5 166 LEU B O 1
ATOM 3176 N N . ASP B 1 167 ? -1.489 -17.297 4.5 1 98.75 167 ASP B N 1
ATOM 3177 C CA . ASP B 1 167 ? -0.394 -16.672 3.76 1 98.75 167 ASP B CA 1
ATOM 3178 C C . ASP B 1 167 ? -0.852 -16.219 2.375 1 98.75 167 ASP B C 1
ATOM 3180 O O . ASP B 1 167 ? -1.967 -16.531 1.951 1 98.75 167 ASP B O 1
ATOM 3184 N N . THR B 1 168 ? 0.018 -15.445 1.731 1 98.94 168 THR B N 1
ATOM 3185 C CA . THR B 1 168 ? -0.363 -14.859 0.452 1 98.94 168 THR B CA 1
ATOM 3186 C C . THR B 1 168 ? 0.852 -14.719 -0.46 1 98.94 168 THR B C 1
ATOM 3188 O O . THR B 1 168 ? 1.989 -14.898 -0.022 1 98.94 168 THR B O 1
ATOM 3191 N N . CYS B 1 169 ? 0.6 -14.453 -1.694 1 98.88 169 CYS B N 1
ATOM 3192 C CA . CYS B 1 169 ? 1.576 -14 -2.682 1 98.88 169 CYS B CA 1
ATOM 3193 C C . CYS B 1 169 ? 0.938 -13.055 -3.689 1 98.88 169 CYS B C 1
ATOM 3195 O O . CYS B 1 169 ? 0.029 -13.445 -4.426 1 98.88 169 CYS B O 1
ATOM 3197 N N . SER B 1 170 ? 1.374 -11.789 -3.682 1 98.81 170 SER B N 1
ATOM 3198 C CA . SER B 1 170 ? 0.93 -10.867 -4.723 1 98.81 170 SER B CA 1
ATOM 3199 C C . SER B 1 170 ? 1.511 -11.242 -6.082 1 98.81 170 SER B C 1
ATOM 3201 O O . SER B 1 170 ? 2.678 -11.633 -6.176 1 98.81 170 SER B O 1
ATOM 3203 N N . GLN B 1 171 ? 0.693 -11.094 -7.141 1 98.69 171 GLN B N 1
ATOM 3204 C CA . GLN B 1 171 ? 1.109 -11.617 -8.438 1 98.69 171 GLN B CA 1
ATOM 3205 C C . GLN B 1 171 ? 0.787 -10.625 -9.555 1 98.69 171 GLN B C 1
ATOM 3207 O O . GLN B 1 171 ? -0.343 -10.586 -10.047 1 98.69 171 GLN B O 1
ATOM 3212 N N . ALA B 1 172 ? 1.776 -9.906 -10.008 1 98 172 ALA B N 1
ATOM 3213 C CA . ALA B 1 172 ? 1.641 -8.992 -11.141 1 98 172 ALA B CA 1
ATOM 3214 C C . ALA B 1 172 ? 1.414 -9.766 -12.438 1 98 172 ALA B C 1
ATOM 3216 O O . ALA B 1 172 ? 0.894 -9.211 -13.414 1 98 172 ALA B O 1
ATOM 3217 N N . ALA B 1 173 ? 1.758 -11.008 -12.508 1 97.25 173 ALA B N 1
ATOM 3218 C CA . ALA B 1 173 ? 1.761 -11.844 -13.703 1 97.25 173 ALA B CA 1
ATOM 3219 C C . ALA B 1 173 ? 0.379 -11.883 -14.352 1 97.25 173 ALA B C 1
ATOM 3221 O O . ALA B 1 173 ? 0.262 -11.977 -15.57 1 97.25 173 ALA B O 1
ATOM 32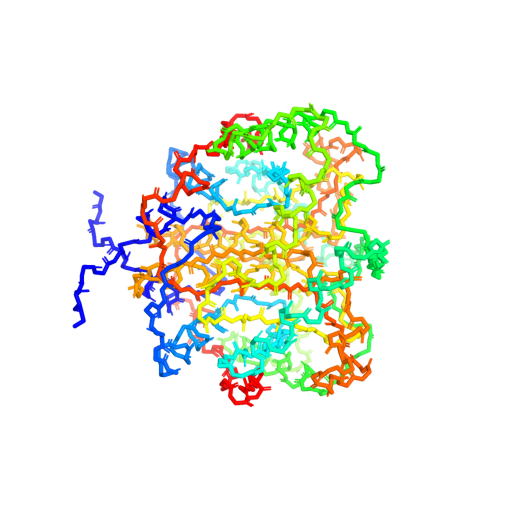22 N N . PHE B 1 174 ? -0.659 -11.75 -13.555 1 98.19 174 PHE B N 1
ATOM 3223 C CA . PHE B 1 174 ? -2.02 -11.875 -14.062 1 98.19 174 PHE B CA 1
ATOM 3224 C C . PHE B 1 174 ? -2.342 -10.734 -15.031 1 98.19 174 PHE B C 1
ATOM 3226 O O . PHE B 1 174 ? -3.152 -10.898 -15.945 1 98.19 174 PHE B O 1
ATOM 3233 N N . ALA B 1 175 ? -1.706 -9.609 -14.82 1 97.75 175 ALA B N 1
ATOM 3234 C CA . ALA B 1 175 ? -1.941 -8.453 -15.688 1 97.75 175 ALA B CA 1
ATOM 3235 C C . ALA B 1 175 ? -1.545 -8.758 -17.125 1 97.75 175 ALA B C 1
ATOM 3237 O O . ALA B 1 175 ? -2.066 -8.148 -18.062 1 97.75 175 ALA B O 1
ATOM 3238 N N . ASP B 1 176 ? -0.632 -9.711 -17.297 1 96.94 176 ASP B N 1
ATOM 3239 C CA . ASP B 1 176 ? -0.158 -10.07 -18.641 1 96.94 176 ASP B CA 1
ATOM 3240 C C . ASP B 1 176 ? -1.279 -10.688 -19.469 1 96.94 176 ASP B C 1
ATOM 3242 O O . ASP B 1 176 ? -1.243 -10.633 -20.703 1 96.94 176 ASP B O 1
ATOM 3246 N N . TYR B 1 177 ? -2.246 -11.234 -18.859 1 97.56 177 TYR B N 1
ATOM 3247 C CA . TYR B 1 177 ? -3.33 -11.922 -19.547 1 97.56 177 TYR B CA 1
ATOM 3248 C C . TYR B 1 177 ? -4.684 -11.32 -19.172 1 97.56 177 TYR B C 1
ATOM 3250 O O . TYR B 1 177 ? -5.676 -12.039 -19.062 1 97.56 177 TYR B O 1
ATOM 3258 N N . HIS B 1 178 ? -4.664 -10.008 -18.922 1 97.62 178 HIS B N 1
ATOM 3259 C CA . HIS B 1 178 ? -5.859 -9.305 -18.469 1 97.62 178 HIS B CA 1
ATOM 3260 C C . HIS B 1 178 ? -7.02 -9.516 -19.438 1 97.62 178 HIS B C 1
ATOM 3262 O O . HIS B 1 178 ? -8.164 -9.672 -19.016 1 97.62 178 HIS B O 1
ATOM 3268 N N . GLN B 1 179 ? -6.777 -9.562 -20.734 1 96.62 179 GLN B N 1
ATOM 3269 C CA . GLN B 1 179 ? -7.859 -9.719 -21.719 1 96.62 179 GLN B CA 1
ATOM 3270 C C . GLN B 1 179 ? -8.562 -11.055 -21.547 1 96.62 179 GLN B C 1
ATOM 3272 O O . GLN B 1 179 ? -9.797 -11.117 -21.516 1 96.62 179 GLN B O 1
ATOM 3277 N N . GLN B 1 180 ? -7.785 -12.109 -21.438 1 96.69 180 GLN B N 1
ATOM 3278 C CA . GLN B 1 180 ? -8.344 -13.445 -21.266 1 96.69 180 GLN B CA 1
ATOM 3279 C C . GLN B 1 180 ? -9.125 -13.539 -19.953 1 96.69 180 GLN B C 1
ATOM 3281 O O . GLN B 1 180 ? -10.227 -14.086 -19.906 1 96.69 180 GLN B O 1
ATOM 3286 N N . ILE B 1 181 ? -8.555 -12.984 -18.891 1 97.94 181 ILE B N 1
ATOM 3287 C CA . ILE B 1 181 ? -9.164 -13.039 -17.562 1 97.94 181 ILE B CA 1
ATOM 3288 C C . ILE B 1 181 ? -10.484 -12.258 -17.578 1 97.94 181 ILE B C 1
ATOM 3290 O O . ILE B 1 181 ? -11.5 -12.75 -17.078 1 97.94 181 ILE B O 1
ATOM 3294 N N . CYS B 1 182 ? -10.438 -11.047 -18.141 1 97.5 182 CYS B N 1
ATOM 3295 C CA . CYS B 1 182 ? -11.633 -10.211 -18.172 1 97.5 182 CYS B CA 1
ATOM 3296 C C . CYS B 1 182 ? -12.75 -10.883 -18.969 1 97.5 182 CYS B C 1
ATOM 3298 O O . CYS B 1 182 ? -13.922 -10.781 -18.594 1 97.5 182 CYS B O 1
ATOM 3300 N N . THR B 1 183 ? -12.367 -11.555 -19.984 1 96.94 183 THR B N 1
ATOM 3301 C CA . THR B 1 183 ? -13.352 -12.289 -20.766 1 96.94 183 THR B CA 1
ATOM 3302 C C . THR B 1 183 ? -13.914 -13.461 -19.969 1 96.94 183 THR B C 1
ATOM 3304 O O . THR B 1 183 ? -15.133 -13.609 -19.859 1 96.94 183 THR B O 1
ATOM 3307 N N . LEU B 1 184 ? -13.086 -14.266 -19.359 1 97 184 LEU B N 1
ATOM 3308 C CA . LEU B 1 184 ? -13.477 -15.461 -18.625 1 97 184 LEU B CA 1
ATOM 3309 C C . LEU B 1 184 ? -14.398 -15.102 -17.453 1 97 184 LEU B C 1
ATOM 3311 O O . LEU B 1 184 ? -15.32 -15.852 -17.125 1 97 184 LEU B O 1
ATOM 3315 N N . LEU B 1 185 ? -14.133 -13.93 -16.875 1 98.12 185 LEU B N 1
ATOM 3316 C CA . LEU B 1 185 ? -14.836 -13.578 -15.641 1 98.12 185 LEU B CA 1
ATOM 3317 C C . LEU B 1 185 ? -15.867 -12.492 -15.898 1 98.12 185 LEU B C 1
ATOM 3319 O O . LEU B 1 185 ? -16.469 -11.953 -14.961 1 98.12 185 LEU B O 1
ATOM 3323 N N . SER B 1 186 ? -16.047 -12.023 -17.109 1 97.75 186 SER B N 1
ATOM 3324 C CA . SER B 1 186 ? -17.016 -11.008 -17.516 1 97.75 186 SER B CA 1
ATOM 3325 C C . SER B 1 186 ? -16.797 -9.711 -16.734 1 97.75 186 SER B C 1
ATOM 3327 O O . SER B 1 186 ? -17.734 -9.156 -16.172 1 97.75 186 SER B O 1
ATOM 3329 N N . VAL B 1 187 ? -15.562 -9.328 -16.703 1 97.81 187 VAL B N 1
ATOM 3330 C CA . VAL B 1 187 ? -15.227 -8.047 -16.078 1 97.81 187 VAL B CA 1
ATOM 3331 C C . VAL B 1 187 ? -15.656 -6.906 -17 1 97.81 187 VAL B C 1
ATOM 3333 O O . VAL B 1 187 ? -15.328 -6.898 -18.188 1 97.81 187 VAL B O 1
ATOM 3336 N N . PRO B 1 188 ? -16.359 -5.961 -16.484 1 96.31 188 PRO B N 1
ATOM 3337 C CA . PRO B 1 188 ? -16.781 -4.836 -17.328 1 96.31 188 PRO B CA 1
ATOM 3338 C C . PRO B 1 188 ? -15.609 -4.082 -17.938 1 96.31 188 PRO B C 1
ATOM 3340 O O . PRO B 1 188 ? -14.547 -3.969 -17.328 1 96.31 188 PRO B O 1
ATOM 3343 N N . SER B 1 189 ? -15.828 -3.492 -19.094 1 95.69 189 SER B N 1
ATOM 3344 C CA . SER B 1 189 ? -14.773 -2.822 -19.844 1 95.69 189 SER B CA 1
ATOM 3345 C C . SER B 1 189 ? -14.281 -1.574 -19.125 1 95.69 189 SER B C 1
ATOM 3347 O O . SER B 1 189 ? -13.18 -1.095 -19.375 1 95.69 189 SER B O 1
ATOM 3349 N N . GLU B 1 190 ? -15.062 -1.091 -18.234 1 96.19 190 GLU B N 1
ATOM 3350 C CA . GLU B 1 190 ? -14.703 0.114 -17.484 1 96.19 190 GLU B CA 1
ATOM 3351 C C . GLU B 1 190 ? -13.727 -0.201 -16.359 1 96.19 190 GLU B C 1
ATOM 3353 O O . GLU B 1 190 ? -13.148 0.708 -15.758 1 96.19 190 GLU B O 1
ATOM 3358 N N . ARG B 1 191 ? -13.469 -1.504 -16.172 1 97 191 ARG B N 1
ATOM 3359 C CA . ARG B 1 191 ? -12.555 -1.921 -15.117 1 97 191 ARG B CA 1
ATOM 3360 C C . ARG B 1 191 ? -11.266 -2.475 -15.703 1 97 191 ARG B C 1
ATOM 3362 O O . ARG B 1 191 ? -11.281 -3.158 -16.734 1 97 191 ARG B O 1
ATOM 3369 N N . ARG B 1 192 ? -10.273 -2.139 -15.016 1 96.81 192 ARG B N 1
ATOM 3370 C CA . ARG B 1 192 ? -8.953 -2.627 -15.375 1 96.81 192 ARG B CA 1
ATOM 3371 C C . ARG B 1 192 ? -8.461 -3.666 -14.367 1 96.81 192 ARG B C 1
ATOM 3373 O O . ARG B 1 192 ? -8.555 -3.459 -13.156 1 96.81 192 ARG B O 1
ATOM 3380 N N . LEU B 1 193 ? -8 -4.809 -14.922 1 98.19 193 LEU B N 1
ATOM 3381 C CA . LEU B 1 193 ? -7.336 -5.777 -14.055 1 98.19 193 LEU B CA 1
ATOM 3382 C C . LEU B 1 193 ? -5.926 -5.316 -13.703 1 98.19 193 LEU B C 1
ATOM 3384 O O . LEU B 1 193 ? -5.113 -5.047 -14.594 1 98.19 193 LEU B O 1
ATOM 3388 N N . ILE B 1 194 ? -5.637 -5.242 -12.461 1 98.38 194 ILE B N 1
ATOM 3389 C CA . ILE B 1 194 ? -4.367 -4.688 -12.008 1 98.38 194 ILE B CA 1
ATOM 3390 C C . ILE B 1 194 ? -3.387 -5.816 -11.703 1 98.38 194 ILE B C 1
ATOM 3392 O O . ILE B 1 194 ? -2.264 -5.824 -12.211 1 98.38 194 ILE B O 1
ATOM 3396 N N . CYS B 1 195 ? -3.775 -6.766 -10.852 1 98.5 195 CYS B N 1
ATOM 3397 C CA . CYS B 1 195 ? -2.938 -7.891 -10.445 1 98.5 195 CYS B CA 1
ATOM 3398 C C . CYS B 1 195 ? -3.75 -8.93 -9.68 1 98.5 195 CYS B C 1
ATOM 3400 O O . CYS B 1 195 ? -4.98 -8.867 -9.664 1 98.5 195 CYS B O 1
ATOM 3402 N N . GLY B 1 196 ? -3.074 -9.961 -9.172 1 98.75 196 GLY B N 1
ATOM 3403 C CA . GLY B 1 196 ? -3.701 -11 -8.375 1 98.75 196 GLY B CA 1
ATOM 3404 C C . GLY B 1 196 ? -2.977 -11.273 -7.074 1 98.75 196 GLY B C 1
ATOM 3405 O O . GLY B 1 196 ? -1.961 -10.648 -6.777 1 98.75 196 GLY B O 1
ATOM 3406 N N . MET B 1 197 ? -3.559 -12.195 -6.344 1 98.94 197 MET B N 1
ATOM 3407 C CA . MET B 1 197 ? -2.979 -12.625 -5.074 1 98.94 197 MET B CA 1
ATOM 3408 C C . MET B 1 197 ? -3.445 -14.031 -4.715 1 98.94 197 MET B C 1
ATOM 3410 O O . MET B 1 197 ? -4.641 -14.32 -4.746 1 98.94 197 MET B O 1
ATOM 3414 N N . ALA B 1 198 ? -2.49 -14.875 -4.418 1 98.94 198 ALA B N 1
ATOM 3415 C CA . ALA B 1 198 ? -2.797 -16.203 -3.869 1 98.94 198 ALA B CA 1
ATOM 3416 C C . ALA B 1 198 ? -3.061 -16.125 -2.367 1 98.94 198 ALA B C 1
ATOM 3418 O O . ALA B 1 198 ? -2.406 -15.352 -1.655 1 98.94 198 ALA B O 1
ATOM 3419 N N . LEU B 1 199 ? -3.988 -16.875 -1.862 1 98.94 199 LEU B N 1
ATOM 3420 C CA . LEU B 1 199 ? -4.336 -16.906 -0.446 1 98.94 199 LEU B CA 1
ATOM 3421 C C . LEU B 1 199 ? -4.621 -18.328 0.021 1 98.94 199 LEU B C 1
ATOM 3423 O O . LEU B 1 199 ? -5.398 -19.047 -0.61 1 98.94 199 LEU B O 1
ATOM 3427 N N . GLY B 1 200 ? -3.945 -18.75 1.063 1 98.88 200 GLY B N 1
ATOM 3428 C CA . GLY B 1 200 ? -4.117 -20.078 1.632 1 98.88 200 GLY B CA 1
ATOM 3429 C C . GLY B 1 200 ? -3.125 -20.391 2.738 1 98.88 200 GLY B C 1
ATOM 3430 O O . GLY B 1 200 ? -2.504 -19.484 3.293 1 98.88 200 GLY B O 1
ATOM 3431 N N . TYR B 1 201 ? -3.055 -21.641 3.117 1 98.81 201 TYR B N 1
ATOM 3432 C CA . TYR B 1 201 ? -2.084 -22.109 4.098 1 98.81 201 TYR B CA 1
ATOM 3433 C C . TYR B 1 201 ? -0.794 -22.547 3.418 1 98.81 201 TYR B C 1
ATOM 3435 O O . TYR B 1 201 ? -0.815 -23.391 2.52 1 98.81 201 TYR B O 1
ATOM 3443 N N . ARG B 1 202 ? 0.295 -21.984 3.828 1 98.69 202 ARG B N 1
ATOM 3444 C CA . ARG B 1 202 ? 1.556 -22.297 3.158 1 98.69 202 ARG B CA 1
ATOM 3445 C C . ARG B 1 202 ? 1.954 -23.75 3.377 1 98.69 202 ARG B C 1
ATOM 3447 O O . ARG B 1 202 ? 1.663 -24.328 4.426 1 98.69 202 ARG B O 1
ATOM 3454 N N . ASP B 1 203 ? 2.586 -24.344 2.43 1 98.69 203 ASP B N 1
ATOM 3455 C CA . ASP B 1 203 ? 3.348 -25.578 2.613 1 98.69 203 ASP B CA 1
ATOM 3456 C C . ASP B 1 203 ? 4.703 -25.297 3.258 1 98.69 203 ASP B C 1
ATOM 3458 O O . ASP B 1 203 ? 5.621 -24.812 2.594 1 98.69 203 ASP B O 1
ATOM 3462 N N . VAL B 1 204 ? 4.902 -25.625 4.477 1 97.5 204 VAL B N 1
ATOM 3463 C CA . VAL B 1 204 ? 6.078 -25.234 5.254 1 97.5 204 VAL B CA 1
ATOM 3464 C C . VAL B 1 204 ? 7.293 -26.031 4.785 1 97.5 204 VAL B C 1
ATOM 3466 O O . VAL B 1 204 ? 8.438 -25.672 5.078 1 97.5 204 VAL B O 1
ATOM 3469 N N . ASN B 1 205 ? 7.027 -27.062 3.979 1 97.62 205 ASN B N 1
ATOM 3470 C CA . ASN B 1 205 ? 8.117 -27.938 3.551 1 97.62 205 ASN B CA 1
ATOM 3471 C C . ASN B 1 205 ? 8.57 -27.609 2.131 1 97.62 205 ASN B C 1
ATOM 3473 O O . ASN B 1 205 ? 9.57 -28.141 1.651 1 97.62 205 ASN B O 1
ATOM 3477 N N . ALA B 1 206 ? 7.859 -26.734 1.465 1 98.38 206 ALA B N 1
ATOM 3478 C CA . ALA B 1 206 ? 8.219 -26.375 0.093 1 98.38 206 ALA B CA 1
ATOM 3479 C C . ALA B 1 206 ? 9.477 -25.531 0.058 1 98.38 206 ALA B C 1
ATOM 3481 O O . ALA B 1 206 ? 9.547 -24.484 0.705 1 98.38 206 ALA B O 1
ATOM 3482 N N . PRO B 1 207 ? 10.445 -25.906 -0.751 1 98.06 207 PRO B N 1
ATOM 3483 C CA . PRO B 1 207 ? 11.711 -25.172 -0.751 1 98.06 207 PRO B CA 1
ATOM 3484 C C . PRO B 1 207 ? 11.547 -23.719 -1.193 1 98.06 207 PRO B C 1
ATOM 3486 O O . PRO B 1 207 ? 12.266 -22.828 -0.711 1 98.06 207 PRO B O 1
ATOM 3489 N N . GLU B 1 208 ? 10.656 -23.453 -2.113 1 97.69 208 GLU B N 1
ATOM 3490 C CA . GLU B 1 208 ? 10.453 -22.094 -2.633 1 97.69 208 GLU B CA 1
ATOM 3491 C C . GLU B 1 208 ? 9.898 -21.172 -1.557 1 97.69 208 GLU B C 1
ATOM 3493 O O . GLU B 1 208 ? 9.875 -19.953 -1.731 1 97.69 208 GLU B O 1
ATOM 3498 N N . ASN B 1 209 ? 9.453 -21.75 -0.393 1 98.12 209 ASN B N 1
ATOM 3499 C CA . ASN B 1 209 ? 8.953 -20.938 0.708 1 98.12 209 ASN B CA 1
ATOM 3500 C C . ASN B 1 209 ? 10.016 -20.719 1.778 1 98.12 209 ASN B C 1
ATOM 3502 O O . ASN B 1 209 ? 9.781 -20.016 2.76 1 98.12 209 ASN B O 1
ATOM 3506 N N . ASN B 1 210 ? 11.188 -21.266 1.602 1 95.5 210 ASN B N 1
ATOM 3507 C CA . ASN B 1 210 ? 12.109 -21.328 2.729 1 95.5 210 ASN B CA 1
ATOM 3508 C C . ASN B 1 210 ? 13.461 -20.703 2.391 1 95.5 210 ASN B C 1
ATOM 3510 O O . ASN B 1 210 ? 14.492 -21.094 2.928 1 95.5 210 ASN B O 1
ATOM 3514 N N . PHE B 1 211 ? 13.484 -19.766 1.502 1 93.31 211 PHE B N 1
ATOM 3515 C CA . PHE B 1 211 ? 14.664 -18.938 1.283 1 93.31 211 PHE B CA 1
ATOM 3516 C C . PHE B 1 211 ? 14.453 -17.531 1.821 1 93.31 211 PHE B C 1
ATOM 3518 O O . PHE B 1 211 ? 13.312 -17.094 2.018 1 93.31 211 PHE B O 1
ATOM 3525 N N . GLU B 1 212 ? 15.461 -16.859 2.07 1 89.75 212 GLU B N 1
ATOM 3526 C CA . GLU B 1 212 ? 15.383 -15.531 2.66 1 89.75 212 GLU B CA 1
ATOM 3527 C C . GLU B 1 212 ? 15.438 -14.445 1.587 1 89.75 212 GLU B C 1
ATOM 3529 O O . GLU B 1 212 ? 16.234 -14.539 0.646 1 89.75 212 GLU B O 1
ATOM 3534 N N . THR B 1 213 ? 14.531 -13.531 1.699 1 94 213 THR B N 1
ATOM 3535 C CA . THR B 1 213 ? 14.578 -12.344 0.859 1 94 213 THR B CA 1
ATOM 3536 C C . THR B 1 213 ? 15.234 -11.18 1.601 1 94 213 THR B C 1
ATOM 3538 O O . THR B 1 213 ? 14.758 -10.766 2.662 1 94 213 THR B O 1
ATOM 3541 N N . GLU B 1 214 ? 16.25 -10.648 1.062 1 95.31 214 GLU B N 1
ATOM 3542 C CA . GLU B 1 214 ? 17.031 -9.609 1.726 1 95.31 214 GLU B CA 1
ATOM 3543 C C . GLU B 1 214 ? 16.328 -8.258 1.651 1 95.31 214 GLU B C 1
ATOM 3545 O O . GLU B 1 214 ? 15.68 -7.938 0.646 1 95.31 214 GLU B O 1
ATOM 3550 N N . ARG B 1 215 ? 16.438 -7.488 2.711 1 97.69 215 ARG B N 1
ATOM 3551 C CA . ARG B 1 215 ? 15.961 -6.109 2.752 1 97.69 215 ARG B CA 1
ATOM 3552 C C . ARG B 1 215 ? 17.109 -5.137 2.984 1 97.69 215 ARG B C 1
ATOM 3554 O O . ARG B 1 215 ? 18.047 -5.438 3.73 1 97.69 215 ARG B O 1
ATOM 3561 N N . GLU B 1 216 ? 16.969 -4.016 2.363 1 97.56 216 GLU B N 1
ATOM 3562 C CA . GLU B 1 216 ? 18 -2.98 2.457 1 97.56 216 GLU B CA 1
ATOM 3563 C C . GLU B 1 216 ? 18.078 -2.41 3.869 1 97.56 216 GLU B C 1
ATOM 3565 O O . GLU B 1 216 ? 17.047 -2.16 4.504 1 97.56 216 GLU B O 1
ATOM 3570 N N . PRO B 1 217 ? 19.328 -2.266 4.352 1 97.62 217 PRO B N 1
ATOM 3571 C CA . PRO B 1 217 ? 19.453 -1.5 5.594 1 97.62 217 PRO B CA 1
ATOM 3572 C C . PRO B 1 217 ? 18.891 -0.088 5.477 1 97.62 217 PRO B C 1
ATOM 3574 O O . PRO B 1 217 ? 18.938 0.514 4.398 1 97.62 217 PRO B O 1
ATOM 3577 N N . ILE B 1 218 ? 18.406 0.461 6.543 1 97.62 218 ILE B N 1
ATOM 3578 C CA . ILE B 1 218 ? 17.672 1.716 6.504 1 97.62 218 ILE B CA 1
ATOM 3579 C C . ILE B 1 218 ? 18.578 2.844 6.031 1 97.62 218 ILE B C 1
ATOM 3581 O O . ILE B 1 218 ? 18.125 3.807 5.414 1 97.62 218 ILE B O 1
ATOM 3585 N N . GLU B 1 219 ? 19.891 2.699 6.215 1 97.81 219 GLU B N 1
ATOM 3586 C CA . GLU B 1 219 ? 20.844 3.742 5.836 1 97.81 219 GLU B CA 1
ATOM 3587 C C . GLU B 1 219 ? 20.844 3.965 4.328 1 97.81 219 GLU B C 1
ATOM 3589 O O . GLU B 1 219 ? 21.266 5.023 3.854 1 97.81 219 GLU B O 1
ATOM 3594 N N . ASN B 1 220 ? 20.406 2.951 3.615 1 98 220 ASN B N 1
ATOM 3595 C CA . ASN B 1 220 ? 20.453 3.037 2.158 1 98 220 ASN B CA 1
ATOM 3596 C C . ASN B 1 220 ? 19.219 3.727 1.597 1 98 220 ASN B C 1
ATOM 3598 O O . ASN B 1 220 ? 19.203 4.125 0.431 1 98 220 ASN B O 1
ATOM 3602 N N . PHE B 1 221 ? 18.125 3.924 2.473 1 98.56 221 PHE B N 1
ATOM 3603 C CA . PHE B 1 221 ? 16.938 4.484 1.86 1 98.56 221 PHE B CA 1
ATOM 3604 C C . PHE B 1 221 ? 16.281 5.516 2.777 1 98.56 221 PHE B C 1
ATOM 3606 O O . PHE B 1 221 ? 15.234 6.074 2.453 1 98.56 221 PHE B O 1
ATOM 3613 N N . VAL B 1 222 ? 16.922 5.82 3.959 1 98.81 222 VAL B N 1
ATOM 3614 C CA . VAL B 1 222 ? 16.391 6.816 4.887 1 98.81 222 VAL B CA 1
ATOM 3615 C C . VAL B 1 222 ? 17.422 7.914 5.117 1 98.81 222 VAL B C 1
ATOM 3617 O O . VAL B 1 222 ? 18.609 7.625 5.359 1 98.81 222 VAL B O 1
ATOM 3620 N N . ARG B 1 223 ? 16.969 9.078 5.004 1 98.56 223 ARG B N 1
ATOM 3621 C CA . ARG B 1 223 ? 17.781 10.25 5.336 1 98.56 223 ARG B CA 1
ATOM 3622 C C . ARG B 1 223 ? 17.109 11.078 6.434 1 98.56 223 ARG B C 1
ATOM 3624 O O . ARG B 1 223 ? 15.961 11.492 6.297 1 98.56 223 ARG B O 1
ATOM 3631 N N . PHE B 1 224 ? 17.844 11.289 7.551 1 98.38 224 PHE B N 1
ATOM 3632 C CA . PHE B 1 224 ? 17.359 12.148 8.633 1 98.38 224 PHE B CA 1
ATOM 3633 C C . PHE B 1 224 ? 17.859 13.578 8.453 1 98.38 224 PHE B C 1
ATOM 3635 O O . PHE B 1 224 ? 19.047 13.797 8.164 1 98.38 224 PHE B O 1
ATOM 3642 N N . VAL B 1 225 ? 16.922 14.422 8.531 1 97.56 225 VAL B N 1
ATOM 3643 C CA . VAL B 1 225 ? 17.281 15.828 8.375 1 97.56 225 VAL B CA 1
ATOM 3644 C C . VAL B 1 225 ? 16.75 16.641 9.547 1 97.56 225 VAL B C 1
ATOM 3646 O O . VAL B 1 225 ? 15.562 16.547 9.875 1 97.56 225 VAL B O 1
#

Organism: NCBI:txid1094491

pLDDT: mean 95.93, std 8.67, range [27.64, 98.94]

Secondary structure (DSSP, 8-state):
------BHHHHHHH--B---B-S----HHHHHHHHHHHTTS--GGG----EEEEE-HHHHHHHHHHHHHHHHTT-----SS--S-SS--TTHHHHHHHHHHHHHHHTTPPTT-HHHHHHHHHGGGGGGG-SEEEEEEEETT--THHHHHHHHHHHHHHHHHHHTT-EEEEEGGGGGGHHHHHHHHT--TTEEEEEEEEEE-B-TT-GGGSSPPP---GGGTEEE-/------BHHHHHHH--B---B-S----HHHHHHHHHHHTTS--GGG----EEEEE-HHHHHHHHHHHHHHHHTT-----SS--S-SS--TTHHHHHHHHHHHHHHHTTPPTT-HHHHHHHHHGGGGGGG-SEEEEEEEETT--THHHHHHHHHHHHHHHHHHHTT-EEEEEGGGGGGHHHHHHHHT--TTEEEEEEEEEE-B-TT-GGGSSPPP---GGGTEEE-

Sequence (450 aa):
MANSTFDIFQSILSRKSIRAFTNQPVEQETIKKILKLAARAPSGANLQPWQVIVITGDMLKKVGEELSRLVLSGVKGEREYHYYPRQWREPYLSRRRKVGLDLYKSLEIQKGEQEKMLRQHARNFSFFDAPVGLLFTMDQDMEIGSWLDLGMFMQTIMLVARGFGLDTCSQAAFADYHQQICTLLSVPSERRLICGMALGYRDVNAPENNFETEREPIENFVRFVMANSTFDIFQSILSRKSIRAFTNQPVEQETIKKILKLAARAPSGANLQPWQVIVITGDMLKKVGEELSRLVLSGVKGEREYHYYPRQWREPYLSRRRKVGLDLYKSLEIQKGEQEKMLRQHARNFSFFDAPVGLLFTMDQDMEIGSWLDLGMFMQTIMLVARGFGLDTCSQAAFADYHQQICTLLSVPSERRLICGMALGYRDVNAPENNFETEREPIENFVRFV

Solvent-accessible surface area (backbone atoms only — not comparable to full-atom values): 23459 Å² total; per-residue (Å²): 122,90,74,74,64,31,29,39,66,53,24,47,74,68,50,59,72,47,62,36,32,33,82,58,79,73,57,68,68,56,52,49,51,37,52,51,57,16,56,53,40,66,33,76,64,53,41,65,64,59,30,37,40,37,27,32,69,68,53,36,51,50,54,14,52,55,50,27,49,40,48,76,70,64,52,78,62,64,51,95,64,54,47,56,48,90,71,80,46,83,70,41,41,56,36,30,50,50,52,52,50,49,44,32,52,47,65,72,53,55,91,84,44,56,67,61,53,50,53,57,58,35,34,59,46,43,35,30,52,24,51,31,37,38,35,35,31,32,53,64,66,58,30,63,42,45,36,26,26,43,15,16,28,53,41,36,36,50,39,45,30,36,50,75,68,28,41,31,22,81,33,64,69,50,20,24,42,32,68,61,49,31,59,78,68,66,52,57,88,59,46,37,65,59,30,30,30,22,34,27,35,63,34,90,80,39,49,60,53,71,65,87,78,88,66,82,60,56,79,79,36,47,43,83,79,122,89,73,75,65,32,29,38,64,54,24,47,73,68,51,59,71,46,60,37,32,34,82,58,78,73,56,68,66,57,52,50,52,37,52,52,57,16,58,54,39,66,34,76,64,54,44,65,62,59,31,37,39,39,27,33,68,68,54,37,50,50,55,14,52,54,49,28,49,38,51,76,70,64,53,77,61,62,52,96,64,55,47,56,47,90,69,80,45,83,70,40,42,57,38,29,50,49,52,51,50,51,45,32,53,47,63,72,52,57,92,83,43,56,66,60,52,50,53,58,58,33,34,59,46,42,33,28,51,24,48,30,36,38,35,35,30,33,54,65,69,57,29,63,42,45,36,26,26,42,15,17,27,52,42,38,36,50,39,44,30,37,51,74,66,30,42,31,23,82,34,63,69,53,20,25,44,33,69,61,50,33,60,77,66,66,52,56,87,58,45,37,64,59,30,30,30,21,34,28,35,63,34,90,78,38,49,62,54,70,65,87,80,88,66,82,60,54,79,80,36,47,43,82,77